Protein AF-0000000075743616 (afdb_homodimer)

Nearest PDB structures (foldseek):
  5o25-assembly1_B  TM=7.021E-01  e=1.905E-21  Thermotoga maritima
  5o4z-assembly1_A  TM=6.124E-01  e=4.415E-21  Thermotoga maritima
  8ioo-assembly1_A  TM=7.761E-01  e=4.490E-19  Deinococcus radiodurans
  4ls9-assembly1_B  TM=6.708E-01  e=6.194E-20  Mycolicibacterium smegmatis MC2 155
  5jju-assembly1_B  TM=5.979E-01  e=9.072E-21  Mycobacterium tuberculosis H37Ra

Foldseek 3Di:
DLVVVVVLLVPWQEEEEEEFQADELQQLLLRVQVCVVSVVVVHHYAYQHDNYDPLNVLLCVVLVHDNPHDPCRDQIQEYEYFAAQEPVRTPDDHDPNHFYEYQHQPPHHDDDGPHYQYHVLALGSLLSSLVSCVVVVDDDALSSLLSSLLSLCVSCVNVVSPDPSSVVSNVVSCPHPNHDPVVSVVSRDDDDDPVRVVQLVQQVVQWWWWDWPPAIEIEGEGADDQVVNQVVVVVVPHQKYWYWHDPPFKIKIKMFHDPFQVQVLQCVVCVVQVWDKGDGRGIIMIMHRGDDDPVVVVVSSQVSVCVVSVGHIGIDD/DLVVVVVLLVPWQEEEEEEFQADELQQLLLRVLVCVVSVVVVHHYAYQHDNYDPLNVLLCVVLVHDSPHDNCRDQIQEYEYFAAQAPVRTPDDHDPNHFYEYQHQPPHHDDDGPHYQYHVLALGSLLSSLVSCVVVVDDDALSSLLSSLLSLCVSCVNVVSPDPSSVVSNVVSCPHPNHDPVVSVVSRDDDDDPVRVVQLVQQVVQWWWWDFPPAIEIEGEGADDQVVNQVVVVVVPHQKYWYWHDPPQKIKIKMFHDPFQVQVLQCVLCVVQVWDKGDGRGIIMIMHRGDDDPVVVVVSSQVSVCVVSVGHIGIDD

Sequence (634 aa):
MLNELKRLIDTSQRVTLMTHRNPDLDSLASALLFRDYLNKLGKLSCLTSCNADKEAKQVLGKLGIELNCTQTCTCGELTILFDVANKAQLDTEICQDSKVVVFDHHKVRGIRGDLEFIDPESSSTIEVVVNVLRELGYIPSGLMATLTLAAILSETNRFSRATQGTFETVAWLLKFSGVNYRDTLALLVRELDESAKIALIKGSIRLIPYRAGSMIICVTNVNAYEGLIAGKLLDIGCDAAFVVSDHNDELRIVARSRTINVAELLSKIAGELNGEGGGHEGAGMLVTKVKQPYVKVLNLIISNLESMLGEKLREIKMLNELKRLIDTSQRVTLMTHRNPDLDSLASALLFRDYLNKLGKLSCLTSCNADKEAKQVLGKLGIELNCTQTCTCGELTILFDVANKAQLDTEICQDSKVVVFDHHKVRGIRGDLEFIDPESSSTIEVVVNVLRELGYIPSGLMATLTLAAILSETNRFSRATQGTFETVAWLLKFSGVNYRDTLALLVRELDESAKIALIKGSIRLIPYRAGSMIICVTNVNAYEGLIAGKLLDIGCDAAFVVSDHNDELRIVARSRTINVAELLSKIAGELNGEGGGHEGAGMLVTKVKQPYVKVLNLIISNLESMLGEKLREIK

Secondary structure (DSSP, 8-state):
-HHHHHHHHHT-SEEEEE--SS--HHHHHHHHHHHHHHHHTT-EEEE------HHHHHHHHHHT------TT----SEEEEES--SGGG-SSPPPTT-EEEEEE--SS-----SEEEE-TTSS-HHHHHHHHHHHTT----HHHHHHHHHHHHHHTTTTTT--HHHHHHHHHHTTSTT--HHHHHHHH--PPPHHHHHHHHHHHHT-EEEEETTEEEEEEE-SS-HHHHHHHHHHTT-SEEEEEEE-SS-EEEEEEESSS-HHHHHHHHHHHHTEEEEEETTEEEEEESS---HHHHHHHHHHHHHHHHTS--EE--/-HHHHHHHHHT-SEEEEEE-SS--HHHHHHHHHHHHHHHHTT-EEEE------HHHHHHHHHHT------S-----SEEEEES--SGGG-SSPPPTT-EEEEEE--SS-----SEEEE-TTSS-HHHHHHHHHHHTT----HHHHHHHHHHHHHHTTTTTT--HHHHHHHHHHTTSTT--HHHHHHHH--PPPHHHHHHHHHHHHT-EEEEETTEEEEEEE-SS-HHHHHHHHHHTT-SEEEEEEE-SS-EEEEEEESSS-HHHHHHHHHHHHTEEEEEETTEEEEEESS---HHHHHHHHHHHHHHHHTS--EE--

Organism: Caldivirga maquilingensis (strain ATCC 700844 / DSM 13496 / JCM 10307 / IC-167) (NCBI:txid397948)

InterPro domains:
  IPR001667 DDH domain [PF01368] (15-151)
  IPR003156 DHHA1 domain [PF02272] (230-290)
  IPR038763 DHH phosphoesterase superfamily [SSF64182] (14-292)
  IPR051319 Bifunctional oligoribonuclease/pAp-phosphatase and c-di-AMP PDE [PTHR47618] (2-310)

pLDDT: mean 92.75, std 6.14, range [57.12, 98.56]

Radius of gyration: 28.71 Å; Cα contacts (8 Å, |Δi|>4): 1292; chains: 2; bounding box: 78×72×61 Å

Structure (mmCIF, N/CA/C/O backbone):
data_AF-0000000075743616-model_v1
#
loop_
_entity.id
_entity.type
_entity.pdbx_description
1 polymer 'Phosphoesterase RecJ domain protein'
#
loop_
_atom_site.group_PDB
_atom_site.id
_atom_site.type_symbol
_atom_site.label_atom_id
_atom_site.label_alt_id
_atom_site.label_comp_id
_atom_site.label_asym_id
_atom_site.label_entity_id
_atom_site.label_seq_id
_atom_site.pdbx_PDB_ins_code
_atom_site.Cartn_x
_atom_site.Cartn_y
_atom_site.Cartn_z
_atom_site.occupancy
_atom_site.B_iso_or_equiv
_atom_site.auth_seq_id
_atom_site.auth_comp_id
_atom_site.auth_asym_id
_atom_site.auth_atom_id
_atom_site.pdbx_PDB_model_num
ATOM 1 N N . MET A 1 1 ? -30.438 -20.656 2.646 1 91.69 1 MET A N 1
ATOM 2 C CA . MET A 1 1 ? -30.297 -19.203 2.787 1 91.69 1 MET A CA 1
ATOM 3 C C . MET A 1 1 ? -30.562 -18.5 1.46 1 91.69 1 MET A C 1
ATOM 5 O O . MET A 1 1 ? -31.438 -17.641 1.371 1 91.69 1 MET A O 1
ATOM 9 N N . LEU A 1 2 ? -30.062 -19.062 0.406 1 95.25 2 LEU A N 1
ATOM 10 C CA . LEU A 1 2 ? -30.234 -18.406 -0.886 1 95.25 2 LEU A CA 1
ATOM 11 C C . LEU A 1 2 ? -31.672 -18.562 -1.387 1 95.25 2 LEU A C 1
ATOM 13 O O . LEU A 1 2 ? -32.25 -17.609 -1.936 1 95.25 2 LEU A O 1
ATOM 17 N N . ASN A 1 3 ? -32.219 -19.703 -1.167 1 95.88 3 ASN A N 1
ATOM 18 C CA . ASN A 1 3 ? -33.594 -19.969 -1.576 1 95.88 3 ASN A CA 1
ATOM 19 C C . ASN A 1 3 ? -34.562 -19.062 -0.825 1 95.88 3 ASN A C 1
ATOM 21 O O . ASN A 1 3 ? -35.562 -18.609 -1.397 1 95.88 3 ASN A O 1
ATOM 25 N N . GLU A 1 4 ? -34.281 -18.891 0.356 1 97.19 4 GLU A N 1
ATOM 26 C CA . GLU A 1 4 ? -35.125 -18.016 1.163 1 97.19 4 GLU A CA 1
ATOM 27 C C . GLU A 1 4 ? -35.062 -16.578 0.682 1 97.19 4 GLU A C 1
ATOM 29 O O . GLU A 1 4 ? -36.062 -15.867 0.652 1 97.19 4 GLU A O 1
ATOM 34 N N . LEU A 1 5 ? -33.875 -16.109 0.394 1 97.88 5 LEU A N 1
ATOM 35 C CA . LEU A 1 5 ? -33.719 -14.766 -0.154 1 97.88 5 LEU A CA 1
ATOM 36 C C . LEU A 1 5 ? -34.5 -14.602 -1.443 1 97.88 5 LEU A C 1
ATOM 38 O O . LEU A 1 5 ? -35.219 -13.609 -1.614 1 97.88 5 LEU A O 1
ATOM 42 N N . LYS A 1 6 ? -34.406 -15.578 -2.318 1 96.62 6 LYS A N 1
ATOM 43 C CA . LYS A 1 6 ? -35.156 -15.555 -3.582 1 96.62 6 LYS A CA 1
ATOM 44 C C . LYS A 1 6 ? -36.656 -15.477 -3.344 1 96.62 6 LYS A C 1
ATOM 46 O O . LYS A 1 6 ? -37.344 -14.734 -4.031 1 96.62 6 LYS A O 1
ATOM 51 N N . ARG A 1 7 ? -37.094 -16.25 -2.441 1 96.75 7 ARG A N 1
ATOM 52 C CA . ARG A 1 7 ? -38.531 -16.25 -2.107 1 96.75 7 ARG A CA 1
ATOM 53 C C . ARG A 1 7 ? -38.969 -14.891 -1.612 1 96.75 7 ARG A C 1
ATOM 55 O O . ARG A 1 7 ? -40.031 -14.383 -2.029 1 96.75 7 ARG A O 1
ATOM 62 N N . LEU A 1 8 ? -38.188 -14.336 -0.697 1 96.88 8 LEU A N 1
ATOM 63 C CA . LEU A 1 8 ? -38.5 -13.023 -0.151 1 96.88 8 LEU A CA 1
ATOM 64 C C . LEU A 1 8 ? -38.562 -11.977 -1.258 1 96.88 8 LEU A C 1
ATOM 66 O O . LEU A 1 8 ? -39.469 -11.141 -1.27 1 96.88 8 LEU A O 1
ATOM 70 N N . ILE A 1 9 ? -37.656 -12.023 -2.186 1 96.5 9 ILE A N 1
ATOM 71 C CA . ILE A 1 9 ? -37.625 -11.078 -3.293 1 96.5 9 ILE A CA 1
ATOM 72 C C . ILE A 1 9 ? -38.812 -11.297 -4.207 1 96.5 9 ILE A C 1
ATOM 74 O O . ILE A 1 9 ? -39.531 -10.352 -4.566 1 96.5 9 ILE A O 1
ATOM 78 N N . ASP A 1 10 ? -39.125 -12.555 -4.469 1 95.5 10 ASP A N 1
ATOM 79 C CA . ASP A 1 10 ? -40.188 -12.914 -5.395 1 95.5 10 ASP A CA 1
ATOM 80 C C . ASP A 1 10 ? -41.562 -12.492 -4.848 1 95.5 10 ASP A C 1
ATOM 82 O O . ASP A 1 10 ? -42.438 -12.102 -5.613 1 95.5 10 ASP A O 1
ATOM 86 N N . THR A 1 11 ? -41.719 -12.531 -3.617 1 94.69 11 THR A N 1
ATOM 87 C CA . THR A 1 11 ? -43.031 -12.289 -3.008 1 94.69 11 THR A CA 1
ATOM 88 C C . THR A 1 11 ? -43.188 -10.812 -2.654 1 94.69 11 THR A C 1
ATOM 90 O O . THR A 1 11 ? -44.25 -10.406 -2.152 1 94.69 11 THR A O 1
ATOM 93 N N . SER A 1 12 ? -42.156 -10.078 -2.879 1 93.19 12 SER A N 1
ATOM 94 C CA . SER A 1 12 ? -42.25 -8.656 -2.57 1 93.19 12 SER A CA 1
ATOM 95 C C . SER A 1 12 ? -42.438 -7.824 -3.834 1 93.19 12 SER A C 1
ATOM 97 O O . SER A 1 12 ? -41.844 -8.133 -4.883 1 93.19 12 SER A O 1
ATOM 99 N N . GLN A 1 13 ? -43.25 -6.805 -3.703 1 87.5 13 GLN A N 1
ATOM 100 C CA . GLN A 1 13 ? -43.469 -5.898 -4.824 1 87.5 13 GLN A CA 1
ATOM 101 C C . GLN A 1 13 ? -42.531 -4.699 -4.75 1 87.5 13 GLN A C 1
ATOM 103 O O . GLN A 1 13 ? -42.125 -4.152 -5.781 1 87.5 13 GLN A O 1
ATOM 108 N N . ARG A 1 14 ? -42.312 -4.277 -3.568 1 90 14 ARG A N 1
ATOM 109 C CA . ARG A 1 14 ? -41.406 -3.137 -3.332 1 90 14 ARG A CA 1
ATOM 110 C C . ARG A 1 14 ? -40.312 -3.494 -2.346 1 90 14 ARG A C 1
ATOM 112 O O . ARG A 1 14 ? -40.562 -4.09 -1.3 1 90 14 ARG A O 1
ATOM 119 N N . VAL A 1 15 ? -39.156 -3.154 -2.707 1 93.88 15 VAL A N 1
ATOM 120 C CA . VAL A 1 15 ? -37.969 -3.443 -1.873 1 93.88 15 VAL A CA 1
ATOM 121 C C . VAL A 1 15 ? -37.312 -2.139 -1.455 1 93.88 15 VAL A C 1
ATOM 123 O O . VAL A 1 15 ? -37.094 -1.249 -2.283 1 93.88 15 VAL A O 1
ATOM 126 N N . THR A 1 16 ? -37.094 -2.018 -0.182 1 93.56 16 THR A N 1
ATOM 127 C CA . THR A 1 16 ? -36.344 -0.87 0.336 1 93.56 16 THR A CA 1
ATOM 128 C C . THR A 1 16 ? -34.906 -1.239 0.599 1 93.56 16 THR A C 1
ATOM 130 O O . THR A 1 16 ? -34.625 -2.223 1.286 1 93.56 16 THR A O 1
ATOM 133 N N . LEU A 1 17 ? -34 -0.494 -0.017 1 95.25 17 LEU A N 1
ATOM 134 C CA . LEU A 1 17 ? -32.562 -0.665 0.194 1 95.25 17 LEU A CA 1
ATOM 135 C C . LEU A 1 17 ? -32.031 0.402 1.14 1 95.25 17 LEU A C 1
ATOM 137 O O . LEU A 1 17 ? -32.188 1.599 0.888 1 95.25 17 LEU A O 1
ATOM 141 N N . MET A 1 18 ? -31.391 -0.053 2.232 1 93.75 18 MET A N 1
ATOM 142 C CA . MET A 1 18 ? -30.953 0.896 3.252 1 93.75 18 MET A CA 1
ATOM 143 C C . MET A 1 18 ? -29.453 0.754 3.52 1 93.75 18 MET A C 1
ATOM 145 O O . MET A 1 18 ? -28.922 -0.358 3.541 1 93.75 18 MET A O 1
ATOM 149 N N . THR A 1 19 ? -28.812 1.861 3.689 1 94.94 19 THR A N 1
ATOM 150 C CA . THR A 1 19 ? -27.422 1.963 4.133 1 94.94 19 THR A CA 1
ATOM 151 C C . THR A 1 19 ? -27.328 2.773 5.422 1 94.94 19 THR A C 1
ATOM 153 O O . THR A 1 19 ? -28.328 3.277 5.922 1 94.94 19 THR A O 1
ATOM 156 N N . HIS A 1 20 ? -26.172 2.893 5.941 1 92.75 20 HIS A N 1
ATOM 157 C CA . HIS A 1 20 ? -25.984 3.807 7.062 1 92.75 20 HIS A CA 1
ATOM 158 C C . HIS A 1 20 ? -26.047 5.262 6.602 1 92.75 20 HIS A C 1
ATOM 160 O O . HIS A 1 20 ? -25.953 5.543 5.406 1 92.75 20 HIS A O 1
ATOM 166 N N . ARG A 1 21 ? -26.297 6.203 7.492 1 89.31 21 ARG A N 1
ATOM 167 C CA . ARG A 1 21 ? -26.625 7.598 7.227 1 89.31 21 ARG A CA 1
ATOM 168 C C . ARG A 1 21 ? -25.531 8.273 6.398 1 89.31 21 ARG A C 1
ATOM 170 O O . ARG A 1 21 ? -25.812 9.133 5.566 1 89.31 21 ARG A O 1
ATOM 177 N N . ASN A 1 22 ? -24.25 8.055 6.504 1 89.38 22 ASN A N 1
ATOM 178 C CA . ASN A 1 22 ? -23.125 8.555 5.703 1 89.38 22 ASN A CA 1
ATOM 179 C C . ASN A 1 22 ? -22.391 7.418 5 1 89.38 22 ASN A C 1
ATOM 181 O O . ASN A 1 22 ? -21.234 7.129 5.32 1 89.38 22 ASN A O 1
ATOM 185 N N . PRO A 1 23 ? -23.266 7.027 3.936 1 94.5 23 PRO A N 1
ATOM 186 C CA . PRO A 1 23 ? -22.734 5.797 3.346 1 94.5 23 PRO A CA 1
ATOM 187 C C . PRO A 1 23 ? -21.422 6.016 2.611 1 94.5 23 PRO A C 1
ATOM 189 O O . PRO A 1 23 ? -21.234 7.039 1.946 1 94.5 23 PRO A O 1
ATOM 192 N N . ASP A 1 24 ? -20.547 5.086 2.836 1 95 24 ASP A N 1
ATOM 193 C CA . ASP A 1 24 ? -19.297 5.066 2.084 1 95 24 ASP A CA 1
ATOM 194 C C . ASP A 1 24 ? -19.422 4.234 0.81 1 95 24 ASP A C 1
ATOM 196 O O . ASP A 1 24 ? -20.531 3.824 0.449 1 95 24 ASP A O 1
ATOM 200 N N . LEU A 1 25 ? -18.391 4.094 0.079 1 96.44 25 LEU A N 1
ATOM 201 C CA . LEU A 1 25 ? -18.406 3.426 -1.218 1 96.44 25 LEU A CA 1
ATOM 202 C C . LEU A 1 25 ? -18.812 1.963 -1.068 1 96.44 25 LEU A C 1
ATOM 204 O O . LEU A 1 25 ? -19.516 1.419 -1.922 1 96.44 25 LEU A O 1
ATOM 208 N N . ASP A 1 26 ? -18.406 1.293 0.002 1 97.44 26 ASP A N 1
ATOM 209 C CA . ASP A 1 26 ? -18.734 -0.106 0.254 1 97.44 26 ASP A CA 1
ATOM 210 C C . ASP A 1 26 ? -20.25 -0.294 0.396 1 97.44 26 ASP A C 1
ATOM 212 O O . ASP A 1 26 ? -20.828 -1.146 -0.273 1 97.44 26 ASP A O 1
ATOM 216 N N . SER A 1 27 ? -20.781 0.462 1.241 1 96.75 27 SER A N 1
ATOM 217 C CA . SER A 1 27 ? -22.219 0.351 1.514 1 96.75 27 SER A CA 1
ATOM 218 C C . SER A 1 27 ? -23.047 0.746 0.295 1 96.75 27 SER A C 1
ATOM 220 O O . SER A 1 27 ? -24 0.053 -0.065 1 96.75 27 SER A O 1
ATOM 222 N N . LEU A 1 28 ? -22.719 1.793 -0.35 1 96.5 28 LEU A N 1
ATOM 223 C CA . LEU A 1 28 ? -23.484 2.293 -1.487 1 96.5 28 LEU A CA 1
ATOM 224 C C . LEU A 1 28 ? -23.359 1.359 -2.686 1 96.5 28 LEU A C 1
ATOM 226 O O . LEU A 1 28 ? -24.328 1.09 -3.381 1 96.5 28 LEU A O 1
ATOM 230 N N . ALA A 1 29 ? -22.125 0.934 -2.941 1 97.75 29 ALA A N 1
ATOM 231 C CA . ALA A 1 29 ? -21.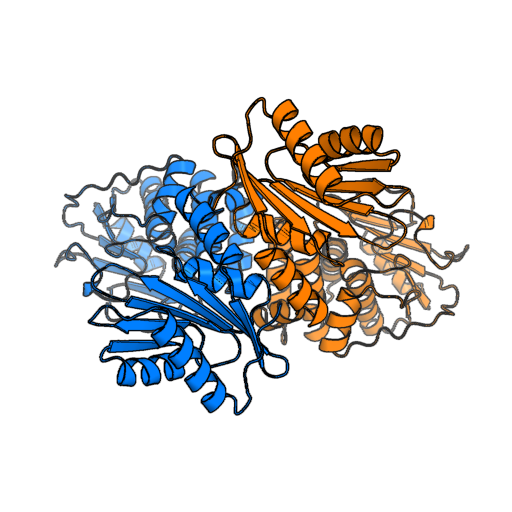922 -0.005 -4.043 1 97.75 29 ALA A CA 1
ATOM 232 C C . ALA A 1 29 ? -22.719 -1.291 -3.814 1 97.75 29 ALA A C 1
ATOM 234 O O . ALA A 1 29 ? -23.25 -1.877 -4.762 1 97.75 29 ALA A O 1
ATOM 235 N N . SER A 1 30 ? -22.75 -1.721 -2.59 1 98.12 30 SER A N 1
ATOM 236 C CA . SER A 1 30 ? -23.531 -2.898 -2.238 1 98.12 30 SER A CA 1
ATOM 237 C C . SER A 1 30 ? -25 -2.707 -2.582 1 98.12 30 SER A C 1
ATOM 239 O O . SER A 1 30 ? -25.609 -3.559 -3.232 1 98.12 30 SER A O 1
ATOM 241 N N . ALA A 1 31 ? -25.547 -1.613 -2.168 1 96.69 31 ALA A N 1
ATOM 242 C CA . ALA A 1 31 ? -26.953 -1.309 -2.416 1 96.69 31 ALA A CA 1
ATOM 243 C C . ALA A 1 31 ? -27.234 -1.164 -3.91 1 96.69 31 ALA A C 1
ATOM 245 O O . ALA A 1 31 ? -28.234 -1.684 -4.418 1 96.69 31 ALA A O 1
ATOM 246 N N . LEU A 1 32 ? -26.375 -0.482 -4.617 1 96.88 32 LEU A N 1
ATOM 247 C CA . LEU A 1 32 ? -26.578 -0.204 -6.035 1 96.88 32 LEU A CA 1
ATOM 248 C C . LEU A 1 32 ? -26.422 -1.475 -6.867 1 96.88 32 LEU A C 1
ATOM 250 O O . LEU A 1 32 ? -27.125 -1.656 -7.863 1 96.88 32 LEU A O 1
ATOM 254 N N . LEU A 1 33 ? -25.484 -2.322 -6.461 1 97.75 33 LEU A N 1
ATOM 255 C CA . LEU A 1 33 ? -25.344 -3.609 -7.137 1 97.75 33 LEU A CA 1
ATOM 256 C C . LEU A 1 33 ? -26.609 -4.445 -6.965 1 97.75 33 LEU A C 1
ATOM 258 O O . LEU A 1 33 ? -27.094 -5.059 -7.922 1 97.75 33 LEU A O 1
ATOM 262 N N . PHE A 1 34 ? -27.062 -4.461 -5.77 1 97.88 34 PHE A N 1
ATOM 263 C CA . PHE A 1 34 ? -28.281 -5.215 -5.5 1 97.88 34 PHE A CA 1
ATOM 264 C C . PHE A 1 34 ? -29.469 -4.629 -6.262 1 97.88 34 PHE A C 1
ATOM 266 O O . PHE A 1 34 ? -30.312 -5.367 -6.773 1 97.88 34 PHE A O 1
ATOM 273 N N . ARG A 1 35 ? -29.562 -3.322 -6.277 1 95.75 35 ARG A N 1
ATOM 274 C CA . ARG A 1 35 ? -30.609 -2.652 -7.051 1 95.75 35 ARG A CA 1
ATOM 275 C C . ARG A 1 35 ? -30.562 -3.072 -8.516 1 95.75 35 ARG A C 1
ATOM 277 O O . ARG A 1 35 ? -31.594 -3.291 -9.141 1 95.75 35 ARG A O 1
ATOM 284 N N . ASP A 1 36 ? -29.391 -3.117 -9.023 1 96.12 36 ASP A N 1
ATOM 285 C CA . ASP A 1 36 ? -29.219 -3.539 -10.414 1 96.12 36 ASP A CA 1
ATOM 286 C C . ASP A 1 36 ? -29.766 -4.953 -10.625 1 96.12 36 ASP A C 1
ATOM 288 O O . ASP A 1 36 ? -30.406 -5.234 -11.641 1 96.12 36 ASP A O 1
ATOM 292 N N . TYR A 1 37 ? -29.469 -5.812 -9.703 1 97.12 37 TYR A N 1
ATOM 293 C CA . TYR A 1 37 ? -30.016 -7.168 -9.734 1 97.12 37 TYR A CA 1
ATOM 294 C C . TYR A 1 37 ? -31.531 -7.152 -9.711 1 97.12 37 TYR A C 1
ATOM 296 O O . TYR A 1 37 ? -32.188 -7.824 -10.516 1 97.12 37 TYR A O 1
ATOM 304 N N . LEU A 1 38 ? -32.125 -6.355 -8.812 1 96.25 38 LEU A N 1
ATOM 305 C CA . LEU A 1 38 ? -33.594 -6.242 -8.695 1 96.25 38 LEU A CA 1
ATOM 306 C C . LEU A 1 38 ? -34.188 -5.703 -9.992 1 96.25 38 LEU A C 1
ATOM 308 O O . LEU A 1 38 ? -35.25 -6.168 -10.422 1 96.25 38 LEU A O 1
ATOM 312 N N . ASN A 1 39 ? -33.531 -4.715 -10.539 1 94.62 39 ASN A N 1
ATOM 313 C CA . ASN A 1 39 ? -33.969 -4.148 -11.805 1 94.62 39 ASN A CA 1
ATOM 314 C C . ASN A 1 39 ? -34.062 -5.211 -12.891 1 94.62 39 ASN A C 1
ATOM 316 O O . ASN A 1 39 ? -35 -5.211 -13.695 1 94.62 39 ASN A O 1
ATOM 320 N N . LYS A 1 40 ? -33.125 -6.059 -12.945 1 95 40 LYS A N 1
ATOM 321 C CA . LYS A 1 40 ? -33.094 -7.125 -13.938 1 95 40 LYS A CA 1
ATOM 322 C C . LYS A 1 40 ? -34.25 -8.094 -13.727 1 95 40 LYS A C 1
ATOM 324 O O . LYS A 1 40 ? -34.719 -8.742 -14.68 1 95 40 LYS A O 1
ATOM 329 N N . LEU A 1 41 ? -34.688 -8.188 -12.508 1 95 41 LEU A N 1
ATOM 330 C CA . LEU A 1 41 ? -35.844 -9.039 -12.188 1 95 41 LEU A CA 1
ATOM 331 C C . LEU A 1 41 ? -37.156 -8.281 -12.375 1 95 41 LEU A C 1
ATOM 333 O O . LEU A 1 41 ? -38.219 -8.844 -12.164 1 95 41 LEU A O 1
ATOM 337 N N . GLY A 1 42 ? -37.031 -7.039 -12.68 1 93.69 42 GLY A N 1
ATOM 338 C CA . GLY A 1 42 ? -38.219 -6.219 -12.836 1 93.69 42 GLY A CA 1
ATOM 339 C C . GLY A 1 42 ? -38.812 -5.773 -11.516 1 93.69 42 GLY A C 1
ATOM 340 O O . GLY A 1 42 ? -40 -5.473 -11.438 1 93.69 42 GLY A O 1
ATOM 341 N N . LYS A 1 43 ? -38.031 -5.781 -10.477 1 93.12 43 LYS A N 1
ATOM 342 C CA . LYS A 1 43 ? -38.531 -5.383 -9.148 1 93.12 43 LYS A CA 1
ATOM 343 C C . LYS A 1 43 ? -38.188 -3.916 -8.875 1 93.12 43 LYS A C 1
ATOM 345 O O . LYS A 1 43 ? -37.094 -3.439 -9.195 1 93.12 43 LYS A O 1
ATOM 350 N N . LEU A 1 44 ? -39.156 -3.279 -8.281 1 89 44 LEU A N 1
ATOM 351 C CA . LEU A 1 44 ? -38.938 -1.888 -7.895 1 89 44 LEU A CA 1
ATOM 352 C C . LEU A 1 44 ? -38.219 -1.801 -6.555 1 89 44 LEU A C 1
ATOM 354 O O . LEU A 1 44 ? -38.469 -2.604 -5.652 1 89 44 LEU A O 1
ATOM 358 N N . SER A 1 45 ? -37.281 -0.857 -6.539 1 91.56 45 SER A N 1
ATOM 359 C CA . SER A 1 45 ? -36.594 -0.641 -5.277 1 91.56 45 SER A CA 1
ATOM 360 C C . SER A 1 45 ? -36.344 0.844 -5.027 1 91.56 45 SER A C 1
ATOM 362 O O . SER A 1 45 ? -36.375 1.649 -5.961 1 91.56 45 SER A O 1
ATOM 364 N N . CYS A 1 46 ? -36.281 1.132 -3.758 1 90.75 46 CYS A N 1
ATOM 365 C CA . CYS A 1 46 ? -35.969 2.494 -3.348 1 90.75 46 CYS A CA 1
ATOM 366 C C . CYS A 1 46 ? -34.75 2.516 -2.416 1 90.75 46 CYS A C 1
ATOM 368 O O . CYS A 1 46 ? -34.656 1.679 -1.519 1 90.75 46 CYS A O 1
ATOM 370 N N . LEU A 1 47 ? -33.812 3.424 -2.674 1 91.5 47 LEU A N 1
ATOM 371 C CA . LEU A 1 47 ? -32.656 3.652 -1.829 1 91.5 47 LEU A CA 1
ATOM 372 C C . LEU A 1 47 ? -32.906 4.812 -0.867 1 91.5 47 LEU A C 1
ATOM 374 O O . LEU A 1 47 ? -33.25 5.91 -1.292 1 91.5 47 LEU A O 1
ATOM 378 N N . THR A 1 48 ? -32.625 4.637 0.431 1 83.88 48 THR A N 1
ATOM 379 C CA . THR A 1 48 ? -33.062 5.617 1.414 1 83.88 48 THR A CA 1
ATOM 380 C C . THR A 1 48 ? -32.031 6.715 1.59 1 83.88 48 THR A C 1
ATOM 382 O O . THR A 1 48 ? -32.375 7.852 1.929 1 83.88 48 THR A O 1
ATOM 385 N N . SER A 1 49 ? -30.719 6.41 1.601 1 80.38 49 SER A N 1
ATOM 386 C CA . SER A 1 49 ? -29.719 7.414 1.9 1 80.38 49 SER A CA 1
ATOM 387 C C . SER A 1 49 ? -28.969 7.84 0.64 1 80.38 49 SER A C 1
ATOM 389 O O . SER A 1 49 ? -28.547 6.992 -0.156 1 80.38 49 SER A O 1
ATOM 391 N N . CYS A 1 50 ? -28.938 9.258 0.5 1 78.62 50 CYS A N 1
ATOM 392 C CA . CYS A 1 50 ? -28.203 9.812 -0.634 1 78.62 50 CYS A CA 1
ATOM 393 C C . CYS A 1 50 ? -27.047 10.672 -0.164 1 78.62 50 CYS A C 1
ATOM 395 O O . CYS A 1 50 ? -26.438 11.398 -0.959 1 78.62 50 CYS A O 1
ATOM 397 N N . ASN A 1 51 ? -26.844 10.609 1.106 1 88.31 51 ASN A N 1
ATOM 398 C CA . ASN A 1 51 ? -25.766 11.438 1.643 1 88.31 51 ASN A CA 1
ATOM 399 C C . ASN A 1 51 ? -24.422 10.703 1.626 1 88.31 51 ASN A C 1
ATOM 401 O O . ASN A 1 51 ? -23.797 10.523 2.67 1 88.31 51 ASN A O 1
ATOM 405 N N . ALA A 1 52 ? -24.047 10.484 0.439 1 92.69 52 ALA A N 1
ATOM 406 C CA . ALA A 1 52 ? -22.797 9.742 0.258 1 92.69 52 ALA A CA 1
ATOM 407 C C . ALA A 1 52 ? -21.609 10.523 0.799 1 92.69 52 ALA A C 1
ATOM 409 O O . ALA A 1 52 ? -21.609 11.758 0.777 1 92.69 52 ALA A O 1
ATOM 410 N N . ASP A 1 53 ? -20.656 9.82 1.291 1 91.44 53 ASP A N 1
ATOM 411 C CA . ASP A 1 53 ? -19.438 10.492 1.711 1 91.44 53 ASP A CA 1
ATOM 412 C C . ASP A 1 53 ? -18.656 11.016 0.506 1 91.44 53 ASP A C 1
ATOM 414 O O . ASP A 1 53 ? -19.031 10.773 -0.64 1 91.44 53 ASP A O 1
ATOM 418 N N . LYS A 1 54 ? -17.594 11.734 0.704 1 88.06 54 LYS A N 1
ATOM 419 C CA . LYS A 1 54 ? -16.859 12.453 -0.33 1 88.06 54 LYS A CA 1
ATOM 420 C C . LYS A 1 54 ? -16.312 11.5 -1.385 1 88.06 54 LYS A C 1
ATOM 422 O O . LYS A 1 54 ? -16.438 11.742 -2.586 1 88.06 54 LYS A O 1
ATOM 427 N N . GLU A 1 55 ? -15.719 10.445 -0.955 1 91.62 55 GLU A N 1
ATOM 428 C CA . GLU A 1 55 ? -15.133 9.492 -1.89 1 91.62 55 GLU A CA 1
ATOM 429 C C . GLU A 1 55 ? -16.203 8.836 -2.754 1 91.62 55 GLU A C 1
ATOM 431 O O . GLU A 1 55 ? -16.047 8.711 -3.971 1 91.62 55 GLU A O 1
ATOM 436 N N . ALA A 1 56 ? -17.25 8.398 -2.117 1 95.31 56 ALA A N 1
ATOM 437 C CA . ALA A 1 56 ? -18.359 7.781 -2.85 1 95.31 56 ALA A CA 1
ATOM 438 C C . ALA A 1 56 ? -18.938 8.742 -3.879 1 95.31 56 ALA A C 1
ATOM 440 O O . ALA A 1 56 ? -19.203 8.352 -5.02 1 95.31 56 ALA A O 1
ATOM 441 N N . LYS A 1 57 ? -19.109 9.961 -3.498 1 93.31 57 LYS A N 1
ATOM 442 C CA . LYS A 1 57 ? -19.609 10.977 -4.414 1 93.31 57 LYS A CA 1
ATOM 443 C C . LYS A 1 57 ? -18.688 11.148 -5.617 1 93.31 57 LYS A C 1
ATOM 445 O O . LYS A 1 57 ? -19.156 11.242 -6.758 1 93.31 57 LYS A O 1
ATOM 450 N N . GLN A 1 58 ? -17.469 11.195 -5.367 1 92.19 58 GLN A N 1
ATOM 451 C CA . GLN A 1 58 ? -16.484 11.383 -6.426 1 92.19 58 GLN A CA 1
ATOM 452 C C . GLN A 1 58 ? -16.5 10.219 -7.406 1 92.19 58 GLN A C 1
ATOM 454 O O . GLN A 1 58 ? -16.531 10.422 -8.625 1 92.19 58 GLN A O 1
ATOM 459 N N . VAL A 1 59 ? -16.484 9.047 -6.91 1 96.31 59 VAL A N 1
ATOM 460 C CA . VAL A 1 59 ? -16.438 7.855 -7.75 1 96.31 59 VAL A CA 1
ATOM 461 C C . VAL A 1 59 ? -17.734 7.758 -8.562 1 96.31 59 VAL A C 1
ATOM 463 O O . VAL A 1 59 ? -17.703 7.516 -9.773 1 96.31 59 VAL A O 1
ATOM 466 N N . LEU A 1 60 ? -18.891 7.953 -7.902 1 96.5 60 LEU A N 1
ATOM 467 C CA . LEU A 1 60 ? -20.172 7.898 -8.594 1 96.5 60 LEU A CA 1
ATOM 468 C C . LEU A 1 60 ? -20.25 8.969 -9.672 1 96.5 60 LEU A C 1
ATOM 470 O O . LEU A 1 60 ? -20.75 8.711 -10.773 1 96.5 60 LEU A O 1
ATOM 474 N N . GLY A 1 61 ? -19.781 10.102 -9.359 1 95.62 61 GLY A N 1
ATOM 475 C CA . GLY A 1 61 ? -19.75 11.188 -10.328 1 95.62 61 GLY A CA 1
ATOM 476 C C . GLY A 1 61 ? -18.906 10.867 -11.547 1 95.62 61 GLY A C 1
ATOM 477 O O . GLY A 1 61 ? -19.328 11.094 -12.68 1 95.62 61 GLY A O 1
ATOM 478 N N . LYS A 1 62 ? -17.75 10.352 -11.305 1 94.94 62 LYS A N 1
ATOM 479 C CA . LYS A 1 62 ? -16.844 9.992 -12.398 1 94.94 62 LYS A CA 1
ATOM 480 C C . LYS A 1 62 ? -17.453 8.906 -13.273 1 94.94 62 LYS A C 1
ATOM 482 O O . LYS A 1 62 ? -17.203 8.859 -14.484 1 94.94 62 LYS A O 1
ATOM 487 N N . LEU A 1 63 ? -18.25 8.078 -12.703 1 96.75 63 LEU A N 1
ATOM 488 C CA . LEU A 1 63 ? -18.859 6.969 -13.43 1 96.75 63 LEU A CA 1
ATOM 489 C C . LEU A 1 63 ? -20.203 7.391 -14.039 1 96.75 63 LEU A C 1
ATOM 491 O O . LEU A 1 63 ? -20.828 6.621 -14.766 1 96.75 63 LEU A O 1
ATOM 495 N N . GLY A 1 64 ? -20.672 8.555 -13.641 1 96.25 64 GLY A N 1
ATOM 496 C CA . GLY A 1 64 ? -21.953 9.039 -14.133 1 96.25 64 GLY A CA 1
ATOM 497 C C . GLY A 1 64 ? -23.141 8.32 -13.516 1 96.25 64 GLY A C 1
ATOM 498 O O . GLY A 1 64 ? -24.172 8.148 -14.156 1 96.25 64 GLY A O 1
ATOM 499 N N . ILE A 1 65 ? -22.938 7.832 -12.32 1 94.94 65 ILE A N 1
ATOM 500 C CA . ILE A 1 65 ? -24 7.117 -11.633 1 94.94 65 ILE A CA 1
ATOM 501 C C . ILE A 1 65 ? -24.781 8.078 -10.75 1 94.94 65 ILE A C 1
ATOM 503 O O . ILE A 1 65 ? -24.203 8.742 -9.883 1 94.94 65 ILE A O 1
ATOM 507 N N . GLU A 1 66 ? -26.031 8.109 -10.906 1 90.25 66 GLU A N 1
ATOM 508 C CA . GLU A 1 66 ? -26.906 8.922 -10.07 1 90.25 66 GLU A CA 1
ATOM 509 C C . GLU A 1 66 ? -27.578 8.07 -9 1 90.25 66 GLU A C 1
ATOM 511 O O . GLU A 1 66 ? -28.016 6.945 -9.266 1 90.25 66 GLU A O 1
ATOM 516 N N . LEU A 1 67 ? -27.531 8.43 -7.715 1 87.38 67 LEU A N 1
ATOM 517 C CA . LEU A 1 67 ? -28.078 7.676 -6.602 1 87.38 67 LEU A CA 1
ATOM 518 C C . LEU A 1 67 ? -29.609 7.711 -6.633 1 87.38 67 LEU A C 1
ATOM 520 O O . LEU A 1 67 ? -30.266 6.762 -6.195 1 87.38 67 LEU A O 1
ATOM 524 N N . ASN A 1 68 ? -30.234 8.531 -7.355 1 79.62 68 ASN A N 1
ATOM 525 C CA . ASN A 1 68 ? -31.688 8.672 -7.387 1 79.62 68 ASN A CA 1
ATOM 526 C C . ASN A 1 68 ? -32.312 8.273 -6.059 1 79.62 68 ASN A C 1
ATOM 528 O O . ASN A 1 68 ? -33.094 7.309 -6 1 79.62 68 ASN A O 1
ATOM 532 N N . CYS A 1 69 ? -31.922 8.984 -5.047 1 71.69 69 CYS A N 1
ATOM 533 C CA . CYS A 1 69 ? -32.469 8.711 -3.723 1 71.69 69 CYS A CA 1
ATOM 534 C C . CYS A 1 69 ? -33.844 9.352 -3.555 1 71.69 69 CYS A C 1
ATOM 536 O O . CYS A 1 69 ? -34.094 10.422 -4.113 1 71.69 69 CYS A O 1
ATOM 538 N N . THR A 1 70 ? -34.875 8.523 -3.311 1 64.5 70 THR A N 1
ATOM 539 C CA . THR A 1 70 ? -36.156 9.117 -3.012 1 64.5 70 THR A CA 1
ATOM 540 C C . THR A 1 70 ? -36.406 9.195 -1.504 1 64.5 70 THR A C 1
ATOM 542 O O . THR A 1 70 ? -36.188 8.211 -0.791 1 64.5 70 THR A O 1
ATOM 545 N N . GLN A 1 71 ? -36.344 10.383 -0.9 1 57.22 71 GLN A N 1
ATOM 546 C CA . GLN A 1 71 ? -36.656 10.57 0.511 1 57.22 71 GLN A CA 1
ATOM 547 C C . GLN A 1 71 ? -37.969 9.883 0.878 1 57.22 71 GLN A C 1
ATOM 549 O O . GLN A 1 71 ? -38.219 9.57 2.047 1 57.22 71 GLN A O 1
ATOM 554 N N . THR A 1 72 ? -38.781 9.57 -0.094 1 61.88 72 THR A N 1
ATOM 555 C CA . THR A 1 72 ? -40.094 9.062 0.255 1 61.88 72 THR A CA 1
ATOM 556 C C . THR A 1 72 ? -40.188 7.562 -0.018 1 61.88 72 THR A C 1
ATOM 558 O O . THR A 1 72 ? -41.188 7.09 -0.592 1 61.88 72 THR A O 1
ATOM 561 N N . CYS A 1 73 ? -39.094 6.809 0.32 1 69.88 73 CYS A N 1
ATOM 562 C CA . CYS A 1 73 ? -39.281 5.367 0.175 1 69.88 73 CYS A CA 1
ATOM 563 C C . CYS A 1 73 ? -40.5 4.879 0.95 1 69.88 73 CYS A C 1
ATOM 565 O O . CYS A 1 73 ? -40.656 5.184 2.135 1 69.88 73 CYS A O 1
ATOM 567 N N . THR A 1 74 ? -41.594 4.555 0.321 1 65 74 THR A N 1
ATOM 568 C CA . THR A 1 74 ? -42.719 3.941 1.014 1 65 74 THR A CA 1
ATOM 569 C C . THR A 1 74 ? -42.312 2.604 1.626 1 65 74 THR A C 1
ATOM 571 O O . THR A 1 74 ? -41.375 1.953 1.147 1 65 74 THR A O 1
ATOM 574 N N . CYS A 1 75 ? -42.844 2.295 2.768 1 69.88 75 CYS A N 1
ATOM 575 C CA . CYS A 1 75 ? -42.594 1.033 3.463 1 69.88 75 CYS A CA 1
ATOM 576 C C . CYS A 1 75 ? -42.875 -0.153 2.541 1 69.88 75 CYS A C 1
ATOM 578 O O . CYS A 1 75 ? -44 -0.342 2.064 1 69.88 75 CYS A O 1
ATOM 580 N N . GLY A 1 76 ? -41.75 -0.812 2.109 1 77.06 76 GLY A N 1
ATOM 581 C CA . GLY A 1 76 ? -41.875 -2.016 1.306 1 77.06 76 GLY A CA 1
ATOM 582 C C . GLY A 1 76 ? -42.031 -3.275 2.139 1 77.06 76 GLY A C 1
ATOM 583 O O . GLY A 1 76 ? -41.938 -3.229 3.367 1 77.06 76 GLY A O 1
ATOM 584 N N . GLU A 1 77 ? -42.438 -4.355 1.453 1 90.25 77 GLU A N 1
ATOM 585 C CA . GLU A 1 77 ? -42.594 -5.664 2.086 1 90.25 77 GLU A CA 1
ATOM 586 C C . GLU A 1 77 ? -41.25 -6.254 2.471 1 90.25 77 GLU A C 1
ATOM 588 O O . GLU A 1 77 ? -41.156 -7.145 3.32 1 90.25 77 GLU A O 1
ATOM 593 N N . LEU A 1 78 ? -40.219 -5.715 1.818 1 95.62 78 LEU A N 1
ATOM 594 C CA . LEU A 1 78 ? -38.875 -6.219 2.043 1 95.62 78 LEU A CA 1
ATOM 595 C C . LEU A 1 78 ? -37.875 -5.074 2.211 1 95.62 78 LEU A C 1
ATOM 597 O O . LEU A 1 78 ? -37.875 -4.129 1.418 1 95.62 78 LEU A O 1
ATOM 601 N N . THR A 1 79 ? -37.156 -5.137 3.334 1 95.31 79 THR A N 1
ATOM 602 C CA . THR A 1 79 ? -36.062 -4.191 3.582 1 95.31 79 THR A CA 1
ATOM 603 C C . THR A 1 79 ? -34.719 -4.906 3.609 1 95.31 79 THR A C 1
ATOM 605 O O . THR A 1 79 ? -34.562 -5.906 4.309 1 95.31 79 THR A O 1
ATOM 608 N N . ILE A 1 80 ? -33.812 -4.422 2.805 1 96.62 80 ILE A N 1
ATOM 609 C CA . ILE A 1 80 ? -32.469 -4.992 2.781 1 96.62 80 ILE A CA 1
ATOM 610 C C . ILE A 1 80 ? -31.469 -3.961 3.289 1 96.62 80 ILE A C 1
ATOM 612 O O . ILE A 1 80 ? -31.406 -2.842 2.775 1 96.62 80 ILE A O 1
ATOM 616 N N . LEU A 1 81 ? -30.719 -4.344 4.293 1 96.31 81 LEU A N 1
ATOM 617 C CA . LEU A 1 81 ? -29.703 -3.486 4.918 1 96.31 81 LEU A CA 1
ATOM 618 C C . LEU A 1 81 ? -28.312 -3.842 4.43 1 96.31 81 LEU A C 1
ATOM 620 O O . LEU A 1 81 ? -27.953 -5.02 4.336 1 96.31 81 LEU A O 1
ATOM 624 N N . PHE A 1 82 ? -27.562 -2.816 4.117 1 97.5 82 PHE A N 1
ATOM 625 C CA . PHE A 1 82 ? -26.188 -3 3.664 1 97.5 82 PHE A CA 1
ATOM 626 C C . PHE A 1 82 ? -25.219 -2.268 4.578 1 97.5 82 PHE A C 1
ATOM 628 O O . PHE A 1 82 ? -25.234 -1.036 4.645 1 97.5 82 PHE A O 1
ATOM 635 N N . ASP A 1 83 ? -24.297 -3.031 5.238 1 96.44 83 ASP A N 1
ATOM 636 C CA . ASP A 1 83 ? -23.203 -2.477 6.023 1 96.44 83 ASP A CA 1
ATOM 637 C C . ASP A 1 83 ? -23.734 -1.602 7.16 1 96.44 83 ASP A C 1
ATOM 639 O O . ASP A 1 83 ? -23.297 -0.454 7.312 1 96.44 83 ASP A O 1
ATOM 643 N N . VAL A 1 84 ? -24.688 -2.125 7.836 1 94.25 84 VAL A N 1
ATOM 644 C CA . VAL A 1 84 ? -25.281 -1.47 9 1 94.25 84 VAL A CA 1
ATOM 645 C C . VAL A 1 84 ? -25.094 -2.342 10.234 1 94.25 84 VAL A C 1
ATOM 647 O O . VAL A 1 84 ? -25.688 -3.414 10.352 1 94.25 84 VAL A O 1
ATOM 650 N N . ALA A 1 85 ? -24.312 -1.888 11.172 1 88.88 85 ALA A N 1
ATOM 651 C CA . ALA A 1 85 ? -23.984 -2.689 12.344 1 88.88 85 ALA A CA 1
ATOM 652 C C . ALA A 1 85 ? -25.016 -2.473 13.461 1 88.88 85 ALA A C 1
ATOM 654 O O . ALA A 1 85 ? -25.234 -3.361 14.281 1 88.88 85 ALA A O 1
ATOM 655 N N . ASN A 1 86 ? -25.594 -1.248 13.461 1 90.5 86 ASN A N 1
ATOM 656 C CA . ASN A 1 86 ? -26.562 -0.892 14.492 1 90.5 86 ASN A CA 1
ATOM 657 C C . ASN A 1 86 ? -27.672 0.006 13.938 1 90.5 86 ASN A C 1
ATOM 659 O O . ASN A 1 86 ? -27.438 0.788 13.016 1 90.5 86 ASN A O 1
ATOM 663 N N . LYS A 1 87 ? -28.797 -0.041 14.648 1 89.5 87 LYS A N 1
ATOM 664 C CA . LYS A 1 87 ? -29.953 0.716 14.203 1 89.5 87 LYS A CA 1
ATOM 665 C C . LYS A 1 87 ? -29.703 2.219 14.289 1 89.5 87 LYS A C 1
ATOM 667 O O . LYS A 1 87 ? -30.266 2.994 13.508 1 89.5 87 LYS A O 1
ATOM 672 N N . ALA A 1 88 ? -28.875 2.572 15.148 1 90.19 88 ALA A N 1
ATOM 673 C CA . ALA A 1 88 ? -28.562 3.984 15.367 1 90.19 88 ALA A CA 1
ATOM 674 C C . ALA A 1 88 ? -27.891 4.586 14.133 1 90.19 88 ALA A C 1
ATOM 676 O O . ALA A 1 88 ? -27.844 5.809 13.984 1 90.19 88 ALA A O 1
ATOM 677 N N . GLN A 1 89 ? -27.406 3.822 13.266 1 91 89 GLN A N 1
ATOM 678 C CA . GLN A 1 89 ? -26.703 4.281 12.078 1 91 89 GLN A CA 1
ATOM 679 C C . GLN A 1 89 ? -27.672 4.602 10.953 1 91 89 GLN A C 1
ATOM 681 O O . GLN A 1 89 ? -27.281 5.145 9.914 1 91 89 GLN A O 1
ATOM 686 N N . LEU A 1 90 ? -28.922 4.297 11.156 1 89.44 90 LEU A N 1
ATOM 687 C CA . LEU A 1 90 ? -29.922 4.504 10.117 1 89.44 90 LEU A CA 1
ATOM 688 C C . LEU A 1 90 ? -30.531 5.898 10.219 1 89.44 90 LEU A C 1
ATOM 690 O O . LEU A 1 90 ? -30.719 6.422 11.32 1 89.44 90 LEU A O 1
ATOM 694 N N . ASP A 1 91 ? -30.734 6.477 9.094 1 84.88 91 ASP A N 1
ATOM 695 C CA . ASP A 1 91 ? -31.406 7.77 9.078 1 84.88 91 ASP A CA 1
ATOM 696 C C . ASP A 1 91 ? -32.906 7.602 9.016 1 84.88 91 ASP A C 1
ATOM 698 O O . ASP A 1 91 ? -33.656 8.531 9.32 1 84.88 91 ASP A O 1
ATOM 702 N N . THR A 1 92 ? -33.438 6.477 8.555 1 83.94 92 THR A N 1
ATOM 703 C CA . THR A 1 92 ? -34.844 6.16 8.43 1 83.94 92 THR A CA 1
ATOM 704 C C . THR A 1 92 ? -35.188 4.871 9.18 1 83.94 92 THR A C 1
ATOM 706 O O . THR A 1 92 ? -34.375 3.943 9.211 1 83.94 92 THR A O 1
ATOM 709 N N . GLU A 1 93 ? -36.312 4.832 9.711 1 85.44 93 GLU A N 1
ATOM 710 C CA . GLU A 1 93 ? -36.75 3.648 10.445 1 85.44 93 GLU A CA 1
ATOM 711 C C . GLU A 1 93 ? -37.125 2.52 9.492 1 85.44 93 GLU A C 1
ATOM 713 O O . GLU A 1 93 ? -37.625 2.77 8.391 1 85.44 93 GLU A O 1
ATOM 718 N N . ILE A 1 94 ? -36.812 1.353 10.008 1 88.31 94 ILE A N 1
ATOM 719 C CA . ILE A 1 94 ? -37.281 0.174 9.281 1 88.31 94 ILE A CA 1
ATOM 720 C C . ILE A 1 94 ? -38.781 0.028 9.43 1 88.31 94 ILE A C 1
ATOM 722 O O . ILE A 1 94 ? -39.312 0.143 10.539 1 88.31 94 ILE A O 1
ATOM 726 N N . CYS A 1 95 ? -39.375 -0.258 8.344 1 84.81 95 CYS A N 1
ATOM 727 C CA . CYS A 1 95 ? -40.844 -0.419 8.391 1 84.81 95 CYS A CA 1
ATOM 728 C C . CYS A 1 95 ? -41.219 -1.616 9.258 1 84.81 95 CYS A C 1
ATOM 730 O O . CYS A 1 95 ? -40.594 -2.68 9.156 1 84.81 95 CYS A O 1
ATOM 732 N N . GLN A 1 96 ? -42.188 -1.474 10.156 1 82.5 96 GLN A N 1
ATOM 733 C CA . GLN A 1 96 ? -42.594 -2.467 11.141 1 82.5 96 GLN A CA 1
ATOM 734 C C . GLN A 1 96 ? -42.969 -3.783 10.477 1 82.5 96 GLN A C 1
ATOM 736 O O . GLN A 1 96 ? -42.625 -4.859 10.977 1 82.5 96 GLN A O 1
ATOM 741 N N . ASP A 1 97 ? -43.719 -3.865 9.383 1 85.38 97 ASP A N 1
ATOM 742 C CA . ASP A 1 97 ? -44.219 -5.105 8.797 1 85.38 97 ASP A CA 1
ATOM 743 C C . ASP A 1 97 ? -43.312 -5.555 7.637 1 85.38 97 ASP A C 1
ATOM 745 O O . ASP A 1 97 ? -43.656 -6.488 6.91 1 85.38 97 ASP A O 1
ATOM 749 N N . SER A 1 98 ? -42.156 -5.02 7.625 1 92.31 98 SER A N 1
ATOM 750 C CA . SER A 1 98 ? -41.25 -5.391 6.555 1 92.31 98 SER A CA 1
ATOM 751 C C . SER A 1 98 ? -40.344 -6.551 6.973 1 92.31 98 SER A C 1
ATOM 753 O O . SER A 1 98 ? -39.875 -6.609 8.117 1 92.31 98 SER A O 1
ATOM 755 N N . LYS A 1 99 ? -40.156 -7.555 6.051 1 95.69 99 LYS A N 1
ATOM 756 C CA . LYS A 1 99 ? -39.094 -8.516 6.254 1 95.69 99 LYS A CA 1
ATOM 757 C C . LYS A 1 99 ? -37.719 -7.863 6.066 1 95.69 99 LYS A C 1
ATOM 759 O O . LYS A 1 99 ? -37.531 -7.027 5.18 1 95.69 99 LYS A O 1
ATOM 764 N N . VAL A 1 100 ? -36.781 -8.289 6.961 1 95.94 100 VAL A N 1
ATOM 765 C CA . VAL A 1 100 ? -35.5 -7.602 6.961 1 95.94 100 VAL A CA 1
ATOM 766 C C . VAL A 1 100 ? -34.406 -8.586 6.59 1 95.94 100 VAL A C 1
ATOM 768 O O . VAL A 1 100 ? -34.281 -9.664 7.18 1 95.94 100 VAL A O 1
ATOM 771 N N . VAL A 1 101 ? -33.656 -8.273 5.527 1 97.56 101 VAL A N 1
ATOM 772 C CA . VAL A 1 101 ? -32.438 -8.992 5.148 1 97.56 101 VAL A CA 1
ATOM 773 C C . VAL A 1 101 ? -31.203 -8.125 5.43 1 97.56 101 VAL A C 1
ATOM 775 O O . VAL A 1 101 ? -31.203 -6.93 5.129 1 97.56 101 VAL A O 1
ATOM 778 N N . VAL A 1 102 ? -30.156 -8.695 6.039 1 97.31 102 VAL A N 1
ATOM 779 C CA . VAL A 1 102 ? -28.984 -7.918 6.398 1 97.31 102 VAL A CA 1
ATOM 780 C C . VAL A 1 102 ? -27.75 -8.477 5.684 1 97.31 102 VAL A C 1
ATOM 782 O O . VAL A 1 102 ? -27.5 -9.688 5.719 1 97.31 102 VAL A O 1
ATOM 785 N N . PHE A 1 103 ? -27.031 -7.656 4.961 1 98.19 103 PHE A N 1
ATOM 786 C CA . PHE A 1 103 ? -25.703 -7.934 4.453 1 98.19 103 PHE A CA 1
ATOM 787 C C . PHE A 1 103 ? -24.656 -7.145 5.23 1 98.19 103 PHE A C 1
ATOM 789 O O . PHE A 1 103 ? -24.688 -5.914 5.27 1 98.19 103 PHE A O 1
ATOM 796 N N . ASP A 1 104 ? -23.75 -7.812 5.832 1 96 104 ASP A N 1
ATOM 797 C CA . ASP A 1 104 ? -22.75 -7.113 6.629 1 96 104 ASP A CA 1
ATOM 798 C C . ASP A 1 104 ? -21.484 -7.957 6.785 1 96 104 ASP A C 1
ATOM 800 O O . ASP A 1 104 ? -21.5 -9.156 6.512 1 96 104 ASP A O 1
ATOM 804 N N . HIS A 1 105 ? -20.406 -7.328 7.117 1 93.81 105 HIS A N 1
ATOM 805 C CA . HIS A 1 105 ? -19.156 -8.039 7.363 1 93.81 105 HIS A CA 1
ATOM 806 C C . HIS A 1 105 ? -18.609 -7.719 8.75 1 93.81 105 HIS A C 1
ATOM 808 O O . HIS A 1 105 ? -17.578 -8.258 9.148 1 93.81 105 HIS A O 1
ATOM 814 N N . HIS A 1 106 ? -19.312 -6.965 9.539 1 88.44 106 HIS A N 1
ATOM 815 C CA . HIS A 1 106 ? -18.844 -6.602 10.875 1 88.44 106 HIS A CA 1
ATOM 816 C C . HIS A 1 106 ? -19.031 -7.754 11.852 1 88.44 106 HIS A C 1
ATOM 818 O O . HIS A 1 106 ? -20.031 -8.461 11.805 1 88.44 106 HIS A O 1
ATOM 824 N N . LYS A 1 107 ? -18.109 -7.934 12.758 1 85.38 107 LYS A N 1
ATOM 825 C CA . LYS A 1 107 ? -18.172 -8.984 13.773 1 85.38 107 LYS A CA 1
ATOM 826 C C . LYS A 1 107 ? -19.188 -8.648 14.859 1 85.38 107 LYS A C 1
ATOM 828 O O . LYS A 1 107 ? -19.969 -9.508 15.273 1 85.38 107 LYS A O 1
ATOM 833 N N . VAL A 1 108 ? -19.109 -7.449 15.328 1 81.88 108 VAL A N 1
ATOM 834 C CA . VAL A 1 108 ? -20.016 -6.988 16.375 1 81.88 108 VAL A CA 1
ATOM 835 C C . VAL A 1 108 ? -21.203 -6.281 15.734 1 81.88 108 VAL A C 1
ATOM 837 O O . VAL A 1 108 ? -21.047 -5.328 14.969 1 81.88 108 VAL A O 1
ATOM 840 N N . ARG A 1 109 ? -22.422 -6.832 16.062 1 87.31 109 ARG A N 1
ATOM 841 C CA . ARG A 1 109 ? -23.625 -6.301 15.445 1 87.31 109 ARG A CA 1
ATOM 842 C C . ARG A 1 109 ? -24.75 -6.133 16.469 1 87.31 109 ARG A C 1
ATOM 844 O O . ARG A 1 109 ? -24.875 -6.93 17.391 1 87.31 109 ARG A O 1
ATOM 851 N N . GLY A 1 110 ? -25.5 -5.027 16.266 1 89.5 110 GLY A N 1
ATOM 852 C CA . GLY A 1 110 ? -26.656 -4.746 17.109 1 89.5 110 GLY A CA 1
ATOM 853 C C . GLY A 1 110 ? -27.969 -4.832 16.359 1 89.5 110 GLY A C 1
ATOM 854 O O . GLY A 1 110 ? -29.016 -4.418 16.875 1 89.5 110 GLY A O 1
ATOM 855 N N . ILE A 1 111 ? -27.938 -5.191 15.195 1 89.88 111 ILE A N 1
ATOM 856 C CA . ILE A 1 111 ? -29.141 -5.324 14.391 1 89.88 111 ILE A CA 1
ATOM 857 C C . ILE A 1 111 ? -29.297 -6.77 13.922 1 89.88 111 ILE A C 1
ATOM 859 O O . ILE A 1 111 ? -28.312 -7.414 13.547 1 89.88 111 ILE A O 1
ATOM 863 N N . ARG A 1 112 ? -30.562 -7.254 13.977 1 90.81 112 ARG A N 1
ATOM 864 C CA . ARG A 1 112 ? -30.891 -8.602 13.523 1 90.81 112 ARG A CA 1
ATOM 865 C C . ARG A 1 112 ? -31.969 -8.562 12.438 1 90.81 112 ARG A C 1
ATOM 867 O O . ARG A 1 112 ? -32.906 -7.766 12.508 1 90.81 112 ARG A O 1
ATOM 874 N N . GLY A 1 113 ? -31.719 -9.336 11.438 1 93.94 113 GLY A N 1
ATOM 875 C CA . GLY A 1 113 ? -32.688 -9.461 10.367 1 93.94 113 GLY A CA 1
ATOM 876 C C . GLY A 1 113 ? -33.406 -10.797 10.375 1 93.94 113 GLY A C 1
ATOM 877 O O . GLY A 1 113 ? -33.125 -11.672 11.195 1 93.94 113 GLY A O 1
ATOM 878 N N . ASP A 1 114 ? -34.469 -10.891 9.547 1 96 114 ASP A N 1
ATOM 879 C CA . ASP A 1 114 ? -35.156 -12.164 9.312 1 96 114 ASP A CA 1
ATOM 880 C C . ASP A 1 114 ? -34.219 -13.141 8.57 1 96 114 ASP A C 1
ATOM 882 O O . ASP A 1 114 ? -34.312 -14.352 8.758 1 96 114 ASP A O 1
ATOM 886 N N . LEU A 1 115 ? -33.438 -12.656 7.723 1 97.38 115 LEU A N 1
ATOM 887 C CA . LEU A 1 115 ? -32.406 -13.359 6.988 1 97.38 115 LEU A CA 1
ATOM 888 C C . LEU A 1 115 ? -31.094 -12.562 7 1 97.38 115 LEU A C 1
ATOM 890 O O . LEU A 1 115 ? -31.109 -11.344 6.789 1 97.38 115 LEU A O 1
ATOM 894 N N . GLU A 1 116 ? -29.969 -13.258 7.305 1 97.12 116 GLU A N 1
ATOM 895 C CA . GLU A 1 116 ? -28.734 -12.516 7.477 1 97.12 116 GLU A CA 1
ATOM 896 C C . GLU A 1 116 ? -27.594 -13.164 6.691 1 97.12 116 GLU A C 1
ATOM 898 O O . GLU A 1 116 ? -27.328 -14.359 6.832 1 97.12 116 GLU A O 1
ATOM 903 N N . PHE A 1 117 ? -26.984 -12.438 5.855 1 97.75 117 PHE A N 1
ATOM 904 C CA . PHE A 1 117 ? -25.734 -12.805 5.188 1 97.75 117 PHE A CA 1
ATOM 905 C C . PHE A 1 117 ? -24.547 -12.055 5.797 1 97.75 117 PHE A C 1
ATOM 907 O O . PHE A 1 117 ? -24.203 -10.969 5.332 1 97.75 117 PHE A O 1
ATOM 914 N N . ILE A 1 118 ? -24 -12.641 6.859 1 96.25 118 ILE A N 1
ATOM 915 C CA . ILE A 1 118 ? -22.922 -12.023 7.617 1 96.25 118 ILE A CA 1
ATOM 916 C C . ILE A 1 118 ? -21.641 -12.82 7.426 1 96.25 118 ILE A C 1
ATOM 918 O O . ILE A 1 118 ? -21.625 -14.039 7.605 1 96.25 118 ILE A O 1
ATOM 922 N N . ASP A 1 119 ? -20.578 -12.195 7 1 96 119 ASP A N 1
ATOM 923 C CA . ASP A 1 119 ? -19.266 -12.82 6.867 1 96 119 ASP A CA 1
ATOM 924 C C . ASP A 1 119 ? -18.172 -11.922 7.438 1 96 119 ASP A C 1
ATOM 926 O O . ASP A 1 119 ? -17.547 -11.141 6.711 1 96 119 ASP A O 1
ATOM 930 N N . PRO A 1 120 ? -17.859 -12.133 8.688 1 93.31 120 PRO A N 1
ATOM 931 C CA . PRO A 1 120 ? -16.844 -11.281 9.328 1 93.31 120 PRO A CA 1
ATOM 932 C C . PRO A 1 120 ? -15.453 -11.484 8.734 1 93.31 120 PRO A C 1
ATOM 934 O O . PRO A 1 120 ? -14.562 -10.664 8.961 1 93.31 120 PRO A O 1
ATOM 937 N N . GLU A 1 121 ? -15.242 -12.508 7.992 1 92.75 121 GLU A N 1
ATOM 938 C CA . GLU A 1 121 ? -13.945 -12.773 7.387 1 92.75 121 GLU A CA 1
ATOM 939 C C . GLU A 1 121 ? -13.797 -12.047 6.051 1 92.75 121 GLU A C 1
ATOM 941 O O . GLU A 1 121 ? -12.695 -11.938 5.516 1 92.75 121 GLU A O 1
ATOM 946 N N . SER A 1 122 ? -14.945 -11.602 5.559 1 95.19 122 SER A N 1
ATOM 947 C CA . SER A 1 122 ? -14.891 -10.82 4.324 1 95.19 122 SER A CA 1
ATOM 948 C C . SER A 1 122 ? -14.312 -9.438 4.566 1 95.19 122 SER A C 1
ATOM 950 O O . SER A 1 122 ? -14.57 -8.82 5.605 1 95.19 122 SER A O 1
ATOM 952 N N . SER A 1 123 ? -13.578 -8.953 3.578 1 94.38 123 SER A N 1
ATOM 953 C CA . SER A 1 123 ? -12.922 -7.656 3.732 1 94.38 123 SER A CA 1
ATOM 954 C C . SER A 1 123 ? -13.922 -6.516 3.562 1 94.38 123 SER A C 1
ATOM 956 O O . SER A 1 123 ? -13.641 -5.375 3.936 1 94.38 123 SER A O 1
ATOM 958 N N . SER A 1 124 ? -15.086 -6.809 3.027 1 96.38 124 SER A N 1
ATOM 959 C CA . SER A 1 124 ? -16.062 -5.762 2.746 1 96.38 124 SER A CA 1
ATOM 960 C C . SER A 1 124 ? -17.469 -6.34 2.602 1 96.38 124 SER A C 1
ATOM 962 O O . SER A 1 124 ? -17.625 -7.539 2.354 1 96.38 124 SER A O 1
ATOM 964 N N . THR A 1 125 ? -18.453 -5.551 2.76 1 97.88 125 THR A N 1
ATOM 965 C CA . THR A 1 125 ? -19.844 -5.949 2.553 1 97.88 125 THR A CA 1
ATOM 966 C C . THR A 1 125 ? -20.109 -6.219 1.074 1 97.88 125 THR A C 1
ATOM 968 O O . THR A 1 125 ? -20.859 -7.141 0.732 1 97.88 125 THR A O 1
ATOM 971 N N . ILE A 1 126 ? -19.547 -5.43 0.243 1 98.5 126 ILE A N 1
ATOM 972 C CA . ILE A 1 126 ? -19.75 -5.559 -1.195 1 98.5 126 ILE A CA 1
ATOM 973 C C . ILE A 1 126 ? -19.328 -6.957 -1.651 1 98.5 126 ILE A C 1
ATOM 975 O O . ILE A 1 126 ? -19.969 -7.539 -2.539 1 98.5 126 ILE A O 1
ATOM 979 N N . GLU A 1 127 ? -18.297 -7.5 -1.092 1 98.12 127 GLU A N 1
ATOM 980 C CA . GLU A 1 127 ? -17.891 -8.852 -1.453 1 98.12 127 GLU A CA 1
ATOM 981 C C . GLU A 1 127 ? -18.938 -9.883 -1.041 1 98.12 127 GLU A C 1
ATOM 983 O O . GLU A 1 127 ? -19.156 -10.867 -1.75 1 98.12 127 GLU A O 1
ATOM 988 N N . VAL A 1 128 ? -19.531 -9.695 0.114 1 98.12 128 VAL A N 1
ATOM 989 C CA . VAL A 1 128 ? -20.609 -10.57 0.567 1 98.12 128 VAL A CA 1
ATOM 990 C C . VAL A 1 128 ? -21.766 -10.523 -0.424 1 98.12 128 VAL A C 1
ATOM 992 O O . VAL A 1 128 ? -22.297 -11.562 -0.818 1 98.12 128 VAL A O 1
ATOM 995 N N . VAL A 1 129 ? -22.125 -9.328 -0.83 1 98.56 129 VAL A N 1
ATOM 996 C CA . VAL A 1 129 ? -23.234 -9.117 -1.765 1 98.56 129 VAL A CA 1
ATOM 997 C C . VAL A 1 129 ? -22.906 -9.781 -3.102 1 98.56 129 VAL A C 1
ATOM 999 O O . VAL A 1 129 ? -23.734 -10.492 -3.672 1 98.56 129 VAL A O 1
ATOM 1002 N N . VAL A 1 130 ? -21.688 -9.586 -3.604 1 98.12 130 VAL A N 1
ATOM 1003 C CA . VAL A 1 130 ? -21.266 -10.141 -4.883 1 98.12 130 VAL A CA 1
ATOM 1004 C C . VAL A 1 130 ? -21.344 -11.664 -4.84 1 98.12 130 VAL A C 1
ATOM 1006 O O . VAL A 1 130 ? -21.844 -12.289 -5.785 1 98.12 130 VAL A O 1
ATOM 1009 N N . ASN A 1 131 ? -20.891 -12.234 -3.791 1 96.94 131 ASN A N 1
ATOM 1010 C CA . ASN A 1 131 ? -20.906 -13.688 -3.664 1 96.94 131 ASN A CA 1
ATOM 1011 C C . ASN A 1 131 ? -22.312 -14.242 -3.707 1 96.94 131 ASN A C 1
ATOM 1013 O O . ASN A 1 131 ? -22.578 -15.25 -4.375 1 96.94 131 ASN A O 1
ATOM 1017 N N . VAL A 1 132 ? -23.203 -13.633 -2.992 1 98.06 132 VAL A N 1
ATOM 1018 C CA . VAL A 1 132 ? -24.594 -14.07 -2.955 1 98.06 132 VAL A CA 1
ATOM 1019 C C . VAL A 1 132 ? -25.219 -13.906 -4.336 1 98.06 132 VAL A C 1
ATOM 1021 O O . VAL A 1 132 ? -25.859 -14.828 -4.848 1 98.06 132 VAL A O 1
ATOM 1024 N N . LEU A 1 133 ? -25.047 -12.766 -4.969 1 97.81 133 LEU A N 1
ATOM 1025 C CA . LEU A 1 133 ? -25.641 -12.484 -6.266 1 97.81 133 LEU A CA 1
ATOM 1026 C C . LEU A 1 133 ? -25.062 -13.398 -7.344 1 97.81 133 LEU A C 1
ATOM 1028 O O . LEU A 1 133 ? -25.781 -13.82 -8.258 1 97.81 133 LEU A O 1
ATOM 1032 N N . ARG A 1 134 ? -23.781 -13.648 -7.191 1 96.44 134 ARG A N 1
ATOM 1033 C CA . ARG A 1 134 ? -23.141 -14.578 -8.117 1 96.44 134 ARG A CA 1
ATOM 1034 C C . ARG A 1 134 ? -23.781 -15.961 -8.031 1 96.44 134 ARG A C 1
ATOM 1036 O O . ARG A 1 134 ? -24.016 -16.609 -9.055 1 96.44 134 ARG A O 1
ATOM 1043 N N . GLU A 1 135 ? -24.047 -16.406 -6.906 1 96.38 135 GLU A N 1
ATOM 1044 C CA . GLU A 1 135 ? -24.688 -17.703 -6.695 1 96.38 135 GLU A CA 1
ATOM 1045 C C . GLU A 1 135 ? -26.109 -17.719 -7.23 1 96.38 135 GLU A C 1
ATOM 1047 O O . GLU A 1 135 ? -26.625 -18.781 -7.605 1 96.38 135 GLU A O 1
ATOM 1052 N N . LEU A 1 136 ? -26.688 -16.609 -7.285 1 96.62 136 LEU A N 1
ATOM 1053 C CA . LEU A 1 136 ? -28.047 -16.484 -7.809 1 96.62 136 LEU A CA 1
ATOM 1054 C C . LEU A 1 136 ? -28.031 -16.359 -9.328 1 96.62 136 LEU A C 1
ATOM 1056 O O . LEU A 1 136 ? -29.094 -16.188 -9.953 1 96.62 136 LEU A O 1
ATOM 1060 N N . GLY A 1 137 ? -26.781 -16.297 -9.914 1 95.44 137 GLY A N 1
ATOM 1061 C CA . GLY A 1 137 ? -26.656 -16.266 -11.359 1 95.44 137 GLY A CA 1
ATOM 1062 C C . GLY A 1 137 ? -26.625 -14.867 -11.93 1 95.44 137 GLY A C 1
ATOM 1063 O O . GLY A 1 137 ? -26.734 -14.68 -13.141 1 95.44 137 GLY A O 1
ATOM 1064 N N . TYR A 1 138 ? -26.453 -13.898 -11.086 1 96.06 138 TYR A N 1
ATOM 1065 C CA . TYR A 1 138 ? -26.406 -12.5 -11.5 1 96.06 138 TYR A CA 1
ATOM 1066 C C . TYR A 1 138 ? -25.078 -12.18 -12.18 1 96.06 138 TYR A C 1
ATOM 1068 O O . TYR A 1 138 ? -24.016 -12.633 -11.742 1 96.06 138 TYR A O 1
ATOM 1076 N N . ILE A 1 139 ? -25.156 -11.445 -13.312 1 95.62 139 ILE A N 1
ATOM 1077 C CA . ILE A 1 139 ? -24 -10.922 -14.031 1 95.62 139 ILE A CA 1
ATOM 1078 C C . ILE A 1 139 ? -24.078 -9.398 -14.094 1 95.62 139 ILE A C 1
ATOM 1080 O O . ILE A 1 139 ? -24.984 -8.844 -14.727 1 95.62 139 ILE A O 1
ATOM 1084 N N . PRO A 1 140 ? -23.172 -8.781 -13.508 1 96.69 140 PRO A N 1
ATOM 1085 C CA . PRO A 1 140 ? -23.219 -7.312 -13.531 1 96.69 140 PRO A CA 1
ATOM 1086 C C . PRO A 1 140 ? -22.859 -6.738 -14.898 1 96.69 140 PRO A C 1
ATOM 1088 O O . PRO A 1 140 ? -22.141 -7.375 -15.672 1 96.69 140 PRO A O 1
ATOM 1091 N N . SER A 1 141 ? -23.422 -5.574 -15.203 1 95 141 SER A N 1
ATOM 1092 C CA . SER A 1 141 ? -22.922 -4.805 -16.344 1 95 141 SER A CA 1
ATOM 1093 C C . SER A 1 141 ? -21.484 -4.34 -16.109 1 95 141 SER A C 1
ATOM 1095 O O . SER A 1 141 ? -20.984 -4.414 -15 1 95 141 SER A O 1
ATOM 1097 N N . GLY A 1 142 ? -20.875 -3.855 -17.203 1 95.81 142 GLY A N 1
ATOM 1098 C CA . GLY A 1 142 ? -19.531 -3.303 -17.062 1 95.81 142 GLY A CA 1
ATOM 1099 C C . GLY A 1 142 ? -19.453 -2.172 -16.062 1 95.81 142 GLY A C 1
ATOM 1100 O O . GLY A 1 142 ? -18.5 -2.092 -15.281 1 95.81 142 GLY A O 1
ATOM 1101 N N . LEU A 1 143 ? -20.469 -1.352 -16.094 1 96.94 143 LEU A N 1
ATOM 1102 C CA . LEU A 1 143 ? -20.516 -0.2 -15.195 1 96.94 143 LEU A CA 1
ATOM 1103 C C . LEU A 1 143 ? -20.609 -0.646 -13.734 1 96.94 143 LEU A C 1
ATOM 1105 O O . LEU A 1 143 ? -19.875 -0.152 -12.883 1 96.94 143 LEU A O 1
ATOM 1109 N N . MET A 1 144 ? -21.484 -1.599 -13.453 1 97.56 144 MET A N 1
ATOM 1110 C CA . MET A 1 144 ? -21.672 -2.076 -12.086 1 97.56 144 MET A CA 1
ATOM 1111 C C . MET A 1 144 ? -20.453 -2.869 -11.609 1 97.56 144 MET A C 1
ATOM 1113 O O . MET A 1 144 ? -20.094 -2.811 -10.43 1 97.56 144 MET A O 1
ATOM 1117 N N . ALA A 1 145 ? -19.906 -3.58 -12.539 1 98.12 145 ALA A N 1
ATOM 1118 C CA . ALA A 1 145 ? -18.688 -4.305 -12.211 1 98.12 145 ALA A CA 1
ATOM 1119 C C . ALA A 1 145 ? -17.562 -3.338 -11.844 1 98.12 145 ALA A C 1
ATOM 1121 O O . ALA A 1 145 ? -16.797 -3.584 -10.906 1 98.12 145 ALA A O 1
ATOM 1122 N N . THR A 1 146 ? -17.438 -2.252 -12.57 1 98.38 146 THR A N 1
ATOM 1123 C CA . THR A 1 146 ? -16.438 -1.231 -12.305 1 98.38 146 THR A CA 1
ATOM 1124 C C . THR A 1 146 ? -16.672 -0.595 -10.93 1 98.38 146 THR A C 1
ATOM 1126 O O . THR A 1 146 ? -15.727 -0.433 -10.148 1 98.38 146 THR A O 1
ATOM 1129 N N . LEU A 1 147 ? -17.906 -0.274 -10.664 1 98.31 147 LEU A N 1
ATOM 1130 C CA . LEU A 1 147 ? -18.25 0.295 -9.359 1 98.31 147 LEU A CA 1
ATOM 1131 C C . LEU A 1 147 ? -17.891 -0.671 -8.234 1 98.31 147 LEU A C 1
ATOM 1133 O O . LEU A 1 147 ? -17.344 -0.263 -7.215 1 98.31 147 LEU A O 1
ATOM 1137 N N . THR A 1 148 ? -18.25 -1.896 -8.438 1 98.44 148 THR A N 1
ATOM 1138 C CA . THR A 1 148 ? -17.984 -2.938 -7.449 1 98.44 148 THR A CA 1
ATOM 1139 C C . THR A 1 148 ? -16.484 -3.072 -7.199 1 98.44 148 THR A C 1
ATOM 1141 O O . THR A 1 148 ? -16.047 -3.117 -6.047 1 98.44 148 THR A O 1
ATOM 1144 N N . LEU A 1 149 ? -15.773 -3.145 -8.258 1 98.56 149 LEU A N 1
ATOM 1145 C CA . LEU A 1 149 ? -14.32 -3.24 -8.148 1 98.56 149 LEU A CA 1
ATOM 1146 C C . LEU A 1 149 ? -13.75 -2.037 -7.406 1 98.56 149 LEU A C 1
ATOM 1148 O O . LEU A 1 149 ? -12.875 -2.188 -6.555 1 98.56 149 LEU A O 1
ATOM 1152 N N . ALA A 1 150 ? -14.203 -0.845 -7.734 1 98.38 150 ALA A N 1
ATOM 1153 C CA . ALA A 1 150 ? -13.75 0.367 -7.059 1 98.38 150 ALA A CA 1
ATOM 1154 C C . ALA A 1 150 ? -14 0.283 -5.555 1 98.38 150 ALA A C 1
ATOM 1156 O O . ALA A 1 150 ? -13.156 0.687 -4.754 1 98.38 150 ALA A O 1
ATOM 1157 N N . ALA A 1 151 ? -15.148 -0.244 -5.18 1 98.56 151 ALA A N 1
ATOM 1158 C CA . ALA A 1 151 ? -15.5 -0.365 -3.77 1 98.56 151 ALA A CA 1
ATOM 1159 C C . ALA A 1 151 ? -14.57 -1.343 -3.053 1 98.56 151 ALA A C 1
ATOM 1161 O O . ALA A 1 151 ? -14.133 -1.082 -1.932 1 98.56 151 ALA A O 1
ATOM 1162 N N . ILE A 1 152 ? -14.297 -2.443 -3.691 1 98.31 152 ILE A N 1
ATOM 1163 C CA . ILE A 1 152 ? -13.391 -3.43 -3.119 1 98.31 152 ILE A CA 1
ATOM 1164 C C . ILE A 1 152 ? -12.008 -2.807 -2.926 1 98.31 152 ILE A C 1
ATOM 1166 O O . ILE A 1 152 ? -11.406 -2.938 -1.856 1 98.31 152 ILE A O 1
ATOM 1170 N N . LEU A 1 153 ? -11.539 -2.18 -3.967 1 97.94 153 LEU A N 1
ATOM 1171 C CA . LEU A 1 153 ? -10.227 -1.543 -3.914 1 97.94 153 LEU A CA 1
ATOM 1172 C C . LEU A 1 153 ? -10.156 -0.529 -2.777 1 97.94 153 LEU A C 1
ATOM 1174 O O . LEU A 1 153 ? -9.188 -0.496 -2.023 1 97.94 153 LEU A O 1
ATOM 1178 N N . SER A 1 154 ? -11.18 0.283 -2.664 1 96.31 154 SER A N 1
ATOM 1179 C CA . SER A 1 154 ? -11.227 1.303 -1.621 1 96.31 154 SER A CA 1
ATOM 1180 C C . SER A 1 154 ? -11.266 0.672 -0.234 1 96.31 154 SER A C 1
ATOM 1182 O O . SER A 1 154 ? -10.453 1.013 0.63 1 96.31 154 SER A O 1
ATOM 1184 N N . GLU A 1 155 ? -12.148 -0.28 -0.019 1 95.12 155 GLU A N 1
ATOM 1185 C CA . GLU A 1 155 ? -12.359 -0.875 1.296 1 95.12 155 GLU A CA 1
ATOM 1186 C C . GLU A 1 155 ? -11.141 -1.662 1.755 1 95.12 155 GLU A C 1
ATOM 1188 O O . GLU A 1 155 ? -10.859 -1.742 2.953 1 95.12 155 GLU A O 1
ATOM 1193 N N . THR A 1 156 ? -10.469 -2.262 0.835 1 95.62 156 THR A N 1
ATOM 1194 C CA . THR A 1 156 ? -9.305 -3.072 1.174 1 95.62 156 THR A CA 1
ATOM 1195 C C . THR A 1 156 ? -8.031 -2.227 1.172 1 95.62 156 THR A C 1
ATOM 1197 O O . THR A 1 156 ? -6.934 -2.744 1.379 1 95.62 156 THR A O 1
ATOM 1200 N N . ASN A 1 157 ? -8.117 -0.943 0.947 1 92.19 157 ASN A N 1
ATOM 1201 C CA . ASN A 1 157 ? -6.945 -0.087 0.793 1 92.19 157 ASN A CA 1
ATOM 1202 C C . ASN A 1 157 ? -5.969 -0.651 -0.236 1 92.19 157 ASN A C 1
ATOM 1204 O O . ASN A 1 157 ? -4.801 -0.885 0.074 1 92.19 157 ASN A O 1
ATOM 1208 N N . ARG A 1 158 ? -6.543 -0.834 -1.463 1 93.88 158 ARG A N 1
ATOM 1209 C CA . ARG A 1 158 ? -5.781 -1.398 -2.574 1 93.88 158 ARG A CA 1
ATOM 1210 C C . ARG A 1 158 ? -5.176 -2.744 -2.195 1 93.88 158 ARG A C 1
ATOM 1212 O O . ARG A 1 158 ? -3.961 -2.934 -2.299 1 93.88 158 ARG A O 1
ATOM 1219 N N . PHE A 1 159 ? -5.879 -3.631 -1.605 1 97.31 159 PHE A N 1
ATOM 1220 C CA . PHE A 1 159 ? -5.645 -5.043 -1.323 1 97.31 159 PHE A CA 1
ATOM 1221 C C . PHE A 1 159 ? -4.75 -5.207 -0.099 1 97.31 159 PHE A C 1
ATOM 1223 O O . PHE A 1 159 ? -4.309 -6.316 0.207 1 97.31 159 PHE A O 1
ATOM 1230 N N . SER A 1 160 ? -4.52 -4.215 0.74 1 92.81 160 SER A N 1
ATOM 1231 C CA . SER A 1 160 ? -3.758 -4.375 1.975 1 92.81 160 SER A CA 1
ATOM 1232 C C . SER A 1 160 ? -4.461 -5.316 2.943 1 92.81 160 SER A C 1
ATOM 1234 O O . SER A 1 160 ? -3.811 -6.02 3.721 1 92.81 160 SER A O 1
ATOM 1236 N N . ARG A 1 161 ? -5.793 -5.355 2.844 1 92.81 161 ARG A N 1
ATOM 1237 C CA . ARG A 1 161 ? -6.586 -6.195 3.736 1 92.81 161 ARG A CA 1
ATOM 1238 C C . ARG A 1 161 ? -7.359 -7.25 2.955 1 92.81 161 ARG A C 1
ATOM 1240 O O . ARG A 1 161 ? -8.422 -7.695 3.389 1 92.81 161 ARG A O 1
ATOM 1247 N N . ALA A 1 162 ? -6.875 -7.566 1.852 1 96.25 162 ALA A N 1
ATOM 1248 C CA . ALA A 1 162 ? -7.551 -8.523 0.978 1 96.25 162 ALA A CA 1
ATOM 1249 C C . ALA A 1 162 ? -7.434 -9.945 1.523 1 96.25 162 ALA A C 1
ATOM 1251 O O . ALA A 1 162 ? -6.508 -10.25 2.277 1 96.25 162 ALA A O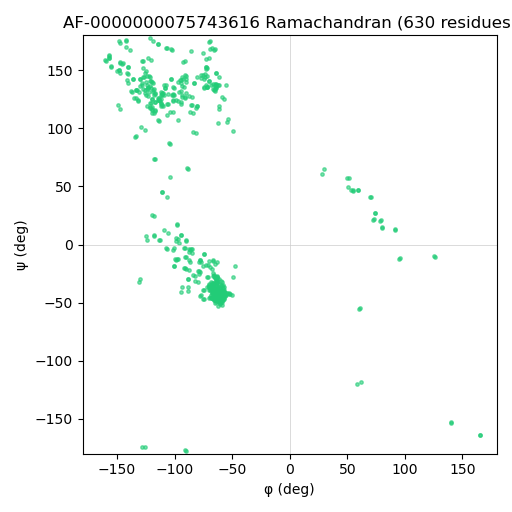 1
ATOM 1252 N N . THR A 1 163 ? -8.367 -10.734 1.202 1 95.44 163 THR A N 1
ATOM 1253 C CA . THR A 1 163 ? -8.375 -12.172 1.452 1 95.44 163 THR A CA 1
ATOM 1254 C C . THR A 1 163 ? -8.352 -12.945 0.14 1 95.44 163 THR A C 1
ATOM 1256 O O . THR A 1 163 ? -8.398 -12.352 -0.94 1 95.44 163 THR A O 1
ATOM 1259 N N . GLN A 1 164 ? -8.188 -14.32 0.328 1 96.44 164 GLN A N 1
ATOM 1260 C CA . GLN A 1 164 ? -8.258 -15.164 -0.855 1 96.44 164 GLN A CA 1
ATOM 1261 C C . GLN A 1 164 ? -9.539 -14.914 -1.644 1 96.44 164 GLN A C 1
ATOM 1263 O O . GLN A 1 164 ? -9.508 -14.812 -2.871 1 96.44 164 GLN A O 1
ATOM 1268 N N . GLY A 1 165 ? -10.594 -14.766 -0.958 1 96.19 165 GLY A N 1
ATOM 1269 C CA . GLY A 1 165 ? -11.883 -14.516 -1.586 1 96.19 165 GLY A CA 1
ATOM 1270 C C . GLY A 1 165 ? -11.938 -13.188 -2.322 1 96.19 165 GLY A C 1
ATOM 1271 O O . GLY A 1 165 ? -12.594 -13.07 -3.357 1 96.19 165 GLY A O 1
ATOM 1272 N N . THR A 1 166 ? -11.219 -12.18 -1.829 1 98.06 166 THR A N 1
ATOM 1273 C CA . THR A 1 166 ? -11.141 -10.875 -2.486 1 98.06 166 THR A CA 1
ATOM 1274 C C . THR A 1 166 ? -10.578 -11.023 -3.9 1 98.06 166 THR A C 1
ATOM 1276 O O . THR A 1 166 ? -11.156 -10.5 -4.855 1 98.06 166 THR A O 1
ATOM 1279 N N . PHE A 1 167 ? -9.508 -11.773 -3.994 1 98.19 167 PHE A N 1
ATOM 1280 C CA . PHE A 1 167 ? -8.828 -11.914 -5.277 1 98.19 167 PHE A CA 1
ATOM 1281 C C . PHE A 1 167 ? -9.672 -12.734 -6.246 1 98.19 167 PHE A C 1
ATOM 1283 O O . PHE A 1 167 ? -9.672 -12.469 -7.449 1 98.19 167 PHE A O 1
ATOM 1290 N N . GLU A 1 168 ? -10.375 -13.711 -5.773 1 97.12 168 GLU A N 1
ATOM 1291 C CA . GLU A 1 168 ? -11.312 -14.461 -6.605 1 97.12 168 GLU A CA 1
ATOM 1292 C C . GLU A 1 168 ? -12.406 -13.555 -7.16 1 97.12 168 GLU A C 1
ATOM 1294 O O . GLU A 1 168 ? -12.75 -13.641 -8.344 1 97.12 168 GLU A O 1
ATOM 1299 N N . THR A 1 169 ? -12.898 -12.742 -6.285 1 97.62 169 THR A N 1
ATOM 1300 C CA . THR A 1 169 ? -13.961 -11.82 -6.676 1 97.62 169 THR A CA 1
ATOM 1301 C C . THR A 1 169 ? -13.469 -10.836 -7.723 1 97.62 169 THR A C 1
ATOM 1303 O O . THR A 1 169 ? -14.148 -10.586 -8.719 1 97.62 169 THR A O 1
ATOM 1306 N N . VAL A 1 170 ? -12.289 -10.305 -7.508 1 98.25 170 VAL A N 1
ATOM 1307 C CA . VAL A 1 170 ? -11.719 -9.328 -8.43 1 98.25 170 VAL A CA 1
ATOM 1308 C C . VAL A 1 170 ? -11.453 -9.984 -9.781 1 98.25 170 VAL A C 1
ATOM 1310 O O . VAL A 1 170 ? -11.758 -9.414 -10.828 1 98.25 170 VAL A O 1
ATOM 1313 N N . ALA A 1 171 ? -10.914 -11.211 -9.773 1 97.44 171 ALA A N 1
ATOM 1314 C CA . ALA A 1 171 ? -10.695 -11.945 -11.016 1 97.44 171 ALA A CA 1
ATOM 1315 C C . ALA A 1 171 ? -12.008 -12.141 -11.773 1 97.44 171 ALA A C 1
ATOM 1317 O O . ALA A 1 171 ? -12.055 -11.984 -12.992 1 97.44 171 ALA A O 1
ATOM 1318 N N . TRP A 1 172 ? -13.008 -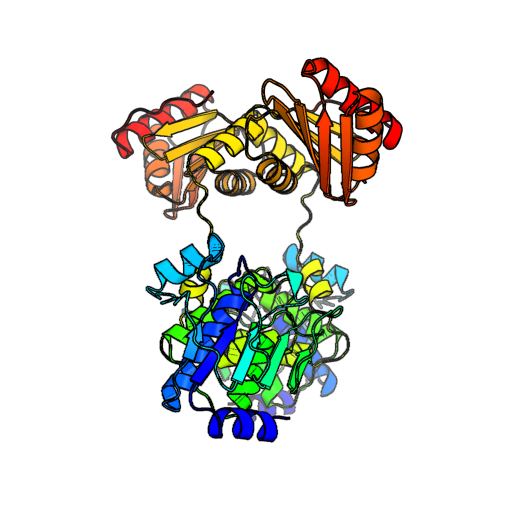12.469 -11.062 1 97.25 172 TRP A N 1
ATOM 1319 C CA . TRP A 1 172 ? -14.32 -12.688 -11.656 1 97.25 172 TRP A CA 1
ATOM 1320 C C . TRP A 1 172 ? -14.867 -11.406 -12.266 1 97.25 172 TRP A C 1
ATOM 1322 O O . TRP A 1 172 ? -15.391 -11.414 -13.383 1 97.25 172 TRP A O 1
ATOM 1332 N N . LEU A 1 173 ? -14.719 -10.297 -11.602 1 97.75 173 LEU A N 1
ATOM 1333 C CA . LEU A 1 173 ? -15.227 -9.008 -12.062 1 97.75 173 LEU A CA 1
ATOM 1334 C C . LEU A 1 173 ? -14.531 -8.586 -13.352 1 97.75 173 LEU A C 1
ATOM 1336 O O . LEU A 1 173 ? -15.156 -7.984 -14.234 1 97.75 173 LEU A O 1
ATOM 1340 N N . LEU A 1 174 ? -13.312 -8.891 -13.453 1 96.94 174 LEU A N 1
ATOM 1341 C CA . LEU A 1 174 ? -12.508 -8.422 -14.57 1 96.94 174 LEU A CA 1
ATOM 1342 C C . LEU A 1 174 ? -12.852 -9.18 -15.844 1 96.94 174 LEU A C 1
ATOM 1344 O O . LEU A 1 174 ? -12.438 -8.789 -16.938 1 96.94 174 LEU A O 1
ATOM 1348 N N . LYS A 1 175 ? -13.648 -10.211 -15.734 1 93.69 175 LYS A N 1
ATOM 1349 C CA . LYS A 1 175 ? -14.07 -10.977 -16.906 1 93.69 175 LYS A CA 1
ATOM 1350 C C . LYS A 1 175 ? -15.172 -10.258 -17.672 1 93.69 175 LYS A C 1
ATOM 1352 O O . LYS A 1 175 ? -15.484 -10.617 -18.797 1 93.69 175 LYS A O 1
ATOM 1357 N N . PHE A 1 176 ? -15.719 -9.266 -17 1 92.25 176 PHE A N 1
ATOM 1358 C CA . PHE A 1 176 ? -16.891 -8.633 -17.609 1 92.25 176 PHE A CA 1
ATOM 1359 C C . PHE A 1 176 ? -16.469 -7.469 -18.5 1 92.25 176 PHE A C 1
ATOM 1361 O O . PHE A 1 176 ? -15.547 -6.723 -18.156 1 92.25 176 PHE A O 1
ATOM 1368 N N . SER A 1 177 ? -17.188 -7.309 -19.531 1 84.69 177 SER A N 1
ATOM 1369 C CA . SER A 1 177 ? -16.891 -6.27 -20.516 1 84.69 177 SER A CA 1
ATOM 1370 C C . SER A 1 177 ? -17.031 -4.879 -19.906 1 84.69 177 SER A C 1
ATOM 1372 O O . SER A 1 177 ? -17.953 -4.625 -19.125 1 84.69 177 SER A O 1
ATOM 1374 N N . GLY A 1 178 ? -16.078 -4.066 -20.25 1 87.81 178 GLY A N 1
ATOM 1375 C CA . GLY A 1 178 ? -16.141 -2.678 -19.812 1 87.81 178 GLY A CA 1
ATOM 1376 C C . GLY A 1 178 ? -15.344 -2.412 -18.547 1 87.81 178 GLY A C 1
ATOM 1377 O O . GLY A 1 178 ? -15.109 -1.256 -18.188 1 87.81 178 GLY A O 1
ATOM 1378 N N . VAL A 1 179 ? -14.953 -3.525 -17.969 1 93.56 179 VAL A N 1
ATOM 1379 C CA . VAL A 1 179 ? -14.125 -3.303 -16.781 1 93.56 179 VAL A CA 1
ATOM 1380 C C . VAL A 1 179 ? -12.664 -3.143 -17.203 1 93.56 179 VAL A C 1
ATOM 1382 O O . VAL A 1 179 ? -12.086 -4.039 -17.812 1 93.56 179 VAL A O 1
ATOM 1385 N N . ASN A 1 180 ? -12.125 -2.045 -16.891 1 94.81 180 ASN A N 1
ATOM 1386 C CA . ASN A 1 180 ? -10.703 -1.774 -17.062 1 94.81 180 ASN A CA 1
ATOM 1387 C C . ASN A 1 180 ? -10.016 -1.513 -15.727 1 94.81 180 ASN A C 1
ATOM 1389 O O . ASN A 1 180 ? -10.305 -0.512 -15.062 1 94.81 180 ASN A O 1
ATOM 1393 N N . TYR A 1 181 ? -9.148 -2.328 -15.383 1 96.62 181 TYR A N 1
ATOM 1394 C CA . TYR A 1 181 ? -8.539 -2.312 -14.062 1 96.62 181 TYR A CA 1
ATOM 1395 C C . TYR A 1 181 ? -7.82 -0.992 -13.812 1 96.62 181 TYR A C 1
ATOM 1397 O O . TYR A 1 181 ? -8.008 -0.366 -12.766 1 96.62 181 TYR A O 1
ATOM 1405 N N . ARG A 1 182 ? -6.977 -0.56 -14.703 1 92.38 182 ARG A N 1
ATOM 1406 C CA . ARG A 1 182 ? -6.199 0.666 -14.547 1 92.38 182 ARG A CA 1
ATOM 1407 C C . ARG A 1 182 ? -7.113 1.881 -14.422 1 92.38 182 ARG A C 1
ATOM 1409 O O . ARG A 1 182 ? -6.844 2.787 -13.633 1 92.38 182 ARG A O 1
ATOM 1416 N N . ASP A 1 183 ? -8.117 1.903 -15.227 1 94.56 183 ASP A N 1
ATOM 1417 C CA . ASP A 1 183 ? -9.086 2.99 -15.156 1 94.56 183 ASP A CA 1
ATOM 1418 C C . ASP A 1 183 ? -9.789 3.01 -13.797 1 94.56 183 ASP A C 1
ATOM 1420 O O . ASP A 1 183 ? -10.102 4.078 -13.266 1 94.56 183 ASP A O 1
ATOM 1424 N N . THR A 1 184 ? -10.078 1.822 -13.289 1 97.31 184 THR A N 1
ATOM 1425 C CA . THR A 1 184 ? -10.75 1.747 -12 1 97.31 184 THR A CA 1
ATOM 1426 C C . THR A 1 184 ? -9.844 2.27 -10.883 1 97.31 184 THR A C 1
ATOM 1428 O O . THR A 1 184 ? -10.305 2.961 -9.977 1 97.31 184 THR A O 1
ATOM 1431 N N . LEU A 1 185 ? -8.602 1.904 -10.969 1 94.88 185 LEU A N 1
ATOM 1432 C CA . LEU A 1 185 ? -7.641 2.451 -10.023 1 94.88 185 LEU A CA 1
ATOM 1433 C C . LEU A 1 185 ? -7.648 3.975 -10.055 1 94.88 185 LEU A C 1
ATOM 1435 O O . LEU A 1 185 ? -7.594 4.625 -9.008 1 94.88 185 LEU A O 1
ATOM 1439 N N . ALA A 1 186 ? -7.691 4.531 -11.25 1 90.56 186 ALA A N 1
ATOM 1440 C CA . ALA A 1 186 ? -7.637 5.977 -11.453 1 90.56 186 ALA A CA 1
ATOM 1441 C C . ALA A 1 186 ? -8.844 6.664 -10.812 1 90.56 186 ALA A C 1
ATOM 1443 O O . ALA A 1 186 ? -8.75 7.82 -10.391 1 90.56 186 ALA A O 1
ATOM 1444 N N . LEU A 1 187 ? -9.953 5.961 -10.68 1 94 187 LEU A N 1
ATOM 1445 C CA . LEU A 1 187 ? -11.156 6.504 -10.062 1 94 187 LEU A CA 1
ATOM 1446 C C . LEU A 1 187 ? -10.906 6.852 -8.594 1 94 187 LEU A C 1
ATOM 1448 O O . LEU A 1 187 ? -11.562 7.742 -8.039 1 94 187 LEU A O 1
ATOM 1452 N N . LEU A 1 188 ? -9.984 6.152 -8.008 1 93.38 188 LEU A N 1
ATOM 1453 C CA . LEU A 1 188 ? -9.789 6.262 -6.57 1 93.38 188 LEU A CA 1
ATOM 1454 C C . LEU A 1 188 ? -8.641 7.211 -6.242 1 93.38 188 LEU A C 1
ATOM 1456 O O . LEU A 1 188 ? -8.391 7.508 -5.074 1 93.38 188 LEU A O 1
ATOM 1460 N N . VAL A 1 189 ? -7.906 7.547 -7.195 1 82.06 189 VAL A N 1
ATOM 1461 C CA . VAL A 1 189 ? -6.809 8.477 -6.953 1 82.06 189 VAL A CA 1
ATOM 1462 C C . VAL A 1 189 ? -7.363 9.812 -6.461 1 82.06 189 VAL A C 1
ATOM 1464 O O . VAL A 1 189 ? -8.25 10.391 -7.09 1 82.06 189 VAL A O 1
ATOM 1467 N N . ARG A 1 190 ? -6.895 10.086 -5.254 1 72.06 190 ARG A N 1
ATOM 1468 C CA . ARG A 1 190 ? -7.309 11.352 -4.664 1 72.06 190 ARG A CA 1
ATOM 1469 C C . ARG A 1 190 ? -6.379 12.484 -5.094 1 72.06 190 ARG A C 1
ATOM 1471 O O . ARG A 1 190 ? -5.16 12.367 -4.977 1 72.06 190 ARG A O 1
ATOM 1478 N N . GLU A 1 191 ? -7.023 13.32 -5.824 1 73.88 191 GLU A N 1
ATOM 1479 C CA . GLU A 1 191 ? -6.25 14.516 -6.148 1 73.88 191 GLU A CA 1
ATOM 1480 C C . GLU A 1 191 ? -6.277 15.523 -5.004 1 73.88 191 GLU A C 1
ATOM 1482 O O . GLU A 1 191 ? -7.336 15.781 -4.426 1 73.88 191 GLU A O 1
ATOM 1487 N N . LEU A 1 192 ? -5.074 15.797 -4.434 1 82.25 192 LEU A N 1
ATOM 1488 C CA . LEU A 1 192 ? -4.996 16.844 -3.418 1 82.25 192 LEU A CA 1
ATOM 1489 C C . LEU A 1 192 ? -5.508 18.172 -3.963 1 82.25 192 LEU A C 1
ATOM 1491 O O . LEU A 1 192 ? -5.184 18.547 -5.09 1 82.25 192 LEU A O 1
ATOM 1495 N N . ASP A 1 193 ? -6.469 18.734 -3.262 1 83.81 193 ASP A N 1
ATOM 1496 C CA . ASP A 1 193 ? -6.844 20.078 -3.672 1 83.81 193 ASP A CA 1
ATOM 1497 C C . ASP A 1 193 ? -5.719 21.078 -3.389 1 83.81 193 ASP A C 1
ATOM 1499 O O . ASP A 1 193 ? -4.727 20.734 -2.742 1 83.81 193 ASP A O 1
ATOM 1503 N N . GLU A 1 194 ? -5.871 22.281 -3.92 1 88.44 194 GLU A N 1
ATOM 1504 C CA . GLU A 1 194 ? -4.82 23.281 -3.838 1 88.44 194 GLU A CA 1
ATOM 1505 C C . GLU A 1 194 ? -4.492 23.625 -2.385 1 88.44 194 GLU A C 1
ATOM 1507 O O . GLU A 1 194 ? -3.326 23.812 -2.031 1 88.44 194 GLU A O 1
ATOM 1512 N N . SER A 1 195 ? -5.5 23.688 -1.523 1 91.56 195 SER A N 1
ATOM 1513 C CA . SER A 1 195 ? -5.293 24.047 -0.122 1 91.56 195 SER A CA 1
ATOM 1514 C C . SER A 1 195 ? -4.496 22.969 0.604 1 91.56 195 SER A C 1
ATOM 1516 O O . SER A 1 195 ? -3.619 23.266 1.416 1 91.56 195 SER A O 1
ATOM 1518 N N . ALA A 1 196 ? -4.812 21.781 0.297 1 92.75 196 ALA A N 1
ATOM 1519 C CA . ALA A 1 196 ? -4.086 20.672 0.896 1 92.75 196 ALA A CA 1
ATOM 1520 C C . ALA A 1 196 ? -2.631 20.656 0.435 1 92.75 196 ALA A C 1
ATOM 1522 O O . ALA A 1 196 ? -1.723 20.406 1.234 1 92.75 196 ALA A O 1
ATOM 1523 N N . LYS A 1 197 ? -2.463 20.875 -0.85 1 92.75 197 LYS A N 1
ATOM 1524 C CA . LYS A 1 197 ? -1.104 20.938 -1.381 1 92.75 197 LYS A CA 1
ATOM 1525 C C . LYS A 1 197 ? -0.278 22 -0.669 1 92.75 197 LYS A C 1
ATOM 1527 O O . LYS A 1 197 ? 0.852 21.734 -0.25 1 92.75 197 LYS A O 1
ATOM 1532 N N . ILE A 1 198 ? 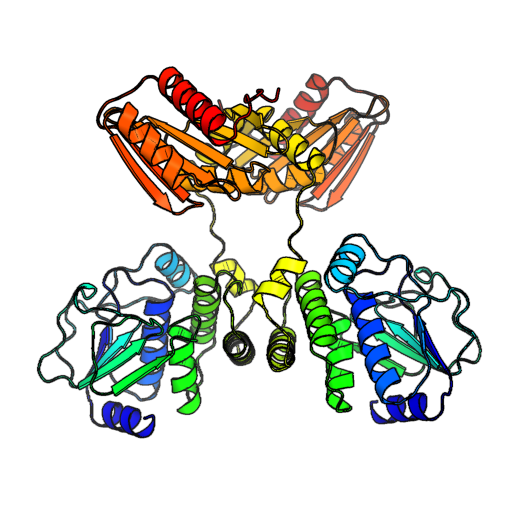-0.874 23.141 -0.529 1 93.62 198 ILE A N 1
ATOM 1533 C CA . ILE A 1 198 ? -0.183 24.266 0.09 1 93.62 198 ILE A CA 1
ATOM 1534 C C . ILE A 1 198 ? 0.12 23.938 1.552 1 93.62 198 ILE A C 1
ATOM 1536 O O . ILE A 1 198 ? 1.212 24.234 2.045 1 93.62 198 ILE A O 1
ATOM 1540 N N . ALA A 1 199 ? -0.815 23.344 2.178 1 94.56 199 ALA A N 1
ATOM 1541 C CA . ALA A 1 199 ? -0.61 22.984 3.576 1 94.56 199 ALA A CA 1
ATOM 1542 C C . ALA A 1 199 ? 0.545 21.984 3.719 1 94.56 199 ALA A C 1
ATOM 1544 O O . ALA A 1 199 ? 1.358 22.109 4.641 1 94.56 199 ALA A O 1
ATOM 1545 N N . LEU A 1 200 ? 0.559 21.031 2.887 1 95.31 200 LEU A N 1
ATOM 1546 C CA . LEU A 1 200 ? 1.617 20.031 2.912 1 95.31 200 LEU A CA 1
ATOM 1547 C C . LEU A 1 200 ? 2.98 20.672 2.678 1 95.31 200 LEU A C 1
ATOM 1549 O O . LEU A 1 200 ? 3.947 20.359 3.377 1 95.31 200 LEU A O 1
ATOM 1553 N N . ILE A 1 201 ? 3.008 21.531 1.691 1 94.44 201 ILE A N 1
ATOM 1554 C CA . ILE A 1 201 ? 4.246 22.234 1.355 1 94.44 201 ILE A CA 1
ATOM 1555 C C . ILE A 1 201 ? 4.695 23.094 2.537 1 94.44 201 ILE A C 1
ATOM 1557 O O . ILE A 1 201 ? 5.855 23.031 2.949 1 94.44 201 ILE A O 1
ATOM 1561 N N . LYS A 1 202 ? 3.83 23.797 3.119 1 94.69 202 LYS A N 1
ATOM 1562 C CA . LYS A 1 202 ? 4.156 24.656 4.262 1 94.69 202 LYS A CA 1
ATOM 1563 C C . LYS A 1 202 ? 4.59 23.812 5.465 1 94.69 202 LYS A C 1
ATOM 1565 O O . LYS A 1 202 ? 5.523 24.188 6.18 1 94.69 202 LYS A O 1
ATOM 1570 N N . GLY A 1 203 ? 3.91 22.766 5.641 1 95.38 203 GLY A N 1
ATOM 1571 C CA . GLY A 1 203 ? 4.301 21.859 6.703 1 95.38 203 GLY A CA 1
ATOM 1572 C C . GLY A 1 203 ? 5.707 21.312 6.539 1 95.38 203 GLY A C 1
ATOM 1573 O O . GLY A 1 203 ? 6.398 21.062 7.527 1 95.38 203 GLY A O 1
ATOM 1574 N N . SER A 1 204 ? 6.102 21.172 5.383 1 94.12 204 SER A N 1
ATOM 1575 C CA . SER A 1 204 ? 7.434 20.641 5.094 1 94.12 204 SER A CA 1
ATOM 1576 C C . SER A 1 204 ? 8.5 21.719 5.312 1 94.12 204 SER A C 1
ATOM 1578 O O . SER A 1 204 ? 9.539 21.438 5.922 1 94.12 204 SER A O 1
ATOM 1580 N N . ILE A 1 205 ? 8.219 22.906 4.82 1 93.06 205 ILE A N 1
ATOM 1581 C CA . ILE A 1 205 ? 9.266 23.938 4.898 1 93.06 205 ILE A CA 1
ATOM 1582 C C . ILE A 1 205 ? 9.406 24.422 6.336 1 93.06 205 ILE A C 1
ATOM 1584 O O . ILE A 1 205 ? 10.445 24.953 6.719 1 93.06 205 ILE A O 1
ATOM 1588 N N . ARG A 1 206 ? 8.422 24.172 7.18 1 94.38 206 ARG A N 1
ATOM 1589 C CA . ARG A 1 206 ? 8.438 24.625 8.562 1 94.38 206 ARG A CA 1
ATOM 1590 C C . ARG A 1 206 ? 8.891 23.516 9.5 1 94.38 206 ARG A C 1
ATOM 1592 O O . ARG A 1 206 ? 8.922 23.703 10.719 1 94.38 206 ARG A O 1
ATOM 1599 N N . LEU A 1 207 ? 9.258 22.484 8.961 1 95.81 207 LEU A N 1
ATOM 1600 C CA . LEU A 1 207 ? 9.602 21.281 9.719 1 95.81 207 LEU A CA 1
ATOM 1601 C C . LEU A 1 207 ? 10.836 21.516 10.578 1 95.81 207 LEU A C 1
ATOM 1603 O O . LEU A 1 207 ? 11.828 22.078 10.109 1 95.81 207 LEU A O 1
ATOM 1607 N N . ILE A 1 208 ? 10.758 21.109 11.828 1 96.88 208 ILE A N 1
ATOM 1608 C CA . ILE A 1 208 ? 11.906 21.031 12.719 1 96.88 208 ILE A CA 1
ATOM 1609 C C . ILE A 1 208 ? 12.164 19.562 13.086 1 96.88 208 ILE A C 1
ATOM 1611 O O . ILE A 1 208 ? 11.461 19 13.922 1 96.88 208 ILE A O 1
ATOM 1615 N N . PRO A 1 209 ? 13.172 18.984 12.578 1 96.94 209 PRO A N 1
ATOM 1616 C CA . PRO A 1 209 ? 13.477 17.578 12.852 1 96.94 209 PRO A CA 1
ATOM 1617 C C . PRO A 1 209 ? 14.453 17.406 14.023 1 96.94 209 PRO A C 1
ATOM 1619 O O . PRO A 1 209 ? 15.375 18.203 14.188 1 96.94 209 PRO A O 1
ATOM 1622 N N . TYR A 1 210 ? 14.219 16.359 14.758 1 96.62 210 TYR A N 1
ATOM 1623 C CA . TYR A 1 210 ? 15.086 16 15.875 1 96.62 210 TYR A CA 1
ATOM 1624 C C . TYR A 1 210 ? 15.547 14.547 15.758 1 96.62 210 TYR A C 1
ATOM 1626 O O . TYR A 1 210 ? 14.812 13.703 15.234 1 96.62 210 TYR A O 1
ATOM 1634 N N . ARG A 1 211 ? 16.672 14.32 16.297 1 94.94 211 ARG A N 1
ATOM 1635 C CA . ARG A 1 211 ? 17.219 12.961 16.375 1 94.94 211 ARG A CA 1
ATOM 1636 C C . ARG A 1 211 ? 17.25 12.484 17.828 1 94.94 211 ARG A C 1
ATOM 1638 O O . ARG A 1 211 ? 17.672 13.219 18.719 1 94.94 211 ARG A O 1
ATOM 1645 N N . ALA A 1 212 ? 16.766 11.328 18.047 1 93 212 ALA A N 1
ATOM 1646 C CA . ALA A 1 212 ? 16.906 10.578 19.297 1 93 212 ALA A CA 1
ATOM 1647 C C . ALA A 1 212 ? 17.406 9.156 19.031 1 93 212 ALA A C 1
ATOM 1649 O O . ALA A 1 212 ? 16.594 8.258 18.781 1 93 212 ALA A O 1
ATOM 1650 N N . GLY A 1 213 ? 18.672 8.945 19.25 1 88.5 213 GLY A N 1
ATOM 1651 C CA . GLY A 1 213 ? 19.203 7.672 18.781 1 88.5 213 GLY A CA 1
ATOM 1652 C C . GLY A 1 213 ? 19.031 7.453 17.297 1 88.5 213 GLY A C 1
ATOM 1653 O O . GLY A 1 213 ? 19.469 8.281 16.484 1 88.5 213 GLY A O 1
ATOM 1654 N N . SER A 1 214 ? 18.375 6.484 16.969 1 87.81 214 SER A N 1
ATOM 1655 C CA . SER A 1 214 ? 18.141 6.18 15.555 1 87.81 214 SER A CA 1
ATOM 1656 C C . SER A 1 214 ? 16.797 6.723 15.086 1 87.81 214 SER A C 1
ATOM 1658 O O . SER A 1 214 ? 16.469 6.617 13.906 1 87.81 214 SER A O 1
ATOM 1660 N N . MET A 1 215 ? 16.109 7.363 15.977 1 92.56 215 MET A N 1
ATOM 1661 C CA . MET A 1 215 ? 14.773 7.844 15.648 1 92.56 215 MET A CA 1
ATOM 1662 C C . MET A 1 215 ? 14.82 9.297 15.18 1 92.56 215 MET A C 1
ATOM 1664 O O . MET A 1 215 ? 15.555 10.109 15.742 1 92.56 215 MET A O 1
ATOM 1668 N N . ILE A 1 216 ? 14.023 9.555 14.227 1 95.44 216 ILE A N 1
ATOM 1669 C CA . ILE A 1 216 ? 13.836 10.914 13.758 1 95.44 216 ILE A CA 1
ATOM 1670 C C . ILE A 1 216 ? 12.438 11.406 14.125 1 95.44 216 ILE A C 1
ATOM 1672 O O . ILE A 1 216 ? 11.438 10.82 13.711 1 95.44 216 ILE A O 1
ATOM 1676 N N . ILE A 1 217 ? 12.391 12.43 14.867 1 96.88 217 ILE A N 1
ATOM 1677 C CA . ILE A 1 217 ? 11.141 13.031 15.312 1 96.88 217 ILE A CA 1
ATOM 1678 C C . ILE A 1 217 ? 10.945 14.383 14.633 1 96.88 217 ILE A C 1
ATOM 1680 O O . ILE A 1 217 ? 11.836 15.234 14.672 1 96.88 217 ILE A O 1
ATOM 1684 N N . CYS A 1 218 ? 9.789 14.602 14.07 1 97.62 218 CYS A N 1
ATOM 1685 C CA . CYS A 1 218 ? 9.516 15.82 13.312 1 97.62 218 CYS A CA 1
ATOM 1686 C C . CYS A 1 218 ? 8.383 16.609 13.945 1 97.62 218 CYS A C 1
ATOM 1688 O O . CYS A 1 218 ? 7.328 16.047 14.273 1 97.62 218 CYS A O 1
ATOM 1690 N N . VAL A 1 219 ? 8.633 17.875 14.109 1 97.56 219 VAL A N 1
ATOM 1691 C CA . VAL A 1 219 ? 7.602 18.797 14.594 1 97.56 219 VAL A CA 1
ATOM 1692 C C . VAL A 1 219 ? 7.379 19.906 13.57 1 97.56 219 VAL A C 1
ATOM 1694 O O . VAL A 1 219 ? 8.336 20.422 12.984 1 97.56 219 VAL A O 1
ATOM 1697 N N . THR A 1 220 ? 6.152 20.203 13.336 1 97.06 220 THR A N 1
ATOM 1698 C CA . THR A 1 220 ? 5.844 21.297 12.414 1 97.06 220 THR A CA 1
ATOM 1699 C C . THR A 1 220 ? 4.547 22 12.82 1 97.06 220 THR A C 1
ATOM 1701 O O . THR A 1 220 ? 3.939 21.656 13.836 1 97.06 220 THR A O 1
ATOM 1704 N N . ASN A 1 221 ? 4.211 23.109 12.102 1 96.25 221 ASN A N 1
ATOM 1705 C CA . ASN A 1 221 ? 2.992 23.859 12.383 1 96.25 221 ASN A CA 1
ATOM 1706 C C . ASN A 1 221 ? 2.287 24.281 11.102 1 96.25 221 ASN A C 1
ATOM 1708 O O . ASN A 1 221 ? 2.939 24.672 10.125 1 96.25 221 ASN A O 1
ATOM 1712 N N . VAL A 1 222 ? 1.034 24.047 11.047 1 95.25 222 VAL A N 1
ATOM 1713 C CA . VAL A 1 222 ? 0.185 24.438 9.93 1 95.25 222 VAL A CA 1
ATOM 1714 C C . VAL A 1 222 ? -1.18 24.891 10.453 1 95.25 222 VAL A C 1
ATOM 1716 O O . VAL A 1 222 ? -1.47 24.766 11.641 1 95.25 222 VAL A O 1
ATOM 1719 N N . ASN A 1 223 ? -2.041 25.359 9.523 1 93.06 223 ASN A N 1
ATOM 1720 C CA . ASN A 1 223 ? -3.35 25.859 9.938 1 93.06 223 ASN A CA 1
ATOM 1721 C C . ASN A 1 223 ? -4.441 24.812 9.688 1 93.06 223 ASN A C 1
ATOM 1723 O O . ASN A 1 223 ? -5.539 24.922 10.242 1 93.06 223 ASN A O 1
ATOM 1727 N N . ALA A 1 224 ? -4.109 23.938 8.883 1 93.06 224 ALA A N 1
ATOM 1728 C CA . ALA A 1 224 ? -5.113 22.953 8.516 1 93.06 224 ALA A CA 1
ATOM 1729 C C . ALA A 1 224 ? -4.453 21.672 8 1 93.06 224 ALA A C 1
ATOM 1731 O O . ALA A 1 224 ? -3.236 21.625 7.805 1 93.06 224 ALA A O 1
ATOM 1732 N N . TYR A 1 225 ? -5.227 20.562 7.977 1 94.94 225 TYR A N 1
ATOM 1733 C CA . TYR A 1 225 ? -4.828 19.297 7.391 1 94.94 225 TYR A CA 1
ATOM 1734 C C . TYR A 1 225 ? -3.754 18.625 8.234 1 94.94 225 TYR A C 1
ATOM 1736 O O . TYR A 1 225 ? -2.795 18.062 7.695 1 94.94 225 TYR A O 1
ATOM 1744 N N . GLU A 1 226 ? -3.938 18.703 9.492 1 96.38 226 GLU A N 1
ATOM 1745 C CA . GLU A 1 226 ? -2.914 18.219 10.414 1 96.38 226 GLU A CA 1
ATOM 1746 C C . GLU A 1 226 ? -2.674 16.719 10.242 1 96.38 226 GLU A C 1
ATOM 1748 O O . GLU A 1 226 ? -1.526 16.281 10.203 1 96.38 226 GLU A O 1
ATOM 1753 N N . GLY A 1 227 ? -3.721 16.016 10.156 1 94.88 227 GLY A N 1
ATOM 1754 C CA . GLY A 1 227 ? -3.6 14.57 10.008 1 94.88 227 GLY A CA 1
ATOM 1755 C C . GLY A 1 227 ? -2.885 14.164 8.727 1 94.88 227 GLY A C 1
ATOM 1756 O O . GLY A 1 227 ? -2.053 13.258 8.742 1 94.88 227 GLY A O 1
ATOM 1757 N N . LEU A 1 228 ? -3.254 14.781 7.652 1 93.25 228 LEU A N 1
ATOM 1758 C CA . LEU A 1 228 ? -2.629 14.523 6.359 1 93.25 228 LEU A CA 1
ATOM 1759 C C . LEU A 1 228 ? -1.129 14.797 6.418 1 93.25 228 LEU A C 1
ATOM 1761 O O . LEU A 1 228 ? -0.33 13.984 5.945 1 93.25 228 LEU A O 1
ATOM 1765 N N . ILE A 1 229 ? -0.799 15.859 7.035 1 96.25 229 ILE A N 1
ATOM 1766 C CA . ILE A 1 229 ? 0.595 16.281 7.113 1 96.25 229 ILE A CA 1
ATOM 1767 C C . ILE A 1 229 ? 1.381 15.305 7.988 1 96.25 229 ILE A C 1
ATOM 1769 O O . ILE A 1 229 ? 2.479 14.883 7.625 1 96.25 229 ILE A O 1
ATOM 1773 N N . ALA A 1 230 ? 0.806 14.977 9.117 1 96.88 230 ALA A N 1
ATOM 1774 C CA . ALA A 1 230 ? 1.471 14.039 10.016 1 96.88 230 ALA A CA 1
ATOM 1775 C C . ALA A 1 230 ? 1.758 12.719 9.312 1 96.88 230 ALA A C 1
ATOM 1777 O O . ALA A 1 230 ? 2.848 12.156 9.445 1 96.88 230 ALA A O 1
ATOM 1778 N N . GLY A 1 231 ? 0.841 12.297 8.578 1 94.5 231 GLY A N 1
ATOM 1779 C CA . GLY A 1 231 ? 1.011 11.062 7.824 1 94.5 231 GLY A CA 1
ATOM 1780 C C . GLY A 1 231 ? 2.086 11.156 6.762 1 94.5 231 GLY A C 1
ATOM 1781 O O . GLY A 1 231 ? 2.902 10.242 6.609 1 94.5 231 GLY A O 1
ATOM 1782 N N . LYS A 1 232 ? 2.07 12.188 5.988 1 93.5 232 LYS A N 1
ATOM 1783 C CA . LYS A 1 232 ? 3.035 12.367 4.906 1 93.5 232 LYS A CA 1
ATOM 1784 C C . LYS A 1 232 ? 4.453 12.508 5.453 1 93.5 232 LYS A C 1
ATOM 1786 O O . LYS A 1 232 ? 5.414 12.078 4.812 1 93.5 232 LYS A O 1
ATOM 1791 N N . LEU A 1 233 ? 4.539 13.055 6.645 1 94.88 233 LEU A N 1
ATOM 1792 C CA . LEU A 1 233 ? 5.859 13.203 7.246 1 94.88 233 LEU A CA 1
ATOM 1793 C C . LEU A 1 233 ? 6.449 11.844 7.609 1 94.88 233 LEU A C 1
ATOM 1795 O O . LEU A 1 233 ? 7.664 11.648 7.531 1 94.88 233 LEU A O 1
ATOM 1799 N N . LEU A 1 234 ? 5.613 10.961 8.016 1 92.5 234 LEU A N 1
ATOM 1800 C CA . LEU A 1 234 ? 6.09 9.602 8.234 1 92.5 234 LEU A CA 1
ATOM 1801 C C . LEU A 1 234 ? 6.609 8.992 6.938 1 92.5 234 LEU A C 1
ATOM 1803 O O . LEU A 1 234 ? 7.594 8.25 6.941 1 92.5 234 LEU A O 1
ATOM 1807 N N . ASP A 1 235 ? 5.973 9.375 5.91 1 89.25 235 ASP A N 1
ATOM 1808 C CA . ASP A 1 235 ? 6.348 8.836 4.605 1 89.25 235 ASP A CA 1
ATOM 1809 C C . ASP A 1 235 ? 7.699 9.383 4.152 1 89.25 235 ASP A C 1
ATOM 1811 O O . ASP A 1 235 ? 8.398 8.742 3.365 1 89.25 235 ASP A O 1
ATOM 1815 N N . ILE A 1 236 ? 8.047 10.578 4.605 1 89.62 236 ILE A N 1
ATOM 1816 C CA . ILE A 1 236 ? 9.297 11.172 4.133 1 89.62 236 ILE A CA 1
ATOM 1817 C C . ILE A 1 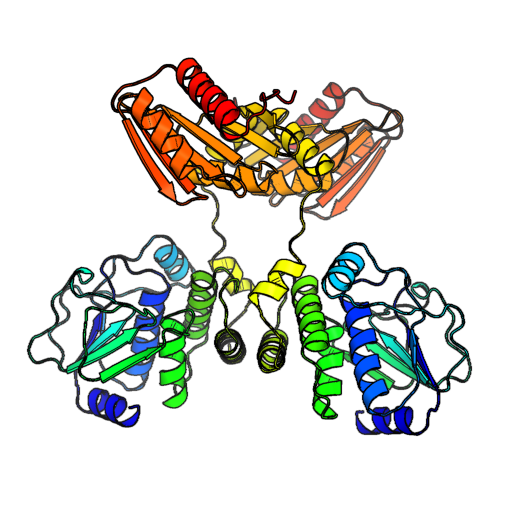236 ? 10.414 10.852 5.117 1 89.62 236 ILE A C 1
ATOM 1819 O O . ILE A 1 236 ? 11.523 11.383 5 1 89.62 236 ILE A O 1
ATOM 1823 N N . GLY A 1 237 ? 10.172 9.977 6.125 1 89.06 237 GLY A N 1
ATOM 1824 C CA . GLY A 1 237 ? 11.328 9.484 6.863 1 89.06 237 GLY A CA 1
ATOM 1825 C C . GLY A 1 237 ? 11.219 9.711 8.359 1 89.06 237 GLY A C 1
ATOM 1826 O O . GLY A 1 237 ? 12.039 9.219 9.133 1 89.06 237 GLY A O 1
ATOM 1827 N N . CYS A 1 238 ? 10.242 10.477 8.805 1 95.06 238 CYS A N 1
ATOM 1828 C CA . CYS A 1 238 ? 10.062 10.68 10.234 1 95.06 238 CYS A CA 1
ATOM 1829 C C . CYS A 1 238 ? 9.508 9.43 10.898 1 95.06 238 CYS A C 1
ATOM 1831 O O . CYS A 1 238 ? 8.641 8.758 10.344 1 95.06 238 CYS A O 1
ATOM 1833 N N . ASP A 1 239 ? 10.078 9.141 12.047 1 94.88 239 ASP A N 1
ATOM 1834 C CA . ASP A 1 239 ? 9.57 8.008 12.812 1 94.88 239 ASP A CA 1
ATOM 1835 C C . ASP A 1 239 ? 8.336 8.406 13.625 1 94.88 239 ASP A C 1
ATOM 1837 O O . ASP A 1 239 ? 7.473 7.57 13.898 1 94.88 239 ASP A O 1
ATOM 1841 N N . ALA A 1 240 ? 8.336 9.625 14.016 1 97.12 240 ALA A N 1
ATOM 1842 C CA . ALA A 1 240 ? 7.191 10.258 14.672 1 97.12 240 ALA A CA 1
ATOM 1843 C C . ALA A 1 240 ? 7.027 11.703 14.203 1 97.12 240 ALA A C 1
ATOM 1845 O O . ALA A 1 240 ? 8.016 12.406 13.984 1 97.12 240 ALA A O 1
ATOM 1846 N N . ALA A 1 241 ? 5.781 12.07 14.055 1 98.19 241 ALA A N 1
ATOM 1847 C CA . ALA A 1 241 ? 5.477 13.422 13.586 1 98.19 241 ALA A CA 1
ATOM 1848 C C . ALA A 1 241 ? 4.441 14.094 14.484 1 98.19 241 ALA A C 1
ATOM 1850 O O . ALA A 1 241 ? 3.475 13.453 14.906 1 98.19 241 ALA A O 1
ATOM 1851 N N . PHE A 1 242 ? 4.699 15.336 14.797 1 98.12 242 PHE A N 1
ATOM 1852 C CA . PHE A 1 242 ? 3.805 16.172 15.586 1 98.12 242 PHE A CA 1
ATOM 1853 C C . PHE A 1 242 ? 3.447 17.438 14.836 1 98.12 242 PHE A C 1
ATOM 1855 O O . PHE A 1 242 ? 4.324 18.25 14.516 1 98.12 242 PHE A O 1
ATOM 1862 N N . VAL A 1 243 ? 2.188 17.609 14.578 1 98.25 243 VAL A N 1
ATOM 1863 C CA . VAL A 1 243 ? 1.713 18.781 13.852 1 98.25 243 VAL A CA 1
ATOM 1864 C C . VAL A 1 243 ? 0.89 19.672 14.781 1 98.25 243 VAL A C 1
ATOM 1866 O O . VAL A 1 243 ? -0.143 19.25 15.305 1 98.25 243 VAL A O 1
ATOM 1869 N N . VAL A 1 244 ? 1.381 20.922 14.945 1 96.5 244 VAL A N 1
ATOM 1870 C CA . VAL A 1 244 ? 0.724 21.891 15.82 1 96.5 244 VAL A CA 1
ATOM 1871 C C . VAL A 1 244 ? -0.083 22.891 14.977 1 96.5 244 VAL A C 1
ATOM 1873 O O . VAL A 1 244 ? 0.397 23.375 13.953 1 96.5 244 VAL A O 1
ATOM 1876 N N . SER A 1 245 ? -1.288 23.062 15.32 1 94.94 245 SER A N 1
ATOM 1877 C CA . SER A 1 245 ? -2.129 24.047 14.641 1 94.94 245 SER A CA 1
ATOM 1878 C C . SER A 1 245 ? -2.801 24.984 15.641 1 94.94 245 SER A C 1
ATOM 1880 O O . SER A 1 245 ? -3.205 24.562 16.734 1 94.94 245 SER A O 1
ATOM 1882 N N . ASP A 1 246 ? -2.803 26.266 15.195 1 89.06 246 ASP A N 1
ATOM 1883 C CA . ASP A 1 246 ? -3.432 27.312 15.984 1 89.06 246 ASP A CA 1
ATOM 1884 C C . ASP A 1 246 ? -4.781 27.719 15.391 1 89.06 246 ASP A C 1
ATOM 1886 O O . ASP A 1 246 ? -4.852 28.188 14.258 1 89.06 246 ASP A O 1
ATOM 1890 N N . HIS A 1 247 ? -5.926 27.453 16.141 1 87.25 247 HIS A N 1
ATOM 1891 C CA . HIS A 1 247 ? -7.273 27.781 15.703 1 87.25 247 HIS A CA 1
ATOM 1892 C C . HIS A 1 247 ? -7.867 28.906 16.547 1 87.25 247 HIS A C 1
ATOM 1894 O O . HIS A 1 247 ? -9.023 28.828 16.969 1 87.25 247 HIS A O 1
ATOM 1900 N N . ASN A 1 248 ? -7.109 29.953 16.812 1 80.88 248 ASN A N 1
ATOM 1901 C CA . ASN A 1 248 ? -7.43 31.172 17.531 1 80.88 248 ASN A CA 1
ATOM 1902 C C . ASN A 1 248 ? -7.84 30.875 18.969 1 80.88 248 ASN A C 1
ATOM 1904 O O . ASN A 1 248 ? -7.227 31.391 19.922 1 80.88 248 ASN A O 1
ATOM 1908 N N . ASP A 1 249 ? -8.852 30 19.25 1 83.62 249 ASP A N 1
ATOM 1909 C CA . ASP A 1 249 ? -9.352 29.734 20.594 1 83.62 249 ASP A CA 1
ATOM 1910 C C . ASP A 1 249 ? -8.75 28.453 21.156 1 83.62 249 ASP A C 1
ATOM 1912 O O . ASP A 1 249 ? -8.844 28.203 22.359 1 83.62 249 ASP A O 1
ATOM 1916 N N . GLU A 1 250 ? -8.172 27.75 20.312 1 87.56 250 GLU A N 1
ATOM 1917 C CA . GLU A 1 250 ? -7.625 26.469 20.75 1 87.56 250 GLU A CA 1
ATOM 1918 C C . GLU A 1 250 ? -6.375 26.094 19.953 1 87.56 250 GLU A C 1
ATOM 1920 O O . GLU A 1 250 ? -6.148 26.625 18.859 1 87.56 250 GLU A O 1
ATOM 1925 N N . LEU A 1 251 ? -5.574 25.375 20.672 1 91.19 251 LEU A N 1
ATOM 1926 C CA . LEU A 1 251 ? -4.418 24.781 20.016 1 91.19 251 LEU A CA 1
ATOM 1927 C C . LEU A 1 251 ? -4.594 23.266 19.859 1 91.19 251 LEU A C 1
ATOM 1929 O O . LEU A 1 251 ? -5.098 22.609 20.781 1 91.19 251 LEU A O 1
ATOM 1933 N N . ARG A 1 252 ? -4.246 22.797 18.766 1 94.69 252 ARG A N 1
ATOM 1934 C CA . ARG A 1 252 ? -4.352 21.359 18.5 1 94.69 252 ARG A CA 1
ATOM 1935 C C . ARG A 1 252 ? -2.988 20.781 18.156 1 94.69 252 ARG A C 1
ATOM 1937 O O . ARG A 1 252 ? -2.174 21.422 17.484 1 94.69 252 ARG A O 1
ATOM 1944 N N . ILE A 1 253 ? -2.742 19.609 18.656 1 96.62 253 ILE A N 1
ATOM 1945 C CA . ILE A 1 253 ? -1.592 18.797 18.25 1 96.62 253 ILE A CA 1
ATOM 1946 C C . ILE A 1 253 ? -2.066 17.469 17.688 1 96.62 253 ILE A C 1
ATOM 1948 O O . ILE A 1 253 ? -2.799 16.734 18.344 1 96.62 253 ILE A O 1
ATOM 1952 N N . VAL A 1 254 ? -1.724 17.156 16.484 1 97.69 254 VAL A N 1
ATOM 1953 C CA . VAL A 1 254 ? -1.981 15.852 15.867 1 97.69 254 VAL A CA 1
ATOM 1954 C C . VAL A 1 254 ? -0.665 15.102 15.664 1 97.69 254 VAL A C 1
ATOM 1956 O O . VAL A 1 254 ? 0.298 15.664 15.133 1 97.69 254 VAL A O 1
ATOM 1959 N N . ALA A 1 255 ? -0.637 13.875 16.141 1 98 255 ALA A N 1
ATOM 1960 C CA . ALA A 1 255 ? 0.617 13.125 16.078 1 98 255 ALA A CA 1
ATOM 1961 C C . ALA A 1 255 ? 0.418 11.773 15.406 1 98 255 ALA A C 1
ATOM 1963 O O . ALA A 1 255 ? -0.658 11.172 15.5 1 98 255 ALA A O 1
ATOM 1964 N N . ARG A 1 256 ? 1.384 11.328 14.656 1 97.25 256 ARG A N 1
ATOM 1965 C CA . ARG A 1 256 ? 1.486 9.992 14.07 1 97.25 256 ARG A CA 1
ATOM 1966 C C . ARG A 1 256 ? 2.85 9.375 14.352 1 97.25 256 ARG A C 1
ATOM 1968 O O . ARG A 1 256 ? 3.865 10.07 14.359 1 97.25 256 ARG A O 1
ATOM 1975 N N . SER A 1 257 ? 2.865 8.07 14.594 1 96.12 257 SER A N 1
ATOM 1976 C CA . SER A 1 257 ? 4.141 7.402 14.844 1 96.12 257 SER A CA 1
ATOM 1977 C C . SER A 1 257 ? 4.059 5.918 14.5 1 96.12 257 SER A C 1
ATOM 1979 O O . SER A 1 257 ? 2.99 5.312 14.594 1 96.12 257 SER A O 1
ATOM 1981 N N . ARG A 1 258 ? 5.195 5.379 14.164 1 85.69 258 ARG A N 1
ATOM 1982 C CA . ARG A 1 258 ? 5.328 3.939 13.953 1 85.69 258 ARG A CA 1
ATOM 1983 C C . ARG A 1 258 ? 6.105 3.291 15.094 1 85.69 258 ARG A C 1
ATOM 1985 O O . ARG A 1 258 ? 6.176 2.062 15.188 1 85.69 258 ARG A O 1
ATOM 1992 N N . THR A 1 259 ? 6.582 4.055 16.031 1 89.12 259 THR A N 1
ATOM 1993 C CA . THR A 1 259 ? 7.582 3.525 16.953 1 89.12 259 THR A CA 1
ATOM 1994 C C . THR A 1 259 ? 7.203 3.838 18.391 1 89.12 259 THR A C 1
ATOM 1996 O O . THR A 1 259 ? 7.605 3.123 19.312 1 89.12 259 THR A O 1
ATOM 1999 N N . ILE A 1 260 ? 6.566 4.938 18.578 1 92.69 260 ILE A N 1
ATOM 2000 C CA . ILE A 1 260 ? 6.273 5.309 19.953 1 92.69 260 ILE A CA 1
ATOM 2001 C C . ILE A 1 260 ? 4.766 5.445 20.141 1 92.69 260 ILE A C 1
ATOM 2003 O O . ILE A 1 260 ? 4.027 5.648 19.172 1 92.69 260 ILE A O 1
ATOM 2007 N N . ASN A 1 261 ? 4.324 5.344 21.344 1 94.75 261 ASN A N 1
ATOM 2008 C CA . ASN A 1 261 ? 2.92 5.531 21.688 1 94.75 261 ASN A CA 1
ATOM 2009 C C . ASN A 1 261 ? 2.568 7.012 21.828 1 94.75 261 ASN A C 1
ATOM 2011 O O . ASN A 1 261 ? 2.641 7.578 22.922 1 94.75 261 ASN A O 1
ATOM 2015 N N . VAL A 1 262 ? 2.066 7.582 20.812 1 96.31 262 VAL A N 1
ATOM 2016 C CA . VAL A 1 262 ? 1.824 9.023 20.797 1 96.31 262 VAL A CA 1
ATOM 2017 C C . VAL A 1 262 ? 0.565 9.344 21.594 1 96.31 262 VAL A C 1
ATOM 2019 O O . VAL A 1 262 ? 0.407 10.461 22.094 1 96.31 262 VAL A O 1
ATOM 2022 N N . ALA A 1 263 ? -0.344 8.32 21.719 1 94.19 263 ALA A N 1
ATOM 2023 C CA . ALA A 1 263 ? -1.548 8.547 22.516 1 94.19 263 ALA A CA 1
ATOM 2024 C C . ALA A 1 263 ? -1.2 8.789 23.984 1 94.19 263 ALA A C 1
ATOM 2026 O O . ALA A 1 263 ? -1.736 9.703 24.609 1 94.19 263 ALA A O 1
ATOM 2027 N N . GLU A 1 264 ? -0.332 8.016 24.422 1 95.06 264 GLU A N 1
ATOM 2028 C CA . GLU A 1 264 ? 0.125 8.164 25.812 1 95.06 264 GLU A CA 1
ATOM 2029 C C . GLU A 1 264 ? 0.849 9.492 26.016 1 95.06 264 GLU A C 1
ATOM 2031 O O . GLU A 1 264 ? 0.622 10.188 27 1 95.06 264 GLU A O 1
ATOM 2036 N N . LEU A 1 265 ? 1.69 9.82 25.172 1 96.19 265 LEU A N 1
ATOM 2037 C CA . LEU A 1 265 ? 2.463 11.055 25.25 1 96.19 265 LEU A CA 1
ATOM 2038 C C . LEU A 1 265 ? 1.543 12.273 25.25 1 96.19 265 LEU A C 1
ATOM 2040 O O . LEU A 1 265 ? 1.696 13.164 26.078 1 96.19 265 LEU A O 1
ATOM 2044 N N . LEU A 1 266 ? 0.597 12.336 24.312 1 96.38 266 LEU A N 1
ATOM 2045 C CA . LEU A 1 266 ? -0.286 13.484 24.172 1 96.38 266 LEU A CA 1
ATOM 2046 C C . LEU A 1 266 ? -1.234 13.594 25.375 1 96.38 266 LEU A C 1
ATOM 2048 O O . LEU A 1 266 ? -1.603 14.695 25.781 1 96.38 266 LEU A O 1
ATOM 2052 N N . SER A 1 267 ? -1.604 12.422 25.906 1 95.19 267 SER A N 1
ATOM 2053 C CA . SER A 1 267 ? -2.414 12.438 27.125 1 95.19 267 SER A CA 1
ATOM 2054 C C . SER A 1 267 ? -1.67 13.102 28.266 1 95.19 267 SER A C 1
ATOM 2056 O O . SER A 1 267 ? -2.254 13.875 29.031 1 95.19 267 SER A O 1
ATOM 2058 N N . LYS A 1 268 ? -0.478 12.781 28.422 1 94.94 268 LYS A N 1
ATOM 2059 C CA . LYS A 1 268 ? 0.35 13.391 29.453 1 94.94 268 LYS A CA 1
ATOM 2060 C C . LYS A 1 268 ? 0.475 14.898 29.25 1 94.94 268 LYS A C 1
ATOM 2062 O O . LYS A 1 268 ? 0.325 15.672 30.188 1 94.94 268 LYS A O 1
ATOM 2067 N N . ILE A 1 269 ? 0.693 15.289 28.047 1 94.81 269 ILE A N 1
ATOM 2068 C CA . ILE A 1 269 ? 0.855 16.703 27.719 1 94.81 269 ILE A CA 1
ATOM 2069 C C . ILE A 1 269 ? -0.464 17.438 27.953 1 94.81 269 ILE A C 1
ATOM 2071 O O . ILE A 1 269 ? -0.471 18.594 28.391 1 94.81 269 ILE A O 1
ATOM 2075 N N . ALA A 1 270 ? -1.527 16.781 27.594 1 93.75 270 ALA A N 1
ATOM 2076 C CA . ALA A 1 270 ? -2.848 17.375 27.797 1 93.75 270 ALA A CA 1
ATOM 2077 C C . ALA A 1 270 ? -3.068 17.719 29.266 1 93.75 270 ALA A C 1
ATOM 2079 O O . ALA A 1 270 ? -3.672 18.75 29.578 1 93.75 270 ALA A O 1
ATOM 2080 N N . GLY A 1 271 ? -2.639 16.859 30.109 1 90.75 271 GLY A N 1
ATOM 2081 C CA . GLY A 1 271 ? -2.725 17.141 31.531 1 90.75 271 GLY A CA 1
ATOM 2082 C C . GLY A 1 271 ? -1.964 18.375 31.938 1 90.75 271 GLY A C 1
ATOM 2083 O O . GLY A 1 271 ? -2.404 19.125 32.844 1 90.75 271 GLY A O 1
ATOM 2084 N N . GLU A 1 272 ? -0.926 18.578 31.312 1 91.12 272 GLU A N 1
ATOM 2085 C CA . GLU A 1 272 ? -0.083 19.734 31.641 1 91.12 272 GLU A CA 1
ATOM 2086 C C . GLU A 1 272 ? -0.652 21.016 31.031 1 91.12 272 GLU A C 1
ATOM 2088 O O . GLU A 1 272 ? -0.388 22.109 31.531 1 91.12 272 GLU A O 1
ATOM 2093 N N . LEU A 1 273 ? -1.44 20.969 29.938 1 89 273 LEU A N 1
ATOM 2094 C CA . LEU A 1 273 ? -1.939 22.141 29.219 1 89 273 LEU A CA 1
ATOM 2095 C C . LEU A 1 273 ? -3.422 22.359 29.5 1 89 273 LEU A C 1
ATOM 2097 O O . LEU A 1 273 ? -4.039 23.25 28.922 1 89 273 LEU A O 1
ATOM 2101 N N . ASN A 1 274 ? -4.027 21.719 30.391 1 85.38 274 ASN A N 1
ATOM 2102 C CA . ASN A 1 274 ? -5.461 21.781 30.641 1 85.38 274 ASN A CA 1
ATOM 2103 C C . ASN A 1 274 ? -6.277 21.5 29.391 1 85.38 274 ASN A C 1
ATOM 2105 O O . ASN A 1 274 ? -7.129 22.297 29 1 85.38 274 ASN A O 1
ATOM 2109 N N . GLY A 1 275 ? -5.867 20.469 28.75 1 91.19 275 GLY A N 1
ATOM 2110 C CA . GLY A 1 275 ? -6.531 20.062 27.516 1 91.19 275 GLY A CA 1
ATOM 2111 C C . GLY A 1 275 ? -6.992 18.625 27.547 1 91.19 275 GLY A C 1
ATOM 2112 O O . GLY A 1 275 ? -7.102 18.016 28.609 1 91.19 275 GLY A O 1
ATOM 2113 N N . GLU A 1 276 ? -7.473 18.188 26.469 1 93.19 276 GLU A N 1
ATOM 2114 C CA . GLU A 1 276 ? -7.863 16.797 26.266 1 93.19 276 GLU A CA 1
ATOM 2115 C C . GLU A 1 276 ? -7.039 16.156 25.156 1 93.19 276 GLU A C 1
ATOM 2117 O O . GLU A 1 276 ? -6.75 16.797 24.141 1 93.19 276 GLU A O 1
ATOM 2122 N N . GLY A 1 277 ? -6.594 14.977 25.516 1 90.56 277 GLY A N 1
ATOM 2123 C CA . GLY A 1 277 ? -5.766 14.289 24.547 1 90.56 277 GLY A CA 1
ATOM 2124 C C . GLY A 1 277 ? -5.906 12.781 24.594 1 90.56 277 GLY A C 1
ATOM 2125 O O . GLY A 1 277 ? -6.305 12.227 25.625 1 90.56 277 GLY A O 1
ATOM 2126 N N . GLY A 1 278 ? -5.605 12.086 23.516 1 89.81 278 GLY A N 1
ATOM 2127 C CA . GLY A 1 278 ? -5.68 10.641 23.422 1 89.81 278 GLY A CA 1
ATOM 2128 C C . GLY A 1 278 ? -5.621 10.141 21.984 1 89.81 278 GLY A C 1
ATOM 2129 O O . GLY A 1 278 ? -5.004 10.773 21.125 1 89.81 278 GLY A O 1
ATOM 2130 N N . GLY A 1 279 ? -6.008 8.875 21.797 1 90.75 279 GLY A N 1
ATOM 2131 C CA . GLY A 1 279 ? -5.977 8.234 20.5 1 90.75 279 GLY A CA 1
ATOM 2132 C C . GLY A 1 279 ? -5.52 6.785 20.547 1 90.75 279 GLY A C 1
ATOM 2133 O O . GLY A 1 279 ? -5.797 6.078 21.516 1 90.75 279 GLY A O 1
ATOM 2134 N N . HIS A 1 280 ? -4.977 6.336 19.469 1 89.81 280 HIS A N 1
ATOM 2135 C CA . HIS A 1 280 ? -4.359 5.02 19.375 1 89.81 280 HIS A CA 1
ATOM 2136 C C . HIS A 1 280 ? -2.838 5.117 19.438 1 89.81 280 HIS A C 1
ATOM 2138 O O . HIS A 1 280 ? -2.281 6.215 19.375 1 89.81 280 HIS A O 1
ATOM 2144 N N . GLU A 1 281 ? -2.229 3.994 19.609 1 89.44 281 GLU A N 1
ATOM 2145 C CA . GLU A 1 281 ? -0.78 3.963 19.781 1 89.44 281 GLU A CA 1
ATOM 2146 C C . GLU A 1 281 ? -0.076 4.754 18.688 1 89.44 281 GLU A C 1
ATOM 2148 O O . GLU A 1 281 ? 0.795 5.578 18.969 1 89.44 281 GLU A O 1
ATOM 2153 N N . GLY A 1 282 ? -0.458 4.66 17.406 1 93.19 282 GLY A N 1
ATOM 2154 C CA . GLY A 1 282 ? 0.253 5.258 16.281 1 93.19 282 GLY A CA 1
ATOM 2155 C C . GLY A 1 282 ? -0.374 6.551 15.805 1 93.19 282 GLY A C 1
ATOM 2156 O O . GLY A 1 282 ? 0.127 7.18 14.875 1 93.19 282 GLY A O 1
ATOM 2157 N N . ALA A 1 283 ? -1.473 6.914 16.422 1 95 283 ALA A N 1
ATOM 2158 C CA . ALA A 1 283 ? -2.211 8.102 16 1 95 283 ALA A CA 1
ATOM 2159 C C . ALA A 1 283 ? -2.924 8.75 17.188 1 95 283 ALA A C 1
ATOM 2161 O O . ALA A 1 283 ? -3.768 8.117 17.828 1 95 283 ALA A O 1
ATOM 2162 N N . GLY A 1 284 ? -2.574 10.016 17.469 1 95.44 284 GLY A N 1
ATOM 2163 C CA . GLY A 1 284 ? -3.172 10.711 18.594 1 95.44 284 GLY A CA 1
ATOM 2164 C C . GLY A 1 284 ? -3.445 12.172 18.312 1 95.44 284 GLY A C 1
ATOM 2165 O O . GLY A 1 284 ? -3.031 12.703 17.281 1 95.44 284 GLY A O 1
ATOM 2166 N N . MET A 1 285 ? -4.188 12.758 19.25 1 95.94 285 MET A N 1
ATOM 2167 C CA . MET A 1 285 ? -4.516 14.172 19.156 1 95.94 285 MET A CA 1
ATOM 2168 C C . MET A 1 285 ? -4.68 14.781 20.547 1 95.94 285 MET A C 1
ATOM 2170 O O . MET A 1 285 ? -5.012 14.078 21.5 1 95.94 285 MET A O 1
ATOM 2174 N N . LEU A 1 286 ? -4.336 16.062 20.594 1 95.75 286 LEU A N 1
ATOM 2175 C CA . LEU A 1 286 ? -4.504 16.891 21.781 1 95.75 286 LEU A CA 1
ATOM 2176 C C . LEU A 1 286 ? -5.141 18.234 21.422 1 95.75 286 LEU A C 1
ATOM 2178 O O . LEU A 1 286 ? -4.777 18.844 20.422 1 95.75 286 LEU A O 1
ATOM 2182 N N . VAL A 1 287 ? -6.129 18.609 22.172 1 94 287 VAL A N 1
ATOM 2183 C CA . VAL A 1 287 ? -6.754 19.922 22.016 1 94 287 VAL A CA 1
ATOM 2184 C C . VAL A 1 287 ? -6.727 20.656 23.359 1 94 287 VAL A C 1
ATOM 2186 O O . VAL A 1 287 ? -7.074 20.094 24.391 1 94 287 VAL A O 1
ATOM 2189 N N . THR A 1 288 ? -6.219 21.859 23.203 1 90.94 288 THR A N 1
ATOM 2190 C CA . THR A 1 288 ? -6.219 22.688 24.406 1 90.94 288 THR A CA 1
ATOM 2191 C C . THR A 1 288 ? -7.48 23.547 24.484 1 90.94 288 THR A C 1
ATOM 2193 O O . THR A 1 288 ? -8.141 23.766 23.469 1 90.94 288 THR A O 1
ATOM 2196 N N . LYS A 1 289 ? -7.809 23.938 25.641 1 82.62 289 LYS A N 1
ATOM 2197 C CA . LYS A 1 289 ? -8.984 24.797 25.844 1 82.62 289 LYS A CA 1
ATOM 2198 C C . LYS A 1 289 ? -8.656 26.25 25.578 1 82.62 289 LYS A C 1
ATOM 2200 O O . LYS A 1 289 ? -9.547 27.062 25.312 1 82.62 289 LYS A O 1
ATOM 2205 N N . VAL A 1 290 ? -7.352 26.594 25.781 1 82.38 290 VAL A N 1
ATOM 2206 C CA . VAL A 1 290 ? -6.926 27.969 25.562 1 82.38 290 VAL A CA 1
ATOM 2207 C C . VAL A 1 290 ? -5.719 28.016 24.641 1 82.38 290 VAL A C 1
ATOM 2209 O O . VAL A 1 290 ? -4.977 27.031 24.531 1 82.38 290 VAL A O 1
ATOM 2212 N N . LYS A 1 291 ? -5.598 29.172 24.078 1 84.31 291 LYS A N 1
ATOM 2213 C CA . LYS A 1 291 ? -4.441 29.391 23.203 1 84.31 291 LYS A CA 1
ATOM 2214 C C . LYS A 1 291 ? -3.141 29.312 24 1 84.31 291 LYS A C 1
ATOM 2216 O O . LYS A 1 291 ? -3.064 29.797 25.125 1 84.31 291 LYS A O 1
ATOM 2221 N N . GLN A 1 292 ? -2.197 28.625 23.469 1 84.19 292 GLN A N 1
ATOM 2222 C CA . GLN A 1 292 ? -0.858 28.5 24.031 1 84.19 292 GLN A CA 1
ATOM 2223 C C . GLN A 1 292 ? 0.203 28.969 23.047 1 84.19 292 GLN A C 1
ATOM 2225 O O . GLN A 1 292 ? 0.045 28.828 21.844 1 84.19 292 GLN A O 1
ATOM 2230 N N . PRO A 1 293 ? 1.24 29.562 23.641 1 87 293 PRO A N 1
ATOM 2231 C CA . PRO A 1 293 ? 2.348 29.906 22.734 1 87 293 PRO A CA 1
ATOM 2232 C C . PRO A 1 293 ? 2.99 28.656 22.109 1 87 293 PRO A C 1
ATOM 2234 O O . PRO A 1 293 ? 3.189 27.656 22.797 1 87 293 PRO A O 1
ATOM 2237 N N . TYR A 1 294 ? 3.27 28.797 20.812 1 88.19 294 TYR A N 1
ATOM 2238 C CA . TYR A 1 294 ? 3.854 27.688 20.078 1 88.19 294 TYR A CA 1
ATOM 2239 C C . TYR A 1 294 ? 5.129 27.188 20.75 1 88.19 294 TYR A C 1
ATOM 2241 O O . TYR A 1 294 ? 5.363 25.984 20.844 1 88.19 294 TYR A O 1
ATOM 2249 N N . VAL A 1 295 ? 5.926 28.047 21.203 1 90.81 295 VAL A N 1
ATOM 2250 C CA . VAL A 1 295 ? 7.215 27.719 21.812 1 90.81 295 VAL A CA 1
ATOM 2251 C C . VAL A 1 295 ? 7.004 26.875 23.062 1 90.81 295 VAL A C 1
ATOM 2253 O O . VAL A 1 295 ? 7.766 25.938 23.312 1 90.81 295 VAL A O 1
ATOM 2256 N N . LYS A 1 296 ? 6.027 27.266 23.781 1 91.5 296 LYS A N 1
ATOM 2257 C CA . LYS A 1 296 ? 5.703 26.5 24.969 1 91.5 296 LYS A CA 1
ATOM 2258 C C . LYS A 1 296 ? 5.305 25.078 24.625 1 91.5 296 LYS A C 1
ATOM 2260 O O . LYS A 1 296 ? 5.754 24.125 25.266 1 91.5 296 LYS A O 1
ATOM 2265 N N . VAL A 1 297 ? 4.527 24.953 23.641 1 91.44 297 VAL A N 1
ATOM 2266 C CA . VAL A 1 297 ? 4.035 23.656 23.203 1 91.44 297 VAL A CA 1
ATOM 2267 C C . VAL A 1 297 ? 5.195 22.812 22.672 1 91.44 297 VAL A C 1
ATOM 2269 O O . VAL A 1 297 ? 5.309 21.625 23 1 91.44 297 VAL A O 1
ATOM 2272 N N . LEU A 1 298 ? 6.008 23.438 21.922 1 93.19 298 LEU A N 1
ATOM 2273 C CA . LEU A 1 298 ? 7.184 22.766 21.375 1 93.19 298 LEU A CA 1
ATOM 2274 C C . LEU A 1 298 ? 8.062 22.219 22.5 1 93.19 298 LEU A C 1
ATOM 2276 O O . LEU A 1 298 ? 8.5 21.078 22.453 1 93.19 298 LEU A O 1
ATOM 2280 N N . ASN A 1 299 ? 8.211 23.016 23.469 1 94.94 299 ASN A N 1
ATOM 2281 C CA . ASN A 1 299 ? 9.047 22.625 24.609 1 94.94 299 ASN A CA 1
ATOM 2282 C C . ASN A 1 299 ? 8.438 21.453 25.375 1 94.94 299 ASN A C 1
ATOM 2284 O O . ASN A 1 299 ? 9.156 20.562 25.828 1 94.94 299 ASN A O 1
ATOM 2288 N N . LEU A 1 300 ? 7.219 21.562 25.5 1 95 300 LEU A N 1
ATOM 2289 C CA . LEU A 1 300 ? 6.531 20.484 26.203 1 95 300 LEU A CA 1
ATOM 2290 C C . LEU A 1 300 ? 6.641 19.172 25.422 1 95 300 LEU A C 1
ATOM 2292 O O . LEU A 1 300 ? 6.84 18.109 26.016 1 95 300 LEU A O 1
ATOM 2296 N N . ILE A 1 301 ? 6.496 19.219 24.094 1 95.44 301 ILE A N 1
ATOM 2297 C CA . ILE A 1 301 ? 6.629 18.047 23.25 1 95.44 301 ILE A CA 1
ATOM 2298 C C . ILE A 1 301 ? 8.023 17.453 23.406 1 95.44 301 ILE A C 1
ATOM 2300 O O . ILE A 1 301 ? 8.172 16.25 23.656 1 95.44 301 ILE A O 1
ATOM 2304 N N . ILE A 1 302 ? 9 18.281 23.375 1 96.12 302 ILE A N 1
ATOM 2305 C CA . ILE A 1 302 ? 10.391 17.844 23.406 1 96.12 302 ILE A CA 1
ATOM 2306 C C . ILE A 1 302 ? 10.711 17.234 24.766 1 96.12 302 ILE A C 1
ATOM 2308 O O . ILE A 1 302 ? 11.281 16.141 24.859 1 96.12 302 ILE A O 1
ATOM 2312 N N . SER A 1 303 ? 10.266 17.953 25.797 1 96.56 303 SER A N 1
ATOM 2313 C CA . SER A 1 303 ? 10.594 17.5 27.141 1 96.56 303 SER A CA 1
ATOM 2314 C C . SER A 1 303 ? 9.93 16.156 27.453 1 96.56 303 SER A C 1
ATOM 2316 O O . SER A 1 303 ? 10.555 15.273 28.047 1 96.56 303 SER A O 1
ATOM 2318 N N . ASN A 1 304 ? 8.75 16.031 27.078 1 96.25 304 ASN A N 1
ATOM 2319 C CA . ASN A 1 304 ? 8.031 14.781 27.344 1 96.25 304 ASN A CA 1
ATOM 2320 C C . ASN A 1 304 ? 8.578 13.633 26.5 1 96.25 304 ASN A C 1
ATOM 2322 O O . ASN A 1 304 ? 8.602 12.484 26.938 1 96.25 304 ASN A O 1
ATOM 2326 N N . LEU A 1 305 ? 9.016 13.922 25.281 1 96.12 305 LEU A N 1
ATOM 2327 C CA . LEU A 1 305 ? 9.641 12.914 24.422 1 96.12 305 LEU A CA 1
ATOM 2328 C C . LEU A 1 305 ? 10.969 12.453 25.016 1 96.12 305 LEU A C 1
ATOM 2330 O O . LEU A 1 305 ? 11.266 11.25 25.031 1 96.12 305 LEU A O 1
ATOM 2334 N N . GLU A 1 306 ? 11.727 13.43 25.5 1 96.44 306 GLU A N 1
ATOM 2335 C CA . GLU A 1 306 ? 13.008 13.102 26.109 1 96.44 306 GLU A CA 1
ATOM 2336 C C . GLU A 1 306 ? 12.812 12.203 27.328 1 96.44 306 GLU A C 1
ATOM 2338 O O . GLU A 1 306 ? 13.57 11.25 27.531 1 96.44 306 GLU A O 1
ATOM 2343 N N . SER A 1 307 ? 11.812 12.531 28.062 1 95.06 307 SER A N 1
ATOM 2344 C CA . SER A 1 307 ? 11.484 11.719 29.234 1 95.06 307 SER A CA 1
ATOM 2345 C C . SER A 1 307 ? 11.062 10.312 28.828 1 95.06 307 SER A C 1
ATOM 2347 O O . SER A 1 307 ? 11.492 9.336 29.438 1 95.06 307 SER A O 1
ATOM 2349 N N . MET A 1 308 ? 10.273 10.211 27.875 1 93.94 308 MET A N 1
ATOM 2350 C CA . MET A 1 308 ? 9.742 8.93 27.406 1 93.94 308 MET A CA 1
ATOM 2351 C C . MET A 1 308 ? 10.844 8.062 26.812 1 93.94 308 MET A C 1
ATOM 2353 O O . MET A 1 308 ? 10.875 6.852 27.047 1 93.94 308 MET A O 1
ATOM 2357 N N . LEU A 1 309 ? 11.75 8.664 26.078 1 93.81 309 LEU A N 1
ATOM 2358 C CA . LEU A 1 309 ? 12.766 7.93 25.344 1 93.81 309 LEU A CA 1
ATOM 2359 C C . LEU A 1 309 ? 14.023 7.75 26.188 1 93.81 309 LEU A C 1
ATOM 2361 O O . LEU A 1 309 ? 14.867 6.906 25.875 1 93.81 309 LEU A O 1
ATOM 2365 N N . GLY A 1 310 ? 14.125 8.562 27.141 1 93.19 310 GLY A N 1
ATOM 2366 C CA . GLY A 1 310 ? 15.312 8.508 27.984 1 93.19 310 GLY A CA 1
ATOM 2367 C C . GLY A 1 310 ? 16.547 9.039 27.281 1 93.19 310 GLY A C 1
ATOM 2368 O O . GLY A 1 310 ? 17.656 8.555 27.516 1 93.19 310 GLY A O 1
ATOM 2369 N N . GLU A 1 311 ? 16.328 9.836 26.266 1 93.06 311 GLU A N 1
ATOM 2370 C CA . GLU A 1 311 ? 17.406 10.414 25.469 1 93.06 311 GLU A CA 1
ATOM 2371 C C . GLU A 1 311 ? 17.094 11.859 25.094 1 93.06 311 GLU A C 1
ATOM 2373 O O . GLU A 1 311 ? 15.93 12.219 24.906 1 93.06 311 GLU A O 1
ATOM 2378 N N . LYS A 1 312 ? 18.141 12.695 25 1 94.19 312 LYS A N 1
ATOM 2379 C CA . LYS A 1 312 ? 17.969 14.078 24.562 1 94.19 312 LYS A CA 1
ATOM 2380 C C . LYS A 1 312 ? 17.719 14.156 23.062 1 94.19 312 LYS A C 1
ATOM 2382 O O . LYS A 1 312 ? 18.312 13.398 22.281 1 94.19 312 LYS A O 1
ATOM 2387 N N . LEU A 1 313 ? 16.875 15.047 22.703 1 95.81 313 LEU A N 1
ATOM 2388 C CA . LEU A 1 313 ? 16.578 15.289 21.297 1 95.81 313 LEU A CA 1
ATOM 2389 C C . LEU A 1 313 ? 17.562 16.312 20.703 1 95.81 313 LEU A C 1
ATOM 2391 O O . LEU A 1 313 ? 17.797 17.359 21.312 1 95.81 313 LEU A O 1
ATOM 2395 N N . ARG A 1 314 ? 18.234 16.016 19.562 1 95.38 314 ARG A N 1
ATOM 2396 C CA . ARG A 1 314 ? 19.125 16.922 18.859 1 95.38 314 ARG A CA 1
ATOM 2397 C C . ARG A 1 314 ? 18.531 17.344 17.516 1 95.38 314 ARG A C 1
ATOM 2399 O O . ARG A 1 314 ? 18.188 16.516 16.688 1 95.38 314 ARG A O 1
ATOM 2406 N N . GLU A 1 315 ? 18.375 18.594 17.359 1 95.75 315 GLU A N 1
ATOM 2407 C CA . GLU A 1 315 ? 17.812 19.109 16.109 1 95.75 315 GLU A CA 1
ATOM 2408 C C . GLU A 1 315 ? 18.703 18.766 14.93 1 95.75 315 GLU A C 1
ATOM 2410 O O . GLU A 1 315 ? 19.922 18.859 15.016 1 95.75 315 GLU A O 1
ATOM 2415 N N . ILE A 1 316 ? 18.094 18.344 13.844 1 92.62 316 ILE A N 1
ATOM 2416 C CA . ILE A 1 316 ? 18.797 18.078 12.586 1 92.62 316 ILE A CA 1
ATOM 2417 C C . ILE A 1 316 ? 18.812 19.344 11.734 1 92.62 316 ILE A C 1
ATOM 2419 O O . ILE A 1 316 ? 17.75 19.906 11.43 1 92.62 316 ILE A O 1
ATOM 2423 N N . LYS A 1 317 ? 19.969 19.781 11.273 1 85.56 317 LYS A N 1
ATOM 2424 C CA . LYS A 1 317 ? 20.109 21 10.492 1 85.56 317 LYS A CA 1
ATOM 2425 C C . LYS A 1 317 ? 20.547 20.703 9.062 1 85.56 317 LYS A C 1
ATOM 2427 O O . LYS A 1 317 ? 21.234 19.719 8.812 1 85.56 317 LYS A O 1
ATOM 2432 N N . MET B 1 1 ? 2.617 -28.281 -26.188 1 91.69 1 MET B N 1
ATOM 2433 C CA . MET B 1 1 ? 3.686 -27.531 -25.547 1 91.69 1 MET B CA 1
ATOM 2434 C C . MET B 1 1 ? 4.012 -28.109 -24.172 1 91.69 1 MET B C 1
ATOM 2436 O O . MET B 1 1 ? 5.16 -28.469 -23.891 1 91.69 1 MET B O 1
ATOM 2440 N N . LEU B 1 2 ? 3.018 -28.516 -23.422 1 95.19 2 LEU B N 1
ATOM 2441 C CA . LEU B 1 2 ? 3.266 -29.016 -22.078 1 95.19 2 LEU B CA 1
ATOM 2442 C C . LEU B 1 2 ? 3.854 -30.422 -22.125 1 95.19 2 LEU B C 1
ATOM 2444 O O . LEU B 1 2 ? 4.746 -30.766 -21.344 1 95.19 2 LEU B O 1
ATOM 2448 N N . ASN B 1 3 ? 3.342 -31.188 -23.031 1 95.81 3 ASN B N 1
ATOM 2449 C CA . ASN B 1 3 ? 3.846 -32.531 -23.188 1 95.81 3 ASN B CA 1
ATOM 2450 C C . ASN B 1 3 ? 5.309 -32.562 -23.625 1 95.81 3 ASN B C 1
ATOM 2452 O O . ASN B 1 3 ? 6.082 -33.406 -23.203 1 95.81 3 ASN B O 1
ATOM 2456 N N . GLU B 1 4 ? 5.629 -31.688 -24.469 1 97.25 4 GLU B N 1
ATOM 2457 C CA . GLU B 1 4 ? 7.012 -31.562 -24.922 1 97.25 4 GLU B CA 1
ATOM 2458 C C . GLU B 1 4 ? 7.93 -31.156 -23.766 1 97.25 4 GLU B C 1
ATOM 2460 O O . GLU B 1 4 ? 9.055 -31.656 -23.656 1 97.25 4 GLU B O 1
ATOM 2465 N N . LEU B 1 5 ? 7.496 -30.203 -22.938 1 97.88 5 LEU B N 1
ATOM 2466 C CA . LEU B 1 5 ? 8.273 -29.797 -21.766 1 97.88 5 LEU B CA 1
ATOM 2467 C C . LEU B 1 5 ? 8.516 -30.984 -20.844 1 97.88 5 LEU B C 1
ATOM 2469 O O . LEU B 1 5 ? 9.641 -31.203 -20.391 1 97.88 5 LEU B O 1
ATOM 2473 N N . LYS B 1 6 ? 7.496 -31.734 -20.609 1 96.69 6 LYS B N 1
ATOM 2474 C CA . LYS B 1 6 ? 7.602 -32.906 -19.75 1 96.69 6 LYS B CA 1
ATOM 2475 C C . LYS B 1 6 ? 8.609 -33.906 -20.312 1 96.69 6 LYS B C 1
ATOM 2477 O O . LYS B 1 6 ? 9.398 -34.5 -19.562 1 96.69 6 LYS B O 1
ATOM 2482 N N . ARG B 1 7 ? 8.5 -34.125 -21.562 1 96.81 7 ARG B N 1
ATOM 2483 C CA . ARG B 1 7 ? 9.422 -35.062 -22.219 1 96.81 7 ARG B CA 1
ATOM 2484 C C . ARG B 1 7 ? 10.867 -34.594 -22.062 1 96.81 7 ARG B C 1
ATOM 2486 O O . ARG B 1 7 ? 11.75 -35.406 -21.75 1 96.81 7 ARG B O 1
ATOM 2493 N N . LEU B 1 8 ? 11.102 -33.281 -22.328 1 96.88 8 LEU B N 1
ATOM 2494 C CA . LEU B 1 8 ? 12.438 -32.719 -22.203 1 96.88 8 LEU B CA 1
ATOM 2495 C C . LEU B 1 8 ? 12.969 -32.906 -20.781 1 96.88 8 LEU B C 1
ATOM 2497 O O . LEU B 1 8 ? 14.141 -33.25 -20.594 1 96.88 8 LEU B O 1
ATOM 2501 N N . ILE B 1 9 ? 12.125 -32.688 -19.781 1 96.44 9 ILE B N 1
ATOM 2502 C CA . ILE B 1 9 ? 12.531 -32.844 -18.375 1 96.44 9 ILE B CA 1
ATOM 2503 C C . ILE B 1 9 ? 12.82 -34.312 -18.062 1 96.44 9 ILE B C 1
ATOM 2505 O O . ILE B 1 9 ? 13.852 -34.625 -17.469 1 96.44 9 ILE B O 1
ATOM 2509 N N . ASP B 1 10 ? 11.969 -35.156 -18.578 1 95.5 10 ASP B N 1
ATOM 2510 C CA . ASP B 1 10 ? 12.07 -36.594 -18.281 1 95.5 10 ASP B CA 1
ATOM 2511 C C . ASP B 1 10 ? 13.344 -37.188 -18.875 1 95.5 10 ASP B C 1
ATOM 2513 O O . ASP B 1 10 ? 13.953 -38.062 -18.297 1 95.5 10 ASP B O 1
ATOM 2517 N N . THR B 1 11 ? 13.75 -36.719 -19.969 1 94.62 11 THR B N 1
ATOM 2518 C CA . THR B 1 11 ? 14.867 -37.312 -20.688 1 94.62 11 THR B CA 1
ATOM 2519 C C . THR B 1 11 ? 16.188 -36.656 -20.281 1 94.62 11 THR B C 1
ATOM 2521 O O . THR B 1 11 ? 17.25 -37.031 -20.766 1 94.62 11 THR B O 1
ATOM 2524 N N . SER B 1 12 ? 16.078 -35.656 -19.422 1 93.19 12 SER B N 1
ATOM 2525 C CA . SER B 1 12 ? 17.297 -35 -18.969 1 93.19 12 SER B CA 1
ATOM 2526 C C . SER B 1 12 ? 17.672 -35.438 -17.562 1 93.19 12 SER B C 1
ATOM 2528 O O . SER B 1 12 ? 16.812 -35.656 -16.703 1 93.19 12 SER B O 1
ATOM 2530 N N . GLN B 1 13 ? 18.953 -35.562 -17.375 1 87.38 13 GLN B N 1
ATOM 2531 C CA . GLN B 1 13 ? 19.453 -35.938 -16.047 1 87.38 13 GLN B CA 1
ATOM 2532 C C . GLN B 1 13 ? 19.812 -34.656 -15.25 1 87.38 13 GLN B C 1
ATOM 2534 O O . GLN B 1 13 ? 19.688 -34.656 -14.023 1 87.38 13 GLN B O 1
ATOM 2539 N N . ARG B 1 14 ? 20.391 -33.75 -15.938 1 90.12 14 ARG B N 1
ATOM 2540 C CA . ARG B 1 14 ? 20.797 -32.469 -15.32 1 90.12 14 ARG B CA 1
ATOM 2541 C C . ARG B 1 14 ? 20.156 -31.281 -16.031 1 90.12 14 ARG B C 1
ATOM 2543 O O . ARG B 1 14 ? 20.125 -31.234 -17.266 1 90.12 14 ARG B O 1
ATOM 2550 N N . VAL B 1 15 ? 19.594 -30.422 -15.281 1 94 15 VAL B N 1
ATOM 2551 C CA . VAL B 1 15 ? 18.938 -29.25 -15.828 1 94 15 VAL B CA 1
ATOM 2552 C C . VAL B 1 15 ? 19.641 -27.984 -15.344 1 94 15 VAL B C 1
ATOM 2554 O O . VAL B 1 15 ? 19.969 -27.859 -14.164 1 94 15 VAL B O 1
ATOM 2557 N N . THR B 1 16 ? 19.984 -27.109 -16.266 1 93.62 16 THR B N 1
ATOM 2558 C CA . THR B 1 16 ? 20.547 -25.812 -15.938 1 93.62 16 THR B CA 1
ATOM 2559 C C . THR B 1 16 ? 19.484 -24.734 -15.938 1 93.62 16 THR B C 1
ATOM 2561 O O . THR B 1 16 ? 18.734 -24.594 -16.906 1 93.62 16 THR B O 1
ATOM 2564 N N . LEU B 1 17 ? 19.359 -24.047 -14.812 1 95.25 17 LEU B N 1
ATOM 2565 C CA . LEU B 1 17 ? 18.438 -22.922 -14.688 1 95.25 17 LEU B CA 1
ATOM 2566 C C . LEU B 1 17 ? 19.188 -21.594 -14.789 1 95.25 17 LEU B C 1
ATOM 2568 O O . LEU B 1 17 ? 20.109 -21.344 -14.016 1 95.25 17 LEU B O 1
ATOM 2572 N N . MET B 1 18 ? 18.781 -20.719 -15.766 1 93.75 18 MET B N 1
ATOM 2573 C CA . MET B 1 18 ? 19.516 -19.484 -16.016 1 93.75 18 MET B CA 1
ATOM 2574 C C . MET B 1 18 ? 18.609 -18.266 -15.898 1 93.75 18 MET B C 1
ATOM 2576 O O . MET B 1 18 ? 17.453 -18.312 -16.328 1 93.75 18 MET B O 1
ATOM 2580 N N . THR B 1 19 ? 19.109 -17.266 -15.281 1 94.88 19 THR B N 1
ATOM 2581 C CA . THR B 1 19 ? 18.484 -15.945 -15.227 1 94.88 19 THR B CA 1
ATOM 2582 C C . THR B 1 19 ? 19.391 -14.891 -15.859 1 94.88 19 THR B C 1
ATOM 2584 O O . THR B 1 19 ? 20.5 -15.195 -16.281 1 94.88 19 THR B O 1
ATOM 2587 N N . HIS B 1 20 ? 18.938 -13.68 -15.969 1 92.75 20 HIS B N 1
ATOM 2588 C CA . HIS B 1 20 ? 19.828 -12.602 -16.375 1 92.75 20 HIS B CA 1
ATOM 2589 C C . HIS B 1 20 ? 20.844 -12.281 -15.281 1 92.75 20 HIS B C 1
ATOM 2591 O O . HIS B 1 20 ? 20.672 -12.695 -14.133 1 92.75 20 HIS B O 1
ATOM 2597 N N . ARG B 1 21 ? 21.953 -11.633 -15.562 1 89.38 21 ARG B N 1
ATOM 2598 C CA . ARG B 1 21 ? 23.125 -11.445 -14.727 1 89.38 21 ARG B CA 1
ATOM 2599 C C . ARG B 1 21 ? 22.766 -10.742 -13.422 1 89.38 21 ARG B C 1
ATOM 2601 O O . ARG B 1 21 ? 23.375 -11 -12.383 1 89.38 21 ARG B O 1
ATOM 2608 N N . ASN B 1 22 ? 21.875 -9.828 -13.281 1 89.44 22 ASN B N 1
ATOM 2609 C CA . ASN B 1 22 ? 21.391 -9.172 -12.078 1 89.44 22 ASN B CA 1
ATOM 2610 C C . ASN B 1 22 ? 19.891 -9.438 -11.867 1 89.44 22 ASN B C 1
ATOM 2612 O O . ASN B 1 22 ? 19.078 -8.516 -11.961 1 89.44 22 ASN B O 1
ATOM 2616 N N . PRO B 1 23 ? 19.828 -10.758 -11.453 1 94.62 23 PRO B N 1
ATOM 2617 C CA . PRO B 1 23 ? 18.422 -11.164 -11.438 1 94.62 23 PRO B CA 1
ATOM 2618 C C . PRO B 1 23 ? 17.609 -10.43 -10.375 1 94.62 23 PRO B C 1
ATOM 2620 O O . PRO B 1 23 ? 18.094 -10.211 -9.266 1 94.62 23 PRO B O 1
ATOM 2623 N N . ASP B 1 24 ? 16.438 -10.039 -10.766 1 95.19 24 ASP B N 1
ATOM 2624 C CA . ASP B 1 24 ? 15.484 -9.477 -9.82 1 95.19 24 ASP B CA 1
ATOM 2625 C C . ASP B 1 24 ? 14.586 -10.562 -9.227 1 95.19 24 ASP B C 1
ATOM 2627 O O . ASP B 1 24 ? 14.828 -11.75 -9.43 1 95.19 24 ASP B O 1
ATOM 2631 N N . LEU B 1 25 ? 13.672 -10.18 -8.438 1 96.5 25 LEU B N 1
ATOM 2632 C CA . LEU B 1 25 ? 12.82 -11.117 -7.711 1 96.5 25 LEU B CA 1
ATOM 2633 C C . LEU B 1 25 ? 11.992 -11.953 -8.68 1 96.5 25 LEU B C 1
ATOM 2635 O O . LEU B 1 25 ? 11.758 -13.141 -8.438 1 96.5 25 LEU B O 1
ATOM 2639 N N . ASP B 1 26 ? 11.5 -11.383 -9.797 1 97.44 26 ASP B N 1
ATOM 2640 C CA . ASP B 1 26 ? 10.703 -12.086 -10.797 1 97.44 26 ASP B CA 1
ATOM 2641 C C . ASP B 1 26 ? 11.492 -13.242 -11.414 1 97.44 26 ASP B C 1
ATOM 2643 O O . ASP B 1 26 ? 11.008 -14.375 -11.445 1 97.44 26 ASP B O 1
ATOM 2647 N N . SER B 1 27 ? 12.648 -12.922 -11.844 1 96.81 27 SER B N 1
ATOM 2648 C CA . SER B 1 27 ? 13.477 -13.93 -12.508 1 96.81 27 SER B CA 1
ATOM 2649 C C . SER B 1 27 ? 13.93 -15 -11.531 1 96.81 27 SER B C 1
ATOM 2651 O O . SER B 1 27 ? 13.867 -16.188 -11.836 1 96.81 27 SER B O 1
ATOM 2653 N N . LEU B 1 28 ? 14.336 -14.648 -10.406 1 96.56 28 LEU B N 1
ATOM 2654 C CA . LEU B 1 28 ? 14.859 -15.594 -9.43 1 96.56 28 LEU B CA 1
ATOM 2655 C C . LEU B 1 28 ? 13.742 -16.469 -8.875 1 96.56 28 LEU B C 1
ATOM 2657 O O . LEU B 1 28 ? 13.922 -17.672 -8.695 1 96.56 28 LEU B O 1
ATOM 2661 N N . ALA B 1 29 ? 12.672 -15.852 -8.523 1 97.75 29 ALA B N 1
ATOM 2662 C CA . ALA B 1 29 ? 11.539 -16.641 -8.039 1 97.75 29 ALA B CA 1
ATOM 2663 C C . ALA B 1 29 ? 11.086 -17.656 -9.078 1 97.75 29 ALA B C 1
ATOM 2665 O O . ALA B 1 29 ? 10.695 -18.766 -8.734 1 97.75 29 ALA B O 1
ATOM 2666 N N . SER B 1 30 ? 11.078 -17.25 -10.359 1 98.12 30 SER B N 1
ATOM 2667 C CA . SER B 1 30 ? 10.742 -18.156 -11.445 1 98.12 30 SER B CA 1
ATOM 2668 C C . SER B 1 30 ? 11.672 -19.359 -11.461 1 98.12 30 SER B C 1
ATOM 2670 O O . SER B 1 30 ? 11.203 -20.5 -11.516 1 98.12 30 SER B O 1
ATOM 2672 N N . ALA B 1 31 ? 12.945 -19.125 -11.359 1 96.75 31 ALA B N 1
ATOM 2673 C CA . ALA B 1 31 ? 13.938 -20.188 -11.375 1 96.75 31 ALA B CA 1
ATOM 2674 C C . ALA B 1 31 ? 13.797 -21.094 -10.148 1 96.75 31 ALA B C 1
ATOM 2676 O O . ALA B 1 31 ? 13.859 -22.312 -10.266 1 96.75 31 ALA B O 1
ATOM 2677 N N . LEU B 1 32 ? 13.617 -20.516 -9.031 1 96.88 32 LEU B N 1
ATOM 2678 C CA . LEU B 1 32 ? 13.562 -21.266 -7.777 1 96.88 32 LEU B CA 1
ATOM 2679 C C . LEU B 1 32 ? 12.281 -22.094 -7.691 1 96.88 32 LEU B C 1
ATOM 2681 O O . LEU B 1 32 ? 12.281 -23.188 -7.148 1 96.88 32 LEU B O 1
ATOM 2685 N N . LEU B 1 33 ? 11.211 -21.516 -8.156 1 97.75 33 LEU B N 1
ATOM 2686 C CA . LEU B 1 33 ? 9.969 -22.281 -8.211 1 97.75 33 LEU B CA 1
ATOM 2687 C C . LEU B 1 33 ? 10.125 -23.5 -9.109 1 97.75 33 LEU B C 1
ATOM 2689 O O . LEU B 1 33 ? 9.672 -24.594 -8.758 1 97.75 33 LEU B O 1
ATOM 2693 N N . PHE B 1 34 ? 10.703 -23.266 -10.258 1 97.81 34 PHE B N 1
ATOM 2694 C CA . PHE B 1 34 ? 10.922 -24.375 -11.188 1 97.81 34 PHE B CA 1
ATOM 2695 C C . PHE B 1 34 ? 11.867 -25.406 -10.586 1 97.81 34 PHE B C 1
ATOM 2697 O O . PHE B 1 34 ? 11.672 -26.609 -10.766 1 97.81 34 PHE B O 1
ATOM 2704 N N . ARG B 1 35 ? 12.891 -24.953 -9.906 1 95.75 35 ARG B N 1
ATOM 2705 C CA . ARG B 1 35 ? 13.805 -25.859 -9.211 1 95.75 35 ARG B CA 1
ATOM 2706 C C . ARG B 1 35 ? 13.055 -26.719 -8.203 1 95.75 35 ARG B C 1
ATOM 2708 O O . ARG B 1 35 ? 13.344 -27.906 -8.078 1 95.75 35 ARG B O 1
ATOM 2715 N N . ASP B 1 36 ? 12.219 -26.109 -7.508 1 96.06 36 ASP B N 1
ATOM 2716 C CA . ASP B 1 36 ? 11.422 -26.844 -6.539 1 96.06 36 ASP B CA 1
ATOM 2717 C C . ASP B 1 36 ? 10.609 -27.938 -7.219 1 96.06 36 ASP B C 1
ATOM 2719 O O . ASP B 1 36 ? 10.492 -29.047 -6.691 1 96.06 36 ASP B O 1
ATOM 2723 N N . TYR B 1 37 ? 10.016 -27.625 -8.328 1 97.12 37 TYR B N 1
ATOM 2724 C CA . TYR B 1 37 ? 9.297 -28.609 -9.125 1 97.12 37 TYR B CA 1
ATOM 2725 C C . TYR B 1 37 ? 10.211 -29.75 -9.547 1 97.12 37 TYR B C 1
ATOM 2727 O O . TYR B 1 37 ? 9.859 -30.922 -9.398 1 97.12 37 TYR B O 1
ATOM 2735 N N . LEU B 1 38 ? 11.43 -29.438 -10.031 1 96.06 38 LEU B N 1
ATOM 2736 C CA . LEU B 1 38 ? 12.398 -30.438 -10.461 1 96.06 38 LEU B CA 1
ATOM 2737 C C . LEU B 1 38 ? 12.812 -31.328 -9.289 1 96.06 38 LEU B C 1
ATOM 2739 O O . LEU B 1 38 ? 12.969 -32.531 -9.445 1 96.06 38 LEU B O 1
ATOM 2743 N N . ASN B 1 39 ? 13.016 -30.672 -8.156 1 94.5 39 ASN B N 1
ATOM 2744 C CA . ASN B 1 39 ? 13.375 -31.422 -6.953 1 94.5 39 ASN B CA 1
ATOM 2745 C C . ASN B 1 39 ? 12.32 -32.469 -6.609 1 94.5 39 ASN B C 1
ATOM 2747 O O . ASN B 1 39 ? 12.648 -33.594 -6.199 1 94.5 39 ASN B O 1
ATOM 2751 N N . LYS B 1 40 ? 11.086 -32.156 -6.727 1 94.88 40 LYS B N 1
ATOM 2752 C CA . LYS B 1 40 ? 9.992 -33.062 -6.438 1 94.88 40 LYS B CA 1
ATOM 2753 C C . LYS B 1 40 ? 10 -34.25 -7.406 1 94.88 40 LYS B C 1
ATOM 2755 O O . LYS B 1 40 ? 9.508 -35.344 -7.074 1 94.88 40 LYS B O 1
ATOM 2760 N N . LEU B 1 41 ? 10.539 -34 -8.617 1 94.81 41 LEU B N 1
ATOM 2761 C CA . LEU B 1 41 ? 10.648 -35.062 -9.609 1 94.81 41 LEU B CA 1
ATOM 2762 C C . LEU B 1 41 ? 11.945 -35.844 -9.438 1 94.81 41 LEU B C 1
ATOM 2764 O O . LEU B 1 41 ? 12.203 -36.812 -10.164 1 94.81 41 LEU B O 1
ATOM 2768 N N . GLY B 1 42 ? 12.742 -35.375 -8.5 1 93.44 42 GLY B N 1
ATOM 2769 C CA . GLY B 1 42 ? 14.023 -36.031 -8.281 1 93.44 42 GLY B CA 1
ATOM 2770 C C . GLY B 1 42 ? 15.078 -35.656 -9.305 1 93.44 42 GLY B C 1
ATOM 2771 O O . GLY B 1 42 ? 16.031 -36.406 -9.531 1 93.44 42 GLY B O 1
ATOM 2772 N N . LYS B 1 43 ? 14.898 -34.531 -9.984 1 93 43 LYS B N 1
ATOM 2773 C CA . LYS B 1 43 ? 15.836 -34.062 -11 1 93 43 LYS B CA 1
ATOM 2774 C C . LYS B 1 43 ? 16.844 -33.094 -10.406 1 93 43 LYS B C 1
ATOM 2776 O O . LYS B 1 43 ? 16.469 -32.219 -9.602 1 93 43 LYS B O 1
ATOM 2781 N N . LEU B 1 44 ? 18.047 -33.219 -10.789 1 89 44 LEU B N 1
ATOM 2782 C CA . LEU B 1 44 ? 19.078 -32.281 -10.352 1 89 44 LEU B CA 1
ATOM 2783 C C . LEU B 1 44 ? 19.078 -31.047 -11.219 1 89 44 LEU B C 1
ATOM 2785 O O . LEU B 1 44 ? 18.859 -31.109 -12.43 1 89 44 LEU B O 1
ATOM 2789 N N . SER B 1 45 ? 19.25 -29.953 -10.523 1 91.75 45 SER B N 1
ATOM 2790 C CA . SER B 1 45 ? 19.344 -28.703 -11.266 1 91.75 45 SER B CA 1
ATOM 2791 C C . SER B 1 45 ? 20.406 -27.781 -10.672 1 91.75 45 SER B C 1
ATOM 2793 O O . SER B 1 45 ? 20.781 -27.938 -9.508 1 91.75 45 SER B O 1
ATOM 2795 N N . CYS B 1 46 ? 20.938 -26.953 -11.57 1 90.56 46 CYS B N 1
ATOM 2796 C CA . CYS B 1 46 ? 21.922 -25.938 -11.156 1 90.56 46 CYS B CA 1
ATOM 2797 C C . CYS B 1 46 ? 21.484 -24.547 -11.594 1 90.56 46 CYS B C 1
ATOM 2799 O O . CYS B 1 46 ? 21.047 -24.359 -12.734 1 90.56 46 CYS B O 1
ATOM 2801 N N . LEU B 1 47 ? 21.531 -23.625 -10.625 1 91.56 47 LEU B N 1
ATOM 2802 C CA . LEU B 1 47 ? 21.25 -22.219 -10.906 1 91.56 47 LEU B CA 1
ATOM 2803 C C . LEU B 1 47 ? 22.531 -21.438 -11.18 1 91.56 47 LEU B C 1
ATOM 2805 O O . LEU B 1 47 ? 23.484 -21.5 -10.398 1 91.56 47 LEU B O 1
ATOM 2809 N N . THR B 1 48 ? 22.594 -20.625 -12.273 1 83.31 48 THR B N 1
ATOM 2810 C CA . THR B 1 48 ? 23.859 -20.062 -12.719 1 83.31 48 THR B CA 1
ATOM 2811 C C . THR B 1 48 ? 24.125 -18.734 -12.023 1 83.31 48 THR B C 1
ATOM 2813 O O . THR B 1 48 ? 25.281 -18.328 -11.859 1 83.31 48 THR B O 1
ATOM 2816 N N . SER B 1 49 ? 23.141 -17.891 -11.758 1 79.69 49 SER B N 1
ATOM 2817 C CA . SER B 1 49 ? 23.391 -16.547 -11.227 1 79.69 49 SER B CA 1
ATOM 2818 C C . SER B 1 49 ? 22.922 -16.422 -9.781 1 79.69 49 SER B C 1
ATOM 2820 O O . SER B 1 49 ? 21.812 -16.844 -9.453 1 79.69 49 SER B O 1
ATOM 2822 N N . CYS B 1 50 ? 23.906 -15.883 -8.992 1 78.69 50 CYS B N 1
ATOM 2823 C CA . CYS B 1 50 ? 23.578 -15.648 -7.59 1 78.69 50 CYS B CA 1
ATOM 2824 C C . CYS B 1 50 ? 23.672 -14.172 -7.246 1 78.69 50 CYS B C 1
ATOM 2826 O O . CYS B 1 50 ? 23.609 -13.789 -6.078 1 78.69 50 CYS B O 1
ATOM 2828 N N . ASN B 1 51 ? 23.859 -13.406 -8.25 1 88.31 51 ASN B N 1
ATOM 2829 C CA . ASN B 1 51 ? 24 -11.977 -7.996 1 88.31 51 ASN B CA 1
ATOM 2830 C C . ASN B 1 51 ? 22.656 -11.273 -7.992 1 88.31 51 ASN B C 1
ATOM 2832 O O . ASN B 1 51 ? 22.438 -10.336 -8.766 1 88.31 51 ASN B O 1
ATOM 2836 N N . ALA B 1 52 ? 21.938 -11.672 -7.039 1 92.62 52 ALA B N 1
ATOM 2837 C CA . ALA B 1 52 ? 20.594 -11.117 -6.93 1 92.62 52 ALA B CA 1
ATOM 2838 C C . ALA B 1 52 ? 20.625 -9.617 -6.664 1 92.62 52 ALA B C 1
ATOM 2840 O O . ALA B 1 52 ? 21.562 -9.117 -6.027 1 92.62 52 ALA B O 1
ATOM 2841 N N . ASP B 1 53 ? 19.672 -8.914 -7.156 1 91.5 53 ASP B N 1
ATOM 2842 C CA . ASP B 1 53 ? 19.578 -7.492 -6.832 1 91.5 53 ASP B CA 1
ATOM 2843 C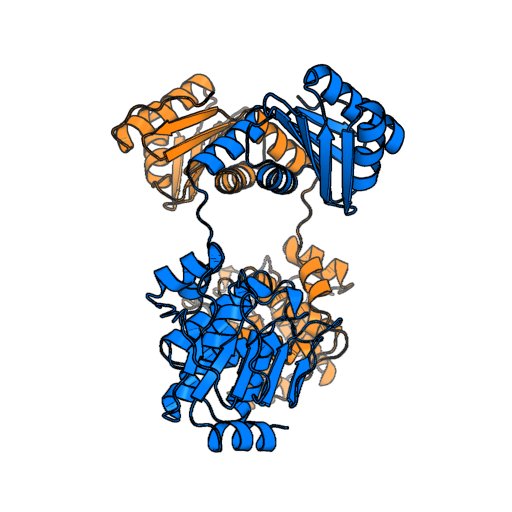 C . ASP B 1 53 ? 19.188 -7.285 -5.371 1 91.5 53 ASP B C 1
ATOM 2845 O O . ASP B 1 53 ? 18.922 -8.25 -4.652 1 91.5 53 ASP B O 1
ATOM 2849 N N . LYS B 1 54 ? 19.156 -6.09 -4.914 1 88.19 54 LYS B N 1
ATOM 2850 C CA . LYS B 1 54 ? 18.984 -5.75 -3.506 1 88.19 54 LYS B CA 1
ATOM 2851 C C . LYS B 1 54 ? 17.656 -6.258 -2.975 1 88.19 54 LYS B C 1
ATOM 2853 O O . LYS B 1 54 ? 17.594 -6.848 -1.894 1 88.19 54 LYS B O 1
ATOM 2858 N N . GLU B 1 55 ? 16.625 -6.004 -3.68 1 91.81 55 GLU B N 1
ATOM 2859 C CA . GLU B 1 55 ? 15.305 -6.426 -3.236 1 91.81 55 GLU B CA 1
ATOM 2860 C C . GLU B 1 55 ? 15.211 -7.945 -3.141 1 91.81 55 GLU B C 1
ATOM 2862 O O . GLU B 1 55 ? 14.68 -8.477 -2.16 1 91.81 55 GLU B O 1
ATOM 2867 N N . ALA B 1 56 ? 15.672 -8.625 -4.172 1 95.38 56 ALA B N 1
ATOM 2868 C CA . ALA B 1 56 ? 15.648 -10.086 -4.172 1 95.38 56 ALA B CA 1
ATOM 2869 C C . ALA B 1 56 ? 16.438 -10.648 -2.994 1 95.38 56 ALA B C 1
ATOM 2871 O O . ALA B 1 56 ? 16 -11.578 -2.326 1 95.38 56 ALA B O 1
ATOM 2872 N N . LYS B 1 57 ? 17.578 -10.055 -2.744 1 93.38 57 LYS B N 1
ATOM 2873 C CA . LYS B 1 57 ? 18.406 -10.484 -1.617 1 93.38 57 LYS B CA 1
ATOM 2874 C C . LYS B 1 57 ? 17.656 -10.312 -0.297 1 93.38 57 LYS B C 1
ATOM 2876 O O . LYS B 1 57 ? 17.688 -11.203 0.562 1 93.38 57 LYS B O 1
ATOM 2881 N N . GLN B 1 58 ? 17.047 -9.242 -0.133 1 92.25 58 GLN B N 1
ATOM 2882 C CA . GLN B 1 58 ? 16.312 -8.945 1.095 1 92.25 58 GLN B CA 1
ATOM 2883 C C . GLN B 1 58 ? 15.18 -9.938 1.309 1 92.25 58 GLN B C 1
ATOM 2885 O O . GLN B 1 58 ? 15.016 -10.484 2.404 1 92.25 58 GLN B O 1
ATOM 2890 N N . VAL B 1 59 ? 14.398 -10.164 0.295 1 96.31 59 VAL B N 1
ATOM 2891 C CA . VAL B 1 59 ? 13.242 -11.047 0.396 1 96.31 59 VAL B CA 1
ATOM 2892 C C . VAL B 1 59 ? 13.703 -12.477 0.667 1 96.31 59 VAL B C 1
ATOM 2894 O O . VAL B 1 59 ? 13.172 -13.156 1.549 1 96.31 59 VAL B O 1
ATOM 2897 N N . LEU B 1 60 ? 14.719 -12.938 -0.08 1 96.5 60 LEU B N 1
ATOM 2898 C CA . LEU B 1 60 ? 15.242 -14.281 0.119 1 96.5 60 LEU B CA 1
ATOM 2899 C C . LEU B 1 60 ? 15.812 -14.445 1.525 1 96.5 60 LEU B C 1
ATOM 2901 O O . LEU B 1 60 ? 15.609 -15.477 2.166 1 96.5 60 LEU B O 1
ATOM 2905 N N . GLY B 1 61 ? 16.5 -13.461 1.95 1 95.62 61 GLY B N 1
ATOM 2906 C CA . GLY B 1 61 ? 17.031 -13.477 3.303 1 95.62 61 GLY B CA 1
ATOM 2907 C C . GLY B 1 61 ? 15.953 -13.578 4.367 1 95.62 61 GLY B C 1
ATOM 2908 O O . GLY B 1 61 ? 16.078 -14.367 5.305 1 95.62 61 GLY B O 1
ATOM 2909 N N . LYS B 1 62 ? 14.945 -12.781 4.262 1 95 62 LYS B N 1
ATOM 2910 C CA . LYS B 1 62 ? 13.844 -12.789 5.219 1 95 62 LYS B CA 1
ATOM 2911 C C . LYS B 1 62 ? 13.133 -14.141 5.23 1 95 62 LYS B C 1
ATOM 2913 O O . LYS B 1 62 ? 12.617 -14.562 6.266 1 95 62 LYS B O 1
ATOM 2918 N N . LEU B 1 63 ? 13.141 -14.82 4.098 1 96.75 63 LEU B N 1
ATOM 2919 C CA . LEU B 1 63 ? 12.461 -16.109 3.979 1 96.75 63 LEU B CA 1
ATOM 2920 C C . LEU B 1 63 ? 13.406 -17.25 4.328 1 96.75 63 LEU B C 1
ATOM 2922 O O . LEU B 1 63 ? 12.984 -18.422 4.383 1 96.75 63 LEU B O 1
ATOM 2926 N N . GLY B 1 64 ? 14.68 -16.938 4.461 1 96.31 64 GLY B N 1
ATOM 2927 C CA . GLY B 1 64 ? 15.664 -17.969 4.762 1 96.31 64 GLY B CA 1
ATOM 2928 C C . GLY B 1 64 ? 15.977 -18.859 3.578 1 96.31 64 GLY B C 1
ATOM 2929 O O . GLY B 1 64 ? 16.281 -20.031 3.75 1 96.31 64 GLY B O 1
ATOM 2930 N N . ILE B 1 65 ? 15.82 -18.328 2.432 1 94.81 65 ILE B N 1
ATOM 2931 C CA . ILE B 1 65 ? 16.094 -19.094 1.224 1 94.81 65 ILE B CA 1
ATOM 2932 C C . ILE B 1 65 ? 17.531 -18.844 0.765 1 94.81 65 ILE B C 1
ATOM 2934 O O . ILE B 1 65 ? 17.922 -17.703 0.539 1 94.81 65 ILE B O 1
ATOM 2938 N N . GLU B 1 66 ? 18.25 -19.844 0.535 1 90.38 66 GLU B N 1
ATOM 2939 C CA . GLU B 1 66 ? 19.609 -19.766 0.008 1 90.38 66 GLU B CA 1
ATOM 2940 C C . GLU B 1 66 ? 19.641 -20.078 -1.485 1 90.38 66 GLU B C 1
ATOM 2942 O O . GLU B 1 66 ? 18.969 -21 -1.944 1 90.38 66 GLU B O 1
ATOM 2947 N N . LEU B 1 67 ? 20.234 -19.281 -2.289 1 87.56 67 LEU B N 1
ATOM 2948 C CA . LEU B 1 67 ? 20.266 -19.438 -3.738 1 87.56 67 LEU B CA 1
ATOM 2949 C C . LEU B 1 67 ? 21.156 -20.625 -4.125 1 87.56 67 LEU B C 1
ATOM 2951 O O . LEU B 1 67 ? 20.906 -21.297 -5.129 1 87.56 67 LEU B O 1
ATOM 2955 N N . ASN B 1 68 ? 21.984 -21.109 -3.328 1 80.44 68 ASN B N 1
ATOM 2956 C CA . ASN B 1 68 ? 22.922 -22.188 -3.639 1 80.44 68 ASN B CA 1
ATOM 2957 C C . ASN B 1 68 ? 23.312 -22.172 -5.113 1 80.44 68 ASN B C 1
ATOM 2959 O O . ASN B 1 68 ? 23 -23.125 -5.848 1 80.44 68 ASN B O 1
ATOM 2963 N N . CYS B 1 69 ? 23.969 -21.109 -5.461 1 73.56 69 CYS B N 1
ATOM 2964 C CA . CYS B 1 69 ? 24.422 -20.969 -6.84 1 73.56 69 CYS B CA 1
ATOM 2965 C C . CYS B 1 69 ? 25.766 -21.672 -7.043 1 73.56 69 CYS B C 1
ATOM 2967 O O . CYS B 1 69 ? 26.547 -21.797 -6.102 1 73.56 69 CYS B O 1
ATOM 2969 N N . THR B 1 70 ? 25.844 -22.531 -8.008 1 65.88 70 THR B N 1
ATOM 2970 C CA . THR B 1 70 ? 27.156 -23.047 -8.367 1 65.88 70 THR B CA 1
ATOM 2971 C C . THR B 1 70 ? 27.625 -22.438 -9.695 1 65.88 70 THR B C 1
ATOM 2973 O O . THR B 1 70 ? 26.859 -22.359 -10.648 1 65.88 70 THR B O 1
ATOM 2976 N N . GLN B 1 71 ? 28.594 -21.641 -9.617 1 57.12 71 GLN B N 1
ATOM 2977 C CA . GLN B 1 71 ? 29.172 -21.078 -10.828 1 57.12 71 GLN B CA 1
ATOM 2978 C C . GLN B 1 71 ? 29.469 -22.172 -11.852 1 57.12 71 GLN B C 1
ATOM 2980 O O . GLN B 1 71 ? 29.484 -21.906 -13.062 1 57.12 71 GLN B O 1
ATOM 2985 N N . THR B 1 72 ? 29.703 -23.281 -11.391 1 59.78 72 THR B N 1
ATOM 2986 C CA . THR B 1 72 ? 30.094 -24.281 -12.375 1 59.78 72 THR B CA 1
ATOM 2987 C C . THR B 1 72 ? 28.953 -25.234 -12.664 1 59.78 72 THR B C 1
ATOM 2989 O O . THR B 1 72 ? 28.828 -26.281 -12.016 1 59.78 72 THR B O 1
ATOM 2992 N N . CYS B 1 73 ? 27.828 -24.641 -13.125 1 67.38 73 CYS B N 1
ATOM 2993 C CA . CYS B 1 73 ? 26.781 -25.531 -13.609 1 67.38 73 CYS B CA 1
ATOM 2994 C C . CYS B 1 73 ? 27.266 -26.344 -14.805 1 67.38 73 CYS B C 1
ATOM 2996 O O . CYS B 1 73 ? 27.812 -25.797 -15.758 1 67.38 73 CYS B O 1
ATOM 2998 N N . THR B 1 74 ? 27.562 -27.578 -14.633 1 63.31 74 THR B N 1
ATOM 2999 C CA . THR B 1 74 ? 27.906 -28.406 -15.773 1 63.31 74 THR B CA 1
ATOM 3000 C C . THR B 1 74 ? 26.797 -28.359 -16.828 1 63.31 74 THR B C 1
ATOM 3002 O O . THR B 1 74 ? 25.625 -28.172 -16.5 1 63.31 74 THR B O 1
ATOM 3005 N N . CYS B 1 75 ? 27.219 -28.25 -18.078 1 68.75 75 CYS B N 1
ATOM 3006 C CA . CYS B 1 75 ? 26.328 -28.234 -19.234 1 68.75 75 CYS B CA 1
ATOM 3007 C C . CYS B 1 75 ? 25.328 -29.391 -19.172 1 68.75 75 CYS B C 1
ATOM 3009 O O . CYS B 1 75 ? 25.672 -30.531 -19.422 1 68.75 75 CYS B O 1
ATOM 3011 N N . GLY B 1 76 ? 24.125 -29.047 -18.672 1 76.94 76 GLY B N 1
ATOM 3012 C CA . GLY B 1 76 ? 23.062 -30.047 -18.672 1 76.94 76 GLY B CA 1
ATOM 3013 C C . GLY B 1 76 ? 22.453 -30.266 -20.031 1 76.94 76 GLY B C 1
ATOM 3014 O O . GLY B 1 76 ? 22.766 -29.547 -20.984 1 76.94 76 GLY B O 1
ATOM 3015 N N . GLU B 1 77 ? 21.734 -31.344 -20.156 1 90.12 77 GLU B N 1
ATOM 3016 C CA . GLU B 1 77 ? 21.031 -31.703 -21.391 1 90.12 77 GLU B CA 1
ATOM 3017 C C . GLU B 1 77 ? 19.891 -30.719 -21.672 1 90.12 77 GLU B C 1
ATOM 3019 O O . GLU B 1 77 ? 19.438 -30.594 -22.812 1 90.12 77 GLU B O 1
ATOM 3024 N N . LEU B 1 78 ? 19.5 -30.062 -20.578 1 95.5 78 LEU B N 1
ATOM 3025 C CA . LEU B 1 78 ? 18.391 -29.125 -20.672 1 95.5 78 LEU B CA 1
ATOM 3026 C C . LEU B 1 78 ? 18.734 -27.812 -19.969 1 95.5 78 LEU B C 1
ATOM 3028 O O . LEU B 1 78 ? 19.219 -27.812 -18.844 1 95.5 78 LEU B O 1
ATOM 3032 N N . THR B 1 79 ? 18.578 -26.703 -20.734 1 95.25 79 THR B N 1
ATOM 3033 C CA . THR B 1 79 ? 18.734 -25.359 -20.172 1 95.25 79 THR B CA 1
ATOM 3034 C C . THR B 1 79 ? 17.406 -24.609 -20.188 1 95.25 79 THR B C 1
ATOM 3036 O O . THR B 1 79 ? 16.75 -24.547 -21.234 1 95.25 79 THR B O 1
ATOM 3039 N N . ILE B 1 80 ? 17.016 -24.125 -19.047 1 96.56 80 ILE B N 1
ATOM 3040 C CA . ILE B 1 80 ? 15.781 -23.344 -18.953 1 96.56 80 ILE B CA 1
ATOM 3041 C C . ILE B 1 80 ? 16.109 -21.906 -18.594 1 96.56 80 ILE B C 1
ATOM 3043 O O . ILE B 1 80 ? 16.797 -21.641 -17.594 1 96.56 80 ILE B O 1
ATOM 3047 N N . LEU B 1 81 ? 15.656 -20.953 -19.422 1 96.25 81 LEU B N 1
ATOM 3048 C CA . LEU B 1 81 ? 15.883 -19.516 -19.234 1 96.25 81 LEU B CA 1
ATOM 3049 C C . LEU B 1 81 ? 14.656 -18.844 -18.625 1 96.25 81 LEU B C 1
ATOM 3051 O O . LEU B 1 81 ? 13.523 -19.109 -19.047 1 96.25 81 LEU B O 1
ATOM 3055 N N . PHE B 1 82 ? 14.93 -18.031 -17.656 1 97.44 82 PHE B N 1
ATOM 3056 C CA . PHE B 1 82 ? 13.852 -17.281 -17 1 97.44 82 PHE B CA 1
ATOM 3057 C C . PHE B 1 82 ? 14.086 -15.781 -17.141 1 97.44 82 PHE B C 1
ATOM 3059 O O . PHE B 1 82 ? 15.047 -15.25 -16.578 1 97.44 82 PHE B O 1
ATOM 3066 N N . ASP B 1 83 ? 13.133 -15.055 -17.828 1 96.44 83 ASP B N 1
ATOM 3067 C CA . ASP B 1 83 ? 13.125 -13.594 -17.906 1 96.44 83 ASP B CA 1
ATOM 3068 C C . ASP B 1 83 ? 14.414 -13.07 -18.547 1 96.44 83 ASP B C 1
ATOM 3070 O O . ASP B 1 83 ? 15.086 -12.203 -17.969 1 96.44 83 ASP B O 1
ATOM 3074 N N . VAL B 1 84 ? 14.766 -13.688 -19.625 1 94.25 84 VAL B N 1
ATOM 3075 C CA . VAL B 1 84 ? 15.93 -13.289 -20.422 1 94.25 84 VAL B CA 1
ATOM 3076 C C . VAL B 1 84 ? 15.484 -12.875 -21.812 1 94.25 84 VAL B C 1
ATOM 3078 O O . VAL B 1 84 ? 15.047 -13.719 -22.609 1 94.25 84 VAL B O 1
ATOM 3081 N N . ALA B 1 85 ? 15.625 -11.641 -22.125 1 88.94 85 ALA B N 1
ATOM 3082 C CA . ALA B 1 85 ? 15.141 -11.125 -23.406 1 88.94 85 ALA B CA 1
ATOM 3083 C C . ALA B 1 85 ? 16.203 -11.258 -24.484 1 88.94 85 ALA B C 1
ATOM 3085 O O . ALA B 1 85 ? 15.891 -11.398 -25.672 1 88.94 85 ALA B O 1
ATOM 3086 N N . ASN B 1 86 ? 17.484 -11.203 -24.047 1 90.62 86 ASN B N 1
ATOM 3087 C CA . ASN B 1 86 ? 18.609 -11.281 -24.984 1 90.62 86 ASN B CA 1
ATOM 3088 C C . ASN B 1 86 ? 19.797 -12.023 -24.359 1 90.62 86 ASN B C 1
ATOM 3090 O O . ASN B 1 86 ? 20 -11.992 -23.156 1 90.62 86 ASN B O 1
ATOM 3094 N N . LYS B 1 87 ? 20.609 -12.57 -25.25 1 89.25 87 LYS B N 1
ATOM 3095 C CA . LYS B 1 87 ? 21.75 -13.367 -24.812 1 89.25 87 LYS B CA 1
ATOM 3096 C C . LYS B 1 87 ? 22.766 -12.508 -24.062 1 89.25 87 LYS B C 1
ATOM 3098 O O . LYS B 1 87 ? 23.469 -13 -23.188 1 89.25 87 LYS B O 1
ATOM 3103 N N . ALA B 1 88 ? 22.797 -11.273 -24.406 1 90 88 ALA B N 1
ATOM 3104 C CA . ALA B 1 88 ? 23.734 -10.344 -23.797 1 90 88 ALA B CA 1
ATOM 3105 C C . ALA B 1 88 ? 23.469 -10.195 -22.297 1 90 88 ALA B C 1
ATOM 3107 O O . ALA B 1 88 ? 24.328 -9.734 -21.547 1 90 88 ALA B O 1
ATOM 3108 N N . GLN B 1 89 ? 22.375 -10.609 -21.812 1 90.88 89 GLN B N 1
ATOM 3109 C CA . GLN B 1 89 ? 21.984 -10.477 -20.422 1 90.88 89 GLN B CA 1
ATOM 3110 C C . GLN B 1 89 ? 22.5 -11.656 -19.594 1 90.88 89 GLN B C 1
ATOM 3112 O O . GLN B 1 89 ? 22.406 -11.641 -18.359 1 90.88 89 GLN B O 1
ATOM 3117 N N . LEU B 1 90 ? 23.047 -12.594 -20.234 1 89.19 90 LEU B N 1
ATOM 3118 C CA . LEU B 1 90 ? 23.516 -13.789 -19.547 1 89.19 90 LEU B CA 1
ATOM 3119 C C . LEU B 1 90 ? 24.969 -13.625 -19.094 1 89.19 90 LEU B C 1
ATOM 3121 O O . LEU B 1 90 ? 25.766 -12.984 -19.781 1 89.19 90 LEU B O 1
ATOM 3125 N N . ASP B 1 91 ? 25.203 -14.148 -17.969 1 84.5 91 ASP B N 1
ATOM 3126 C CA . ASP B 1 91 ? 26.578 -14.141 -17.484 1 84.5 91 ASP B CA 1
ATOM 3127 C C . ASP B 1 91 ? 27.328 -15.398 -17.922 1 84.5 91 ASP B C 1
ATOM 3129 O O . ASP B 1 91 ? 28.562 -15.438 -17.875 1 84.5 91 ASP B O 1
ATOM 3133 N N . THR B 1 92 ? 26.641 -16.406 -18.25 1 83.62 92 THR B N 1
ATOM 3134 C CA . THR B 1 92 ? 27.203 -17.672 -18.688 1 83.62 92 THR B CA 1
ATOM 3135 C C . THR B 1 92 ? 26.625 -18.094 -20.031 1 83.62 92 THR B C 1
ATOM 3137 O O . THR B 1 92 ? 25.453 -17.828 -20.328 1 83.62 92 THR B O 1
ATOM 3140 N N . GLU B 1 93 ? 27.438 -18.75 -20.781 1 84.62 93 GLU B N 1
ATOM 3141 C CA . GLU B 1 93 ? 26.984 -19.203 -22.094 1 84.62 93 GLU B CA 1
ATOM 3142 C C . GLU B 1 93 ? 26.094 -20.438 -21.984 1 84.62 93 GLU B C 1
ATOM 3144 O O . GLU B 1 93 ? 26.281 -21.266 -21.094 1 84.62 93 GLU B O 1
ATOM 3149 N N . ILE B 1 94 ? 25.141 -20.469 -22.891 1 87.88 94 ILE B N 1
ATOM 3150 C CA . ILE B 1 94 ? 24.328 -21.656 -23 1 87.88 94 ILE B CA 1
ATOM 3151 C C . ILE B 1 94 ? 25.141 -22.797 -23.609 1 87.88 94 ILE B C 1
ATOM 3153 O O . ILE B 1 94 ? 25.844 -22.609 -24.609 1 87.88 94 ILE B O 1
ATOM 3157 N N . CYS B 1 95 ? 24.984 -23.875 -23.031 1 84.62 95 CYS B N 1
ATOM 3158 C CA . CYS B 1 95 ? 25.734 -25.016 -23.531 1 84.62 95 CYS B CA 1
ATOM 3159 C C . CYS B 1 95 ? 25.266 -25.406 -24.938 1 84.62 95 CYS B C 1
ATOM 3161 O O . CYS B 1 95 ? 24.062 -25.438 -25.203 1 84.62 95 CYS B O 1
ATOM 3163 N N . GLN B 1 96 ? 26.188 -25.641 -25.859 1 82 96 GLN B N 1
ATOM 3164 C CA . GLN B 1 96 ? 25.922 -25.875 -27.281 1 82 96 GLN B CA 1
ATOM 3165 C C . GLN B 1 96 ? 24.969 -27.047 -27.484 1 82 96 GLN B C 1
ATOM 3167 O O . GLN B 1 96 ? 24.094 -27 -28.344 1 82 96 GLN B O 1
ATOM 3172 N N . ASP B 1 97 ? 25.062 -28.203 -26.797 1 85.06 97 ASP B N 1
ATOM 3173 C CA . ASP B 1 97 ? 24.266 -29.406 -27.047 1 85.06 97 ASP B CA 1
ATOM 3174 C C . ASP B 1 97 ? 23.078 -29.484 -26.094 1 85.06 97 ASP B C 1
ATOM 3176 O O . ASP B 1 97 ? 22.375 -30.484 -26.062 1 85.06 97 ASP B O 1
ATOM 3180 N N . SER B 1 98 ? 22.812 -28.375 -25.516 1 92 98 SER B N 1
ATOM 3181 C CA . SER B 1 98 ? 21.688 -28.344 -24.594 1 92 98 SER B CA 1
ATOM 3182 C C . SER B 1 98 ? 20.391 -27.938 -25.281 1 92 98 SER B C 1
ATOM 3184 O O . SER B 1 98 ? 20.406 -27.047 -26.141 1 92 98 SER B O 1
ATOM 3186 N N . LYS B 1 99 ? 19.266 -28.672 -24.969 1 95.5 99 LYS B N 1
ATOM 3187 C CA . LYS B 1 99 ? 17.953 -28.141 -25.344 1 95.5 99 LYS B CA 1
ATOM 3188 C C . LYS B 1 99 ? 17.594 -26.922 -24.5 1 95.5 99 LYS B C 1
ATOM 3190 O O . LYS B 1 99 ? 17.891 -26.875 -23.312 1 95.5 99 LYS B O 1
ATOM 3195 N N . VAL B 1 100 ? 16.969 -25.922 -25.203 1 95.81 100 VAL B N 1
ATOM 3196 C CA . VAL B 1 100 ? 16.734 -24.656 -24.516 1 95.81 100 VAL B CA 1
ATOM 3197 C C . VAL B 1 100 ? 15.227 -24.406 -24.406 1 95.81 100 VAL B C 1
ATOM 3199 O O . VAL B 1 100 ? 14.508 -24.469 -25.406 1 95.81 100 VAL B O 1
ATOM 3202 N N . VAL B 1 101 ? 14.742 -24.234 -23.172 1 97.5 101 VAL B N 1
ATOM 3203 C CA . VAL B 1 101 ? 13.375 -23.797 -22.906 1 97.5 101 VAL B CA 1
ATOM 3204 C C . VAL B 1 101 ? 13.391 -22.359 -22.375 1 97.5 101 VAL B C 1
ATOM 3206 O O . VAL B 1 101 ? 14.219 -22.016 -21.531 1 97.5 101 VAL B O 1
ATOM 3209 N N . VAL B 1 102 ? 12.484 -21.469 -22.891 1 97.31 102 VAL B N 1
ATOM 3210 C CA . VAL B 1 102 ? 12.477 -20.078 -22.484 1 97.31 102 VAL B CA 1
ATOM 3211 C C . VAL B 1 102 ? 11.133 -19.734 -21.844 1 97.31 102 VAL B C 1
ATOM 3213 O O . VAL B 1 102 ? 10.078 -20.016 -22.422 1 97.31 102 VAL B O 1
ATOM 3216 N N . PHE B 1 103 ? 11.172 -19.219 -20.641 1 98.19 103 PHE B N 1
ATOM 3217 C CA . PHE B 1 103 ? 10.039 -18.562 -20 1 98.19 103 PHE B CA 1
ATOM 3218 C C . PHE B 1 103 ? 10.227 -17.047 -19.969 1 98.19 103 PHE B C 1
ATOM 3220 O O . PHE B 1 103 ? 11.203 -16.547 -19.391 1 98.19 103 PHE B O 1
ATOM 3227 N N . ASP B 1 104 ? 9.312 -16.312 -20.578 1 96 104 ASP B N 1
ATOM 3228 C CA . ASP B 1 104 ? 9.469 -14.859 -20.609 1 96 104 ASP B CA 1
ATOM 3229 C C . ASP B 1 104 ? 8.125 -14.172 -20.828 1 96 104 ASP B C 1
ATOM 3231 O O . ASP B 1 104 ? 7.137 -14.812 -21.188 1 96 104 ASP B O 1
ATOM 3235 N N . HIS B 1 105 ? 8.086 -12.898 -20.484 1 93.81 105 HIS B N 1
ATOM 3236 C CA . HIS B 1 105 ? 6.879 -12.117 -20.703 1 93.81 105 HIS B CA 1
ATOM 3237 C C . HIS B 1 105 ? 7.172 -10.867 -21.531 1 93.81 105 HIS B C 1
ATOM 3239 O O . HIS B 1 105 ? 6.258 -10.102 -21.859 1 93.81 105 HIS B O 1
ATOM 3245 N N . HIS B 1 106 ? 8.344 -10.734 -22.031 1 88.38 106 HIS B N 1
ATOM 3246 C CA . HIS B 1 106 ? 8.703 -9.562 -22.812 1 88.38 106 HIS B CA 1
ATOM 3247 C C . HIS B 1 106 ? 8.203 -9.68 -24.25 1 88.38 106 HIS B C 1
ATOM 3249 O O . HIS B 1 106 ? 8.234 -10.766 -24.828 1 88.38 106 HIS B O 1
ATOM 3255 N N . LYS B 1 107 ? 7.793 -8.594 -24.812 1 85.31 107 LYS B N 1
ATOM 3256 C CA . LYS B 1 107 ? 7.297 -8.562 -26.188 1 85.31 107 LYS B CA 1
ATOM 3257 C C . LYS B 1 107 ? 8.445 -8.656 -27.188 1 85.31 107 LYS B C 1
ATOM 3259 O O . LYS B 1 107 ? 8.352 -9.391 -28.172 1 85.31 107 LYS B O 1
ATOM 3264 N N . VAL B 1 108 ? 9.43 -7.902 -26.969 1 81.44 108 VAL B N 1
ATOM 3265 C CA . VAL B 1 108 ? 10.602 -7.887 -27.828 1 81.44 108 VAL B CA 1
ATOM 3266 C C . VAL B 1 108 ? 11.68 -8.82 -27.266 1 81.44 108 VAL B C 1
ATOM 3268 O O . VAL B 1 108 ? 12.086 -8.68 -26.109 1 81.44 108 VAL B O 1
ATOM 3271 N N . ARG B 1 109 ? 12.047 -9.805 -28.125 1 87.12 109 ARG B N 1
ATOM 3272 C CA . ARG B 1 109 ? 13 -10.82 -27.672 1 87.12 109 ARG B CA 1
ATOM 3273 C C . ARG B 1 109 ? 14.055 -11.102 -28.719 1 87.12 109 ARG B C 1
ATOM 3275 O O . ARG B 1 109 ? 13.766 -11.062 -29.922 1 87.12 109 ARG B O 1
ATOM 3282 N N . GLY B 1 110 ? 15.32 -11.336 -28.219 1 89.44 110 GLY B N 1
ATOM 3283 C CA . GLY B 1 110 ? 16.438 -11.68 -29.078 1 89.44 110 GLY B CA 1
ATOM 3284 C C . GLY B 1 110 ? 16.953 -13.094 -28.859 1 89.44 110 GLY B C 1
ATOM 3285 O O . GLY B 1 110 ? 18.016 -13.461 -29.359 1 89.44 110 GLY B O 1
ATOM 3286 N N . ILE B 1 111 ? 16.312 -13.781 -28.047 1 89.81 111 ILE B N 1
ATOM 3287 C CA . ILE B 1 111 ? 16.719 -15.156 -27.781 1 89.81 111 ILE B CA 1
ATOM 3288 C C . ILE B 1 111 ? 15.578 -16.109 -28.156 1 89.81 111 ILE B C 1
ATOM 3290 O O . ILE B 1 111 ? 14.406 -15.805 -27.922 1 89.81 111 ILE B O 1
ATOM 3294 N N . ARG B 1 112 ? 15.984 -17.266 -28.781 1 90.88 112 ARG B N 1
ATOM 3295 C CA . ARG B 1 112 ? 15.031 -18.312 -29.172 1 90.88 112 ARG B CA 1
ATOM 3296 C C . ARG B 1 112 ? 15.398 -19.641 -28.547 1 90.88 112 ARG B C 1
ATOM 3298 O O . ARG B 1 112 ? 16.578 -20 -28.453 1 90.88 112 ARG B O 1
ATOM 3305 N N . GLY B 1 113 ? 14.398 -20.281 -28.031 1 94 113 GLY B N 1
ATOM 3306 C CA . GLY B 1 113 ? 14.578 -21.609 -27.484 1 94 113 GLY B CA 1
ATOM 3307 C C . GLY B 1 113 ? 13.984 -22.703 -28.359 1 94 113 GLY B C 1
ATOM 3308 O O . GLY B 1 113 ? 13.367 -22.422 -29.391 1 94 113 GLY B O 1
ATOM 3309 N N . ASP B 1 114 ? 14.312 -23.953 -28.031 1 96 114 ASP B N 1
ATOM 3310 C CA . ASP B 1 114 ? 13.672 -25.109 -28.656 1 96 114 ASP B CA 1
ATOM 3311 C C . ASP B 1 114 ? 12.195 -25.172 -28.281 1 96 114 ASP B C 1
ATOM 3313 O O . ASP B 1 114 ? 11.375 -25.656 -29.062 1 96 114 ASP B O 1
ATOM 3317 N N . LEU B 1 115 ? 11.891 -24.812 -27.125 1 97.38 115 LEU B N 1
ATOM 3318 C CA . LEU B 1 115 ? 10.547 -24.656 -26.594 1 97.38 115 LEU B CA 1
ATOM 3319 C C . LEU B 1 115 ? 10.391 -23.328 -25.859 1 97.38 115 LEU B C 1
ATOM 3321 O O . LEU B 1 115 ? 11.266 -22.938 -25.094 1 97.38 115 LEU B O 1
ATOM 3325 N N . GLU B 1 116 ? 9.242 -22.594 -26.172 1 97.06 116 GLU B N 1
ATOM 3326 C CA . GLU B 1 116 ? 9.117 -21.25 -25.609 1 97.06 116 GLU B CA 1
ATOM 3327 C C . GLU B 1 116 ? 7.742 -21.047 -24.969 1 97.06 116 GLU B C 1
ATOM 3329 O O . GLU B 1 116 ? 6.719 -21.281 -25.625 1 97.06 116 GLU B O 1
ATOM 3334 N N . PHE B 1 117 ? 7.73 -20.688 -23.766 1 97.69 117 PHE B N 1
ATOM 3335 C CA . PHE B 1 117 ? 6.539 -20.219 -23.062 1 97.69 117 PHE B CA 1
ATOM 3336 C C . PHE B 1 117 ? 6.582 -18.703 -22.875 1 97.69 117 PHE B C 1
ATOM 3338 O O . PHE B 1 117 ? 7.062 -18.219 -21.844 1 97.69 117 PHE B O 1
ATOM 3345 N N . ILE B 1 118 ? 6.066 -17.984 -23.906 1 96.19 118 ILE B N 1
ATOM 3346 C CA . ILE B 1 118 ? 6.105 -16.516 -23.938 1 96.19 118 ILE B CA 1
ATOM 3347 C C . ILE B 1 118 ? 4.688 -15.961 -23.828 1 96.19 118 ILE B C 1
ATOM 3349 O O . ILE B 1 118 ? 3.801 -16.359 -24.594 1 96.19 118 ILE B O 1
ATOM 3353 N N . ASP B 1 119 ? 4.426 -15.117 -22.859 1 95.94 119 ASP B N 1
ATOM 3354 C CA . ASP B 1 119 ? 3.139 -14.445 -22.719 1 95.94 119 ASP B CA 1
ATOM 3355 C C . ASP B 1 119 ? 3.326 -12.953 -22.453 1 95.94 119 ASP B C 1
ATOM 3357 O O . ASP B 1 119 ? 3.367 -12.531 -21.297 1 95.94 119 ASP B O 1
ATOM 3361 N N . PRO B 1 120 ? 3.312 -12.156 -23.531 1 93.12 120 PRO B N 1
ATOM 3362 C CA . PRO B 1 120 ? 3.527 -10.711 -23.359 1 93.12 120 PRO B CA 1
ATOM 3363 C C . PRO B 1 120 ? 2.393 -10.031 -22.594 1 93.12 120 PRO B C 1
ATOM 3365 O O . PRO B 1 120 ? 2.543 -8.898 -22.141 1 93.12 120 PRO B O 1
ATOM 3368 N N . GLU B 1 121 ? 1.302 -10.695 -22.422 1 92.5 121 GLU B N 1
ATOM 3369 C CA . GLU B 1 121 ? 0.172 -10.117 -21.703 1 92.5 121 GLU B CA 1
ATOM 3370 C C . GLU B 1 121 ? 0.281 -10.375 -20.203 1 92.5 121 GLU B C 1
ATOM 3372 O O . GLU B 1 121 ? -0.431 -9.758 -19.406 1 92.5 121 GLU B O 1
ATOM 3377 N N . SER B 1 122 ? 1.147 -11.25 -19.875 1 95.12 122 SER B N 1
ATOM 3378 C CA . SER B 1 122 ? 1.373 -11.508 -18.453 1 95.12 122 SER B CA 1
ATOM 3379 C C . SER B 1 122 ? 2.154 -10.367 -17.812 1 95.12 122 SER B C 1
ATOM 3381 O O . SER B 1 122 ? 3.057 -9.797 -18.422 1 95.12 122 SER B O 1
ATOM 3383 N N . SER B 1 123 ? 1.847 -10.141 -16.578 1 94.31 123 SER B N 1
ATOM 3384 C CA . SER B 1 123 ? 2.49 -9.031 -15.883 1 94.31 123 SER B CA 1
ATOM 3385 C C . SER B 1 123 ? 3.9 -9.406 -15.438 1 94.31 123 SER B C 1
ATOM 3387 O O . SER B 1 123 ? 4.699 -8.531 -15.102 1 94.31 123 SER B O 1
ATOM 3389 N N . SER B 1 124 ? 4.184 -10.68 -15.453 1 96.38 124 SER B N 1
ATOM 3390 C CA . SER B 1 124 ? 5.48 -11.133 -14.953 1 96.38 124 SER B CA 1
ATOM 3391 C C . SER B 1 124 ? 5.828 -12.516 -15.5 1 96.38 124 SER B C 1
ATOM 3393 O O . SER B 1 124 ? 4.945 -13.25 -15.938 1 96.38 124 SER B O 1
ATOM 3395 N N . THR B 1 125 ? 7.125 -12.867 -15.508 1 97.88 125 THR B N 1
ATOM 3396 C CA . THR B 1 125 ? 7.574 -14.188 -15.906 1 97.88 125 THR B CA 1
ATOM 3397 C C . THR B 1 125 ? 7.125 -15.242 -14.898 1 97.88 125 THR B C 1
ATOM 3399 O O . THR B 1 125 ? 6.766 -16.359 -15.281 1 97.88 125 THR B O 1
ATOM 3402 N N . ILE B 1 126 ? 7.121 -14.898 -13.68 1 98.5 126 ILE B N 1
ATOM 3403 C CA . ILE B 1 126 ? 6.75 -15.828 -12.617 1 98.5 126 ILE B CA 1
ATOM 3404 C C . ILE B 1 126 ? 5.32 -16.312 -12.828 1 98.5 126 ILE B C 1
ATOM 3406 O O . ILE B 1 126 ? 5.008 -17.484 -12.562 1 98.5 126 ILE B O 1
ATOM 3410 N N . GLU B 1 127 ? 4.484 -15.484 -13.266 1 98.06 127 GLU B N 1
ATOM 3411 C CA . GLU B 1 127 ? 3.111 -15.898 -13.539 1 98.06 127 GLU B CA 1
ATOM 3412 C C . GLU B 1 127 ? 3.057 -16.922 -14.672 1 98.06 127 GLU B C 1
ATOM 3414 O O . GLU B 1 127 ? 2.25 -17.859 -14.633 1 98.06 127 GLU B O 1
ATOM 3419 N N . VAL B 1 128 ? 3.848 -16.719 -15.711 1 98.12 128 VAL B N 1
ATOM 3420 C CA . VAL B 1 128 ? 3.936 -17.672 -16.812 1 98.12 128 VAL B CA 1
ATOM 3421 C C . VAL B 1 128 ? 4.391 -19.031 -16.281 1 98.12 128 VAL B C 1
ATOM 3423 O O . VAL B 1 128 ? 3.811 -20.062 -16.625 1 98.12 128 VAL B O 1
ATOM 3426 N N . VAL B 1 129 ? 5.398 -19.016 -15.422 1 98.56 129 VAL B N 1
ATOM 3427 C CA . VAL B 1 129 ? 5.953 -20.234 -14.852 1 98.56 129 VAL B CA 1
ATOM 3428 C C . VAL B 1 129 ? 4.898 -20.938 -13.992 1 98.56 129 VAL B C 1
ATOM 3430 O O . VAL B 1 129 ? 4.703 -22.141 -14.102 1 98.56 129 VAL B O 1
ATOM 3433 N N . VAL B 1 130 ? 4.223 -20.188 -13.172 1 98.06 130 VAL B N 1
ATOM 3434 C CA . VAL B 1 130 ? 3.197 -20.719 -12.281 1 98.06 130 VAL B CA 1
ATOM 3435 C C . VAL B 1 130 ? 2.104 -21.406 -13.102 1 98.06 130 VAL B C 1
ATOM 3437 O O . VAL B 1 130 ? 1.654 -22.5 -12.766 1 98.06 130 VAL B O 1
ATOM 3440 N N . ASN B 1 131 ? 1.654 -20.75 -14.125 1 96.94 131 ASN B N 1
ATOM 3441 C CA . ASN B 1 131 ? 0.587 -21.297 -14.961 1 96.94 131 ASN B CA 1
ATOM 3442 C C . ASN B 1 131 ? 0.987 -22.625 -15.586 1 96.94 131 ASN B C 1
ATOM 3444 O O . ASN B 1 131 ? 0.193 -23.562 -15.609 1 96.94 131 ASN B O 1
ATOM 3448 N N . VAL B 1 132 ? 2.199 -22.719 -16.094 1 98 132 VAL B N 1
ATOM 3449 C CA . VAL B 1 132 ? 2.693 -23.938 -16.719 1 98 132 VAL B CA 1
ATOM 3450 C C . VAL B 1 132 ? 2.816 -25.031 -15.672 1 98 132 VAL B C 1
ATOM 3452 O O . VAL B 1 132 ? 2.354 -26.156 -15.883 1 98 132 VAL B O 1
ATOM 3455 N N . LEU B 1 133 ? 3.377 -24.719 -14.523 1 97.81 133 LEU B N 1
ATOM 3456 C CA . LEU B 1 133 ? 3.592 -25.719 -13.477 1 97.81 133 LEU B CA 1
ATOM 3457 C C . LEU B 1 133 ? 2.266 -26.188 -12.891 1 97.81 133 LEU B C 1
ATOM 3459 O O . LEU B 1 133 ? 2.117 -27.359 -12.547 1 97.81 133 LEU B O 1
ATOM 3463 N N . ARG B 1 134 ? 1.393 -25.266 -12.797 1 96.38 134 ARG B N 1
ATOM 3464 C CA . ARG B 1 134 ? 0.056 -25.625 -12.328 1 96.38 134 ARG B CA 1
ATOM 3465 C C . ARG B 1 134 ? -0.599 -26.641 -13.258 1 96.38 134 ARG B C 1
ATOM 3467 O O . ARG B 1 134 ? -1.223 -27.594 -12.797 1 96.38 134 ARG B O 1
ATOM 3474 N N . GLU B 1 135 ? -0.489 -26.469 -14.492 1 96.25 135 GLU B N 1
ATOM 3475 C CA . GLU B 1 135 ? -1.051 -27.375 -15.484 1 96.25 135 GLU B CA 1
ATOM 3476 C C . GLU B 1 135 ? -0.364 -28.734 -15.438 1 96.25 135 GLU B C 1
ATOM 3478 O O . GLU B 1 135 ? -0.96 -29.75 -15.805 1 96.25 135 GLU B O 1
ATOM 3483 N N . LEU B 1 136 ? 0.824 -28.75 -14.969 1 96.62 136 LEU B N 1
ATOM 3484 C CA . LEU B 1 136 ? 1.574 -29.984 -14.844 1 96.62 136 LEU B CA 1
ATOM 3485 C C . LEU B 1 136 ? 1.255 -30.688 -13.531 1 96.62 136 LEU B C 1
ATOM 3487 O O . LEU B 1 136 ? 1.82 -31.734 -13.227 1 96.62 136 LEU B O 1
ATOM 3491 N N . GLY B 1 137 ? 0.414 -30.016 -12.695 1 95.38 137 GLY B N 1
ATOM 3492 C CA . GLY B 1 137 ? -0.031 -30.625 -11.453 1 95.38 137 GLY B CA 1
ATOM 3493 C C . GLY B 1 137 ? 0.865 -30.297 -10.273 1 95.38 137 GLY B C 1
ATOM 3494 O O . GLY B 1 137 ? 0.743 -30.906 -9.203 1 95.38 137 GLY B O 1
ATOM 3495 N N . TYR B 1 138 ? 1.728 -29.344 -10.43 1 96 138 TYR B N 1
ATOM 3496 C CA . TYR B 1 138 ? 2.65 -28.938 -9.383 1 96 138 TYR B CA 1
ATOM 3497 C C . TYR B 1 138 ? 1.928 -28.141 -8.297 1 96 138 TYR B C 1
ATOM 3499 O O . TYR B 1 138 ? 1.071 -27.312 -8.602 1 96 138 TYR B O 1
ATOM 3507 N N . ILE B 1 139 ? 2.205 -28.453 -7.027 1 95.44 139 ILE B N 1
ATOM 3508 C CA . ILE B 1 139 ? 1.717 -27.719 -5.859 1 95.44 139 ILE B CA 1
ATOM 3509 C C . ILE B 1 139 ? 2.898 -27.172 -5.062 1 95.44 139 ILE B C 1
ATOM 3511 O O . ILE B 1 139 ? 3.682 -27.938 -4.5 1 95.44 139 ILE B O 1
ATOM 3515 N N . PRO B 1 140 ? 3.012 -25.938 -4.992 1 96.62 140 PRO B N 1
ATOM 3516 C CA . PRO B 1 140 ? 4.141 -25.375 -4.242 1 96.62 140 PRO B CA 1
ATOM 3517 C C . PRO B 1 140 ? 3.988 -25.547 -2.734 1 96.62 140 PRO B C 1
ATOM 3519 O O . PRO B 1 140 ? 2.867 -25.641 -2.229 1 96.62 140 PRO B O 1
ATOM 3522 N N . SER B 1 141 ? 5.121 -25.625 -2.072 1 95 141 SER B N 1
ATOM 3523 C CA . SER B 1 141 ? 5.109 -25.5 -0.619 1 95 141 SER B CA 1
ATOM 3524 C C . SER B 1 141 ? 4.676 -24.094 -0.19 1 95 141 SER B C 1
ATOM 3526 O O . SER B 1 141 ? 4.617 -23.188 -1.011 1 95 141 SER B O 1
ATOM 3528 N N . GLY B 1 142 ? 4.379 -23.984 1.131 1 95.75 142 GLY B N 1
ATOM 3529 C CA . GLY B 1 142 ? 4.047 -22.656 1.654 1 95.75 142 GLY B CA 1
ATOM 3530 C C . GLY B 1 142 ? 5.133 -21.625 1.412 1 95.75 142 GLY B C 1
ATOM 3531 O O . GLY B 1 142 ? 4.84 -20.484 1.073 1 95.75 142 GLY B O 1
ATOM 3532 N N . LEU B 1 143 ? 6.352 -22.078 1.565 1 96.94 143 LEU B N 1
ATOM 3533 C CA . LEU B 1 143 ? 7.504 -21.203 1.389 1 96.94 143 LEU B CA 1
ATOM 3534 C C . LEU B 1 143 ? 7.617 -20.734 -0.058 1 96.94 143 LEU B C 1
ATOM 3536 O O . LEU B 1 143 ? 7.797 -19.547 -0.317 1 96.94 143 LEU B O 1
ATOM 3540 N N . MET B 1 144 ? 7.457 -21.625 -0.988 1 97.56 144 MET B N 1
ATOM 3541 C CA . MET B 1 144 ? 7.582 -21.297 -2.404 1 97.56 144 MET B CA 1
ATOM 3542 C C . MET B 1 144 ? 6.398 -20.469 -2.873 1 97.56 144 MET B C 1
ATOM 3544 O O . MET B 1 144 ? 6.551 -19.578 -3.721 1 97.56 144 MET B O 1
ATOM 3548 N N . ALA B 1 145 ? 5.277 -20.797 -2.33 1 98.12 145 ALA B N 1
ATOM 3549 C CA . ALA B 1 145 ? 4.094 -20 -2.641 1 98.12 145 ALA B CA 1
ATOM 3550 C C . ALA B 1 145 ? 4.262 -18.562 -2.156 1 98.12 145 ALA B C 1
ATOM 3552 O O . ALA B 1 145 ? 3.881 -17.625 -2.852 1 98.12 145 ALA B O 1
ATOM 3553 N N . THR B 1 146 ? 4.832 -18.375 -0.974 1 98.38 146 THR B N 1
ATOM 3554 C CA . THR B 1 146 ? 5.094 -17.062 -0.416 1 98.38 146 THR B CA 1
ATOM 3555 C C . THR B 1 146 ? 6.086 -16.297 -1.284 1 98.38 146 THR B C 1
ATOM 3557 O O . THR B 1 146 ? 5.871 -15.117 -1.592 1 98.38 146 THR B O 1
ATOM 3560 N N . LEU B 1 147 ? 7.125 -16.953 -1.681 1 98.31 147 LEU B N 1
ATOM 3561 C CA . LEU B 1 147 ? 8.117 -16.344 -2.557 1 98.31 147 LEU B CA 1
ATOM 3562 C C . LEU B 1 147 ? 7.48 -15.914 -3.875 1 98.31 147 LEU B C 1
ATOM 3564 O O . LEU B 1 147 ? 7.75 -14.812 -4.367 1 98.31 147 LEU B O 1
ATOM 3568 N N . THR B 1 148 ? 6.703 -16.781 -4.422 1 98.38 148 THR B N 1
ATOM 3569 C CA . THR B 1 148 ? 6.023 -16.516 -5.688 1 98.38 148 THR B CA 1
ATOM 3570 C C . THR B 1 148 ? 5.105 -15.305 -5.562 1 98.38 148 THR B C 1
ATOM 3572 O O . THR B 1 148 ? 5.121 -14.422 -6.422 1 98.38 148 THR B O 1
ATOM 3575 N N . LEU B 1 149 ? 4.336 -15.312 -4.5 1 98.56 149 LEU B N 1
ATOM 3576 C CA . LEU B 1 149 ? 3.438 -14.195 -4.242 1 98.56 149 LEU B CA 1
ATOM 3577 C C . LEU B 1 149 ? 4.219 -12.891 -4.098 1 98.56 149 LEU B C 1
ATOM 3579 O O . LEU B 1 149 ? 3.814 -11.859 -4.637 1 98.56 149 LEU B O 1
ATOM 3583 N N . ALA B 1 150 ? 5.305 -12.914 -3.396 1 98.38 150 ALA B N 1
ATOM 3584 C CA . ALA B 1 150 ? 6.148 -11.727 -3.225 1 98.38 150 ALA B CA 1
ATOM 3585 C C . ALA B 1 150 ? 6.645 -11.211 -4.57 1 98.38 150 ALA B C 1
ATOM 3587 O O . ALA B 1 150 ? 6.676 -10 -4.801 1 98.38 150 ALA B O 1
ATOM 3588 N N . ALA B 1 151 ? 7.027 -12.094 -5.434 1 98.56 151 ALA B N 1
ATOM 3589 C CA . ALA B 1 151 ? 7.527 -11.711 -6.754 1 98.56 151 ALA B CA 1
ATOM 3590 C C . ALA B 1 151 ? 6.43 -11.055 -7.586 1 98.56 151 ALA B C 1
ATOM 3592 O O . ALA B 1 151 ? 6.68 -10.055 -8.266 1 98.56 151 ALA B O 1
ATOM 3593 N N . ILE B 1 152 ? 5.23 -11.617 -7.535 1 98.31 152 ILE B N 1
ATOM 3594 C CA . ILE B 1 152 ? 4.094 -11.062 -8.258 1 98.31 152 ILE B CA 1
ATOM 3595 C C . ILE B 1 152 ? 3.795 -9.656 -7.742 1 98.31 152 ILE B C 1
ATOM 3597 O O . ILE B 1 152 ? 3.619 -8.719 -8.531 1 98.31 152 ILE B O 1
ATOM 3601 N N . LEU B 1 153 ? 3.762 -9.539 -6.426 1 97.88 153 LEU B N 1
ATOM 3602 C CA . LEU B 1 153 ? 3.49 -8.25 -5.793 1 97.88 153 LEU B CA 1
ATOM 3603 C C . LEU B 1 153 ? 4.531 -7.215 -6.199 1 97.88 153 LEU B C 1
ATOM 3605 O O . LEU B 1 153 ? 4.188 -6.082 -6.543 1 97.88 153 LEU B O 1
ATOM 3609 N N . SER B 1 154 ? 5.754 -7.594 -6.188 1 96.31 154 SER B N 1
ATOM 3610 C CA . SER B 1 154 ? 6.84 -6.691 -6.547 1 96.31 154 SER B CA 1
ATOM 3611 C C . SER B 1 154 ? 6.758 -6.281 -8.016 1 96.31 154 SER B C 1
ATOM 3613 O O . SER B 1 154 ? 6.777 -5.09 -8.336 1 96.31 154 SER B O 1
ATOM 3615 N N . GLU B 1 155 ? 6.625 -7.238 -8.906 1 95 155 GLU B N 1
ATOM 3616 C CA . GLU B 1 155 ? 6.656 -6.992 -10.352 1 95 155 GLU B CA 1
ATOM 3617 C C . GLU B 1 155 ? 5.457 -6.16 -10.789 1 95 155 GLU B C 1
ATOM 3619 O O . GLU B 1 155 ? 5.555 -5.383 -11.742 1 95 155 GLU B O 1
ATOM 3624 N N . THR B 1 156 ? 4.332 -6.363 -10.133 1 95.62 156 THR B N 1
ATOM 3625 C CA . THR B 1 156 ? 3.119 -5.645 -10.508 1 95.62 156 THR B CA 1
ATOM 3626 C C . THR B 1 156 ? 3.014 -4.328 -9.742 1 95.62 156 THR B C 1
ATOM 3628 O O . THR B 1 156 ? 2.031 -3.598 -9.891 1 95.62 156 THR B O 1
ATOM 3631 N N . ASN B 1 157 ? 3.992 -3.959 -8.945 1 92.19 157 ASN B N 1
ATOM 3632 C CA . ASN B 1 157 ? 3.91 -2.793 -8.07 1 92.19 157 ASN B CA 1
ATOM 3633 C C . ASN B 1 157 ? 2.627 -2.799 -7.25 1 92.19 157 ASN B C 1
ATOM 3635 O O . ASN B 1 157 ? 1.844 -1.849 -7.305 1 92.19 157 ASN B O 1
ATOM 3639 N N . ARG B 1 158 ? 2.494 -3.928 -6.492 1 93.88 158 ARG B N 1
ATOM 3640 C CA . ARG B 1 158 ? 1.315 -4.137 -5.66 1 93.88 158 ARG B CA 1
ATOM 3641 C C . ARG B 1 158 ? 0.037 -4.035 -6.484 1 93.88 158 ARG B C 1
ATOM 3643 O O . ARG B 1 158 ? -0.851 -3.242 -6.168 1 93.88 158 ARG B O 1
ATOM 3650 N N . PHE B 1 159 ? -0.082 -4.645 -7.598 1 97.38 159 PHE B N 1
ATOM 3651 C CA . PHE B 1 159 ? -1.216 -4.91 -8.477 1 97.38 159 PHE B CA 1
ATOM 3652 C C . PHE B 1 159 ? -1.536 -3.689 -9.328 1 97.38 159 PHE B C 1
ATOM 3654 O O . PHE B 1 159 ? -2.557 -3.658 -10.016 1 97.38 159 PHE B O 1
ATOM 3661 N N . SER B 1 160 ? -0.671 -2.666 -9.445 1 92.88 160 SER B N 1
ATOM 3662 C CA . SER B 1 160 ? -0.901 -1.534 -10.336 1 92.88 160 SER B CA 1
ATOM 3663 C C . SER B 1 160 ? -0.945 -1.978 -11.797 1 92.88 160 SER B C 1
ATOM 3665 O O . SER B 1 160 ? -1.655 -1.384 -12.609 1 92.88 160 SER B O 1
ATOM 3667 N N . ARG B 1 161 ? -0.22 -3.105 -12.117 1 92.69 161 ARG B N 1
ATOM 3668 C CA . ARG B 1 161 ? -0.153 -3.611 -13.484 1 92.69 161 ARG B CA 1
ATOM 3669 C C . ARG B 1 161 ? -0.709 -5.027 -13.578 1 92.69 161 ARG B C 1
ATOM 3671 O O . ARG B 1 161 ? -0.303 -5.805 -14.445 1 92.69 161 ARG B O 1
ATOM 3678 N N . ALA B 1 162 ? -1.539 -5.312 -12.68 1 96.38 162 ALA B N 1
ATOM 3679 C CA . ALA B 1 162 ? -2.105 -6.656 -12.617 1 96.38 162 ALA B CA 1
ATOM 3680 C C . ALA B 1 162 ? -3.105 -6.883 -13.75 1 96.38 162 ALA B C 1
ATOM 3682 O O . ALA B 1 162 ? -3.678 -5.926 -14.281 1 96.38 162 ALA B O 1
ATOM 3683 N N . THR B 1 163 ? -3.25 -8.078 -14.133 1 95.25 163 THR B N 1
ATOM 3684 C CA . THR B 1 163 ? -4.27 -8.555 -15.062 1 95.25 163 THR B CA 1
ATOM 3685 C C . THR B 1 163 ? -5.234 -9.508 -14.367 1 95.25 163 THR B C 1
ATOM 3687 O O . THR B 1 163 ? -5.055 -9.836 -13.195 1 95.25 163 THR B O 1
ATOM 3690 N N . GLN B 1 164 ? -6.309 -9.859 -15.133 1 96.38 164 GLN B N 1
ATOM 3691 C CA . GLN B 1 164 ? -7.238 -10.852 -14.609 1 96.38 164 GLN B CA 1
ATOM 3692 C C . GLN B 1 164 ? -6.508 -12.117 -14.172 1 96.38 164 GLN B C 1
ATOM 3694 O O . GLN B 1 164 ? -6.781 -12.672 -13.109 1 96.38 164 GLN B O 1
ATOM 3699 N N . GLY B 1 165 ? -5.59 -12.516 -14.984 1 96.12 165 GLY B N 1
ATOM 3700 C CA . GLY B 1 165 ? -4.812 -13.703 -14.68 1 96.12 165 GLY B CA 1
ATOM 3701 C C . GLY B 1 165 ? -3.971 -13.562 -13.422 1 96.12 165 GLY B C 1
ATOM 3702 O O . GLY B 1 165 ? -3.775 -14.531 -12.688 1 96.12 165 GLY B O 1
ATOM 3703 N N . THR B 1 166 ? -3.484 -12.375 -13.117 1 98.06 166 THR B N 1
ATOM 3704 C CA . THR B 1 166 ? -2.717 -12.109 -11.906 1 98.06 166 THR B CA 1
ATOM 3705 C C . THR B 1 166 ? -3.537 -12.445 -10.664 1 98.06 166 THR B C 1
ATOM 3707 O O . THR B 1 166 ? -3.061 -13.148 -9.773 1 98.06 166 THR B O 1
ATOM 3710 N N . PHE B 1 167 ? -4.754 -11.961 -10.672 1 98.19 167 PHE B N 1
ATOM 3711 C CA . PHE B 1 167 ? -5.605 -12.141 -9.508 1 98.19 167 PHE B CA 1
ATOM 3712 C C . PHE B 1 167 ? -5.992 -13.609 -9.344 1 98.19 167 PHE B C 1
ATOM 3714 O O . PHE B 1 167 ? -6.109 -14.102 -8.219 1 98.19 167 PHE B O 1
ATOM 3721 N N . GLU B 1 168 ? -6.219 -14.32 -10.43 1 97.06 168 GLU B N 1
ATOM 3722 C CA . GLU B 1 168 ? -6.465 -15.758 -10.367 1 97.06 168 GLU B CA 1
ATOM 3723 C C . GLU B 1 168 ? -5.273 -16.484 -9.75 1 97.06 168 GLU B C 1
ATOM 3725 O O . GLU B 1 168 ? -5.453 -17.375 -8.914 1 97.06 168 GLU B O 1
ATOM 3730 N N . THR B 1 169 ? -4.109 -16.109 -10.211 1 97.56 169 THR B N 1
ATOM 3731 C CA . THR B 1 169 ? -2.893 -16.734 -9.711 1 97.56 169 THR B CA 1
ATOM 3732 C C . THR B 1 169 ? -2.717 -16.469 -8.219 1 97.56 169 THR B C 1
ATOM 3734 O O . THR B 1 169 ? -2.395 -17.391 -7.453 1 97.56 169 THR B O 1
ATOM 3737 N N . VAL B 1 170 ? -2.945 -15.242 -7.789 1 98.19 170 VAL B N 1
ATOM 3738 C CA . VAL B 1 170 ? -2.783 -14.875 -6.387 1 98.19 170 VAL B CA 1
ATOM 3739 C C . VAL B 1 170 ? -3.807 -15.625 -5.531 1 98.19 170 VAL B C 1
ATOM 3741 O O . VAL B 1 170 ? -3.475 -16.125 -4.461 1 98.19 170 VAL B O 1
ATOM 3744 N N . ALA B 1 171 ? -5.078 -15.68 -6.039 1 97.44 171 ALA B N 1
ATOM 3745 C CA . ALA B 1 171 ? -6.094 -16.438 -5.312 1 97.44 171 ALA B CA 1
ATOM 3746 C C . ALA B 1 171 ? -5.672 -17.891 -5.141 1 97.44 171 ALA B C 1
ATOM 3748 O O . ALA B 1 171 ? -5.848 -18.484 -4.066 1 97.44 171 ALA B O 1
ATOM 3749 N N . TRP B 1 172 ? -5.145 -18.469 -6.172 1 97.19 172 TRP B N 1
ATOM 3750 C CA . TRP B 1 172 ? -4.699 -19.859 -6.137 1 97.19 172 TRP B CA 1
ATOM 3751 C C . TRP B 1 172 ? -3.566 -20.031 -5.133 1 97.19 172 TRP B C 1
ATOM 3753 O O . TRP B 1 172 ? -3.561 -21 -4.363 1 97.19 172 TRP B O 1
ATOM 3763 N N . LEU B 1 173 ? -2.594 -19.156 -5.086 1 97.69 173 LEU B N 1
ATOM 3764 C CA . LEU B 1 173 ? -1.442 -19.25 -4.191 1 97.69 173 LEU B CA 1
ATOM 3765 C C . LEU B 1 173 ? -1.879 -19.172 -2.734 1 97.69 173 LEU B C 1
ATOM 3767 O O . LEU B 1 173 ? -1.295 -19.844 -1.875 1 97.69 173 LEU B O 1
ATOM 3771 N N . LEU B 1 174 ? -2.881 -18.391 -2.477 1 96.94 174 LEU B N 1
ATOM 3772 C CA . LEU B 1 174 ? -3.301 -18.141 -1.102 1 96.94 174 LEU B CA 1
ATOM 3773 C C . LEU B 1 174 ? -4.023 -19.344 -0.527 1 96.94 174 LEU B C 1
ATOM 3775 O O . LEU B 1 174 ? -4.254 -19.422 0.682 1 96.94 174 LEU B O 1
ATOM 3779 N N . LYS B 1 175 ? -4.309 -20.344 -1.36 1 93.62 175 LYS B N 1
ATOM 3780 C CA . LYS B 1 175 ? -4.965 -21.562 -0.894 1 93.62 175 LYS B CA 1
ATOM 3781 C C . LYS B 1 175 ? -3.973 -22.484 -0.194 1 93.62 175 LYS B C 1
ATOM 3783 O O . LYS B 1 175 ? -4.371 -23.438 0.487 1 93.62 175 LYS B O 1
ATOM 3788 N N . PHE B 1 176 ? -2.73 -22.172 -0.383 1 92.38 176 PHE B N 1
ATOM 3789 C CA . PHE B 1 176 ? -1.728 -23.094 0.126 1 92.38 176 PHE B CA 1
ATOM 3790 C C . PHE B 1 176 ? -1.327 -22.734 1.551 1 92.38 176 PHE B C 1
ATOM 3792 O O . PHE B 1 176 ? -1.216 -21.562 1.888 1 92.38 176 PHE B O 1
ATOM 3799 N N . SER B 1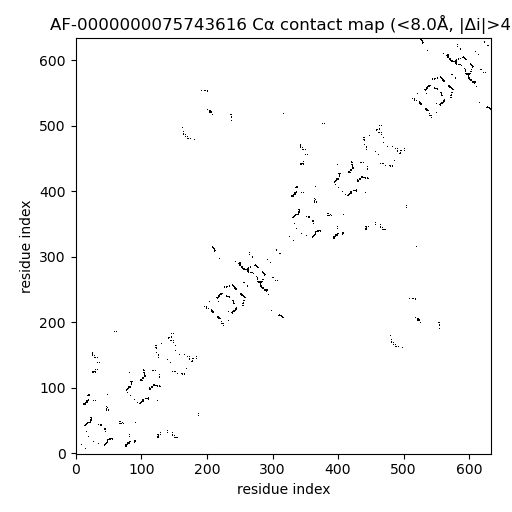 177 ? -1.053 -23.75 2.289 1 84.62 177 SER B N 1
ATOM 3800 C CA . SER B 1 177 ? -0.708 -23.578 3.695 1 84.62 177 SER B CA 1
ATOM 3801 C C . SER B 1 177 ? 0.601 -22.812 3.854 1 84.62 177 SER B C 1
ATOM 3803 O O . SER B 1 177 ? 1.547 -23.031 3.092 1 84.62 177 SER B O 1
ATOM 3805 N N . GLY B 1 178 ? 0.564 -21.922 4.816 1 87.88 178 GLY B N 1
ATOM 3806 C CA . GLY B 1 178 ? 1.773 -21.172 5.133 1 87.88 178 GLY B CA 1
ATOM 3807 C C . GLY B 1 178 ? 1.849 -19.828 4.438 1 87.88 178 GLY B C 1
ATOM 3808 O O . GLY B 1 178 ? 2.686 -19 4.781 1 87.88 178 GLY B O 1
ATOM 3809 N N . VAL B 1 179 ? 0.949 -19.703 3.484 1 93.56 179 VAL B N 1
ATOM 3810 C CA . VAL B 1 179 ? 0.955 -18.391 2.842 1 93.56 179 VAL B CA 1
ATOM 3811 C C . VAL B 1 179 ? 0.105 -17.422 3.652 1 93.56 179 VAL B C 1
ATOM 3813 O O . 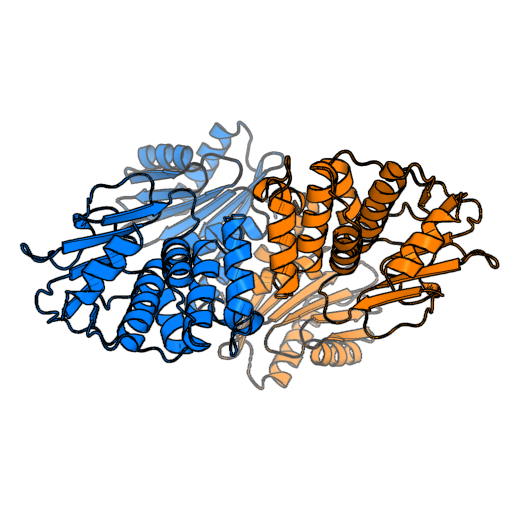VAL B 1 179 ? -1.087 -17.656 3.865 1 93.56 179 VAL B O 1
ATOM 3816 N N . ASN B 1 180 ? 0.675 -16.375 4.117 1 94.88 180 ASN B N 1
ATOM 3817 C CA . ASN B 1 180 ? -0.005 -15.266 4.77 1 94.88 180 ASN B CA 1
ATOM 3818 C C . ASN B 1 180 ? 0.155 -13.969 3.977 1 94.88 180 ASN B C 1
ATOM 3820 O O . ASN B 1 180 ? 1.263 -13.445 3.852 1 94.88 180 ASN B O 1
ATOM 3824 N N . TYR B 1 181 ? -0.846 -13.492 3.508 1 96.62 181 TYR B N 1
ATOM 3825 C CA . TYR B 1 181 ? -0.836 -12.359 2.592 1 96.62 181 TYR B CA 1
ATOM 3826 C C . TYR B 1 181 ? -0.183 -11.141 3.238 1 96.62 181 TYR B C 1
ATOM 3828 O O . TYR B 1 181 ? 0.688 -10.508 2.641 1 96.62 181 TYR B O 1
ATOM 3836 N N . ARG B 1 182 ? -0.621 -10.758 4.43 1 92.56 182 ARG B N 1
ATOM 3837 C CA . ARG B 1 182 ? -0.102 -9.586 5.125 1 92.56 182 ARG B CA 1
ATOM 3838 C C . ARG B 1 182 ? 1.395 -9.719 5.383 1 92.56 182 ARG B C 1
ATOM 3840 O O . ARG B 1 182 ? 2.143 -8.75 5.254 1 92.56 182 ARG B O 1
ATOM 3847 N N . ASP B 1 183 ? 1.81 -10.867 5.766 1 94.69 183 ASP B N 1
ATOM 3848 C CA . ASP B 1 183 ? 3.23 -11.117 5.992 1 94.69 183 ASP B CA 1
ATOM 3849 C C . ASP B 1 183 ? 4.027 -10.969 4.699 1 94.69 183 ASP B C 1
ATOM 3851 O O . ASP B 1 183 ? 5.168 -10.5 4.719 1 94.69 183 ASP B O 1
ATOM 3855 N N . THR B 1 184 ? 3.383 -11.438 3.621 1 97.31 184 THR B N 1
ATOM 3856 C CA . THR B 1 184 ? 4.062 -11.328 2.334 1 97.31 184 THR B CA 1
ATOM 3857 C C . THR B 1 184 ? 4.23 -9.867 1.928 1 97.31 184 THR B C 1
ATOM 3859 O O . THR B 1 184 ? 5.273 -9.484 1.394 1 97.31 184 THR B O 1
ATOM 3862 N N . LEU B 1 185 ? 3.223 -9.102 2.164 1 94.88 185 LEU B N 1
ATOM 3863 C CA . LEU B 1 185 ? 3.326 -7.668 1.92 1 94.88 185 LEU B CA 1
ATOM 3864 C C . LEU B 1 185 ? 4.48 -7.062 2.709 1 94.88 185 LEU B C 1
ATOM 3866 O O . LEU B 1 185 ? 5.227 -6.23 2.188 1 94.88 185 LEU B O 1
ATOM 3870 N N . ALA B 1 186 ? 4.629 -7.508 3.92 1 90.62 186 ALA B N 1
ATOM 3871 C CA . ALA B 1 186 ? 5.641 -6.969 4.828 1 90.62 186 ALA B CA 1
ATOM 3872 C C . ALA B 1 186 ? 7.047 -7.277 4.324 1 90.62 186 ALA B C 1
ATOM 3874 O O . ALA B 1 186 ? 7.984 -6.516 4.578 1 90.62 186 ALA B O 1
ATOM 3875 N N . LEU B 1 187 ? 7.18 -8.312 3.592 1 94 187 LEU B N 1
ATOM 3876 C CA . LEU B 1 187 ? 8.469 -8.695 3.025 1 94 187 LEU B CA 1
ATOM 3877 C C . LEU B 1 187 ? 8.977 -7.633 2.062 1 94 187 LEU B C 1
ATOM 3879 O O . LEU B 1 187 ? 10.188 -7.496 1.872 1 94 187 LEU B O 1
ATOM 3883 N N . LEU B 1 188 ? 8.086 -6.941 1.448 1 93.31 188 LEU B N 1
ATOM 3884 C CA . LEU B 1 188 ? 8.438 -6.027 0.367 1 93.31 188 LEU B CA 1
ATOM 3885 C C . LEU B 1 188 ? 8.57 -4.602 0.884 1 93.31 188 LEU B C 1
ATOM 3887 O O . LEU B 1 188 ? 8.969 -3.701 0.14 1 93.31 188 LEU B O 1
ATOM 3891 N N . VAL B 1 189 ? 8.133 -4.332 2.062 1 81.5 189 VAL B N 1
ATOM 3892 C CA . VAL B 1 189 ? 8.258 -2.994 2.631 1 81.5 189 VAL B CA 1
ATOM 3893 C C . VAL B 1 189 ? 9.727 -2.613 2.746 1 81.5 189 VAL B C 1
ATOM 3895 O O . VAL B 1 189 ? 10.531 -3.365 3.309 1 81.5 189 VAL B O 1
ATOM 3898 N N . ARG B 1 190 ? 10 -1.581 1.988 1 71.81 190 ARG B N 1
ATOM 3899 C CA . ARG B 1 190 ? 11.367 -1.06 2.033 1 71.81 190 ARG B CA 1
ATOM 3900 C C . ARG B 1 190 ? 11.547 -0.092 3.197 1 71.81 190 ARG B C 1
ATOM 3902 O O . ARG B 1 190 ? 10.758 0.841 3.363 1 71.81 190 ARG B O 1
ATOM 3909 N N . GLU B 1 191 ? 12.344 -0.576 4.055 1 73.81 191 GLU B N 1
ATOM 3910 C CA . GLU B 1 191 ? 12.695 0.351 5.125 1 73.81 191 GLU B CA 1
ATOM 3911 C C . GLU B 1 191 ? 13.781 1.325 4.68 1 73.81 191 GLU B C 1
ATOM 3913 O O . GLU B 1 191 ? 14.766 0.921 4.062 1 73.81 191 GLU B O 1
ATOM 3918 N N . LEU B 1 192 ? 13.43 2.648 4.711 1 82.38 192 LEU B N 1
ATOM 3919 C CA . LEU B 1 192 ? 14.453 3.648 4.422 1 82.38 192 LEU B CA 1
ATOM 3920 C C . LEU B 1 192 ? 15.617 3.537 5.402 1 82.38 192 LEU B C 1
ATOM 3922 O O . LEU B 1 192 ? 15.398 3.367 6.605 1 82.38 192 LEU B O 1
ATOM 3926 N N . ASP B 1 193 ? 16.812 3.42 4.801 1 83.94 193 ASP B N 1
ATOM 3927 C CA . ASP B 1 193 ? 17.938 3.486 5.723 1 83.94 193 ASP B CA 1
ATOM 3928 C C . ASP B 1 193 ? 18.094 4.891 6.305 1 83.94 193 ASP B C 1
ATOM 3930 O O . ASP B 1 193 ? 17.422 5.824 5.867 1 83.94 193 ASP B O 1
ATOM 3934 N N . GLU B 1 194 ? 18.953 4.996 7.363 1 88.62 194 GLU B N 1
ATOM 3935 C CA . GLU B 1 194 ? 19.109 6.25 8.094 1 88.62 194 GLU B CA 1
ATOM 3936 C C . GLU B 1 194 ? 19.562 7.375 7.164 1 88.62 194 GLU B C 1
ATOM 3938 O O . GLU B 1 194 ? 19.094 8.508 7.285 1 88.62 194 GLU B O 1
ATOM 3943 N N . SER B 1 195 ? 20.453 7.109 6.23 1 91.69 195 SER B N 1
ATOM 3944 C CA . SER B 1 195 ? 20.969 8.125 5.32 1 91.69 195 SER B CA 1
ATOM 3945 C C . SER B 1 195 ? 19.875 8.641 4.395 1 91.69 195 SER B C 1
ATOM 3947 O O . SER B 1 195 ? 19.797 9.844 4.121 1 91.69 195 SER B O 1
ATOM 3949 N N . ALA B 1 196 ? 19.078 7.746 3.941 1 92.94 196 ALA B N 1
ATOM 3950 C CA . ALA B 1 196 ? 17.969 8.133 3.08 1 92.94 196 ALA B CA 1
ATOM 3951 C C . ALA B 1 196 ? 16.953 8.984 3.842 1 92.94 196 ALA B C 1
ATOM 3953 O O . ALA B 1 196 ? 16.453 9.984 3.314 1 92.94 196 ALA B O 1
ATOM 3954 N N . LYS B 1 197 ? 16.688 8.57 5.074 1 92.88 197 LYS B N 1
ATOM 3955 C CA . LYS B 1 197 ? 15.781 9.344 5.906 1 92.88 197 LYS B CA 1
ATOM 3956 C C . LYS B 1 197 ? 16.281 10.773 6.098 1 92.88 197 LYS B C 1
ATOM 3958 O O . LYS B 1 197 ? 15.523 11.734 5.934 1 92.88 197 LYS B O 1
ATOM 3963 N N . ILE B 1 198 ? 17.516 10.852 6.391 1 93.75 198 ILE B N 1
ATOM 3964 C CA . ILE B 1 198 ? 18.125 12.156 6.648 1 93.75 198 ILE B CA 1
ATOM 3965 C C . ILE B 1 198 ? 18.094 13 5.371 1 93.75 198 ILE B C 1
ATOM 3967 O O . ILE B 1 198 ? 17.797 14.195 5.418 1 93.75 198 ILE B O 1
ATOM 3971 N N . ALA B 1 199 ? 18.391 12.391 4.289 1 94.69 199 ALA B N 1
ATOM 3972 C CA . ALA B 1 199 ? 18.359 13.102 3.014 1 94.69 199 ALA B CA 1
ATOM 3973 C C . ALA B 1 199 ? 16.969 13.633 2.707 1 94.69 199 ALA B C 1
ATOM 3975 O O . ALA B 1 199 ? 16.812 14.766 2.238 1 94.69 199 ALA B O 1
ATOM 3976 N N . LEU B 1 200 ? 15.984 12.797 2.945 1 95.44 200 LEU B N 1
ATOM 3977 C CA . LEU B 1 200 ? 14.602 13.188 2.699 1 95.44 200 LEU B CA 1
ATOM 3978 C C . LEU B 1 200 ? 14.203 14.359 3.592 1 95.44 200 LEU B C 1
ATOM 3980 O O . LEU B 1 200 ? 13.578 15.312 3.129 1 95.44 200 LEU B O 1
ATOM 3984 N N . ILE B 1 201 ? 14.594 14.273 4.789 1 94.56 201 ILE B N 1
ATOM 3985 C CA . ILE B 1 201 ? 14.281 15.312 5.758 1 94.56 201 ILE B CA 1
ATOM 3986 C C . ILE B 1 201 ? 14.977 16.609 5.359 1 94.56 201 ILE B C 1
ATOM 3988 O O . ILE B 1 201 ? 14.344 17.672 5.312 1 94.56 201 ILE B O 1
ATOM 3992 N N . LYS B 1 202 ? 16.188 16.547 5.047 1 94.75 202 LYS B N 1
ATOM 3993 C CA . LYS B 1 202 ? 16.938 17.734 4.637 1 94.75 202 LYS B CA 1
ATOM 3994 C C . LYS B 1 202 ? 16.375 18.328 3.35 1 94.75 202 LYS B C 1
ATOM 3996 O O . LYS B 1 202 ? 16.281 19.547 3.207 1 94.75 202 LYS B O 1
ATOM 4001 N N . GLY B 1 203 ? 16.047 17.484 2.461 1 95.44 203 GLY B N 1
ATOM 4002 C CA . GLY B 1 203 ? 15.414 17.938 1.232 1 95.44 203 GLY B CA 1
ATOM 4003 C C . GLY B 1 203 ? 14.117 18.688 1.471 1 95.44 203 GLY B C 1
ATOM 4004 O O . GLY B 1 203 ? 13.773 19.594 0.72 1 95.44 203 GLY B O 1
ATOM 4005 N N . SER B 1 204 ? 13.445 18.312 2.488 1 94.19 204 SER B N 1
ATOM 4006 C CA . SER B 1 204 ? 12.172 18.953 2.82 1 94.19 204 SER B CA 1
ATOM 4007 C C . SER B 1 204 ? 12.391 20.312 3.477 1 94.19 204 SER B C 1
ATOM 4009 O O . SER B 1 204 ? 11.727 21.281 3.123 1 94.19 204 SER B O 1
ATOM 4011 N N . ILE B 1 205 ? 13.32 20.359 4.371 1 93.06 205 ILE B N 1
ATOM 4012 C CA . ILE B 1 205 ? 13.477 21.609 5.109 1 93.06 205 ILE B CA 1
ATOM 4013 C C . ILE B 1 205 ? 14.148 22.656 4.227 1 93.06 205 ILE B C 1
ATOM 4015 O O . ILE B 1 205 ? 14.023 23.859 4.469 1 93.06 205 ILE B O 1
ATOM 4019 N N . ARG B 1 206 ? 14.789 22.25 3.172 1 94.38 206 ARG B N 1
ATOM 4020 C CA . ARG B 1 206 ? 15.5 23.156 2.281 1 94.38 206 ARG B CA 1
ATOM 4021 C C . ARG B 1 206 ? 14.641 23.516 1.072 1 94.38 206 ARG B C 1
ATOM 4023 O O . ARG B 1 206 ? 15.094 24.25 0.181 1 94.38 206 ARG B O 1
ATOM 4030 N N . LEU B 1 207 ? 13.508 23.078 1.086 1 95.88 207 LEU B N 1
ATOM 4031 C CA . LEU B 1 207 ? 12.602 23.219 -0.05 1 95.88 207 LEU B CA 1
ATOM 4032 C C . LEU B 1 207 ? 12.266 24.688 -0.3 1 95.88 207 LEU B C 1
ATOM 4034 O O . LEU B 1 207 ? 11.969 25.422 0.64 1 95.88 207 LEU B O 1
ATOM 4038 N N . ILE B 1 208 ? 12.367 25.109 -1.549 1 96.94 208 ILE B N 1
ATOM 4039 C CA . ILE B 1 208 ? 11.859 26.406 -2.012 1 96.94 208 ILE B CA 1
ATOM 4040 C C . ILE B 1 208 ? 10.703 26.172 -2.986 1 96.94 208 ILE B C 1
ATOM 4042 O O . ILE B 1 208 ? 10.922 25.844 -4.152 1 96.94 208 ILE B O 1
ATOM 4046 N N . PRO B 1 209 ? 9.516 26.422 -2.566 1 96.94 209 PRO B N 1
ATOM 4047 C CA . PRO B 1 209 ? 8.352 26.203 -3.428 1 96.94 209 PRO B CA 1
ATOM 4048 C C . PRO B 1 209 ? 7.953 27.453 -4.207 1 96.94 209 PRO B C 1
ATOM 4050 O O . PRO B 1 209 ? 8.047 28.562 -3.68 1 96.94 209 PRO B O 1
ATOM 4053 N N . TYR B 1 210 ? 7.531 27.234 -5.438 1 96.69 210 TYR B N 1
ATOM 4054 C CA . TYR B 1 210 ? 7.043 28.312 -6.301 1 96.69 210 TYR B CA 1
ATOM 4055 C C . TYR B 1 210 ? 5.645 28 -6.82 1 96.69 210 TYR B C 1
ATOM 4057 O O . TYR B 1 210 ? 5.301 26.828 -7.027 1 96.69 210 TYR B O 1
ATOM 4065 N N . ARG B 1 211 ? 4.914 29.016 -7.039 1 95.06 211 ARG B N 1
ATOM 4066 C CA . ARG B 1 211 ? 3.596 28.906 -7.648 1 95.06 211 ARG B CA 1
ATOM 4067 C C . ARG B 1 211 ? 3.6 29.469 -9.07 1 95.06 211 ARG B C 1
ATOM 4069 O O . ARG B 1 211 ? 4.141 30.547 -9.312 1 95.06 211 ARG B O 1
ATOM 4076 N N . ALA B 1 212 ? 3.137 28.734 -10 1 93.06 212 ALA B N 1
ATOM 4077 C CA . ALA B 1 212 ? 2.824 29.156 -11.367 1 93.06 212 ALA B CA 1
ATOM 4078 C C . ALA B 1 212 ? 1.39 28.797 -11.742 1 93.06 212 ALA B C 1
ATOM 4080 O O . ALA B 1 212 ? 1.122 27.688 -12.211 1 93.06 212 ALA B O 1
ATOM 4081 N N . GLY B 1 213 ? 0.476 29.812 -11.633 1 88.56 213 GLY B N 1
ATOM 4082 C CA . GLY B 1 213 ? -0.926 29.438 -11.766 1 88.56 213 GLY B CA 1
ATOM 4083 C C . GLY B 1 213 ? -1.39 28.469 -10.703 1 88.56 213 GLY B C 1
ATOM 4084 O O . GLY B 1 213 ? -1.257 28.734 -9.508 1 88.56 213 GLY B O 1
ATOM 4085 N N . SER B 1 214 ? -1.791 27.359 -11.133 1 87.62 214 SER B N 1
ATOM 4086 C CA . SER B 1 214 ? -2.262 26.344 -10.195 1 87.62 214 SER B CA 1
ATOM 4087 C C . SER B 1 214 ? -1.173 25.312 -9.906 1 87.62 214 SER B C 1
ATOM 4089 O O . SER B 1 214 ? -1.368 24.422 -9.094 1 87.62 214 SER B O 1
ATOM 4091 N N . MET B 1 215 ? -0.05 25.531 -10.469 1 92.5 215 MET B N 1
ATOM 4092 C CA . MET B 1 215 ? 1.026 24.562 -10.32 1 92.5 215 MET B CA 1
ATOM 4093 C C . MET B 1 215 ? 1.964 24.953 -9.18 1 92.5 215 MET B C 1
ATOM 4095 O O . MET B 1 215 ? 2.289 26.141 -9.023 1 92.5 215 MET B O 1
ATOM 4099 N N . ILE B 1 216 ? 2.361 23.953 -8.531 1 95.31 216 ILE B N 1
ATOM 4100 C CA . ILE B 1 216 ? 3.377 24.141 -7.5 1 95.31 216 ILE B CA 1
ATOM 4101 C C . ILE B 1 216 ? 4.68 23.484 -7.938 1 95.31 216 ILE B C 1
ATOM 4103 O O . ILE B 1 216 ? 4.727 22.266 -8.164 1 95.31 216 ILE B O 1
ATOM 4107 N N . ILE B 1 217 ? 5.695 24.281 -8.016 1 96.81 217 ILE B N 1
ATOM 4108 C CA . ILE B 1 217 ? 7.023 23.812 -8.414 1 96.81 217 ILE B CA 1
ATOM 4109 C C . ILE B 1 217 ? 7.969 23.875 -7.215 1 96.81 217 ILE B C 1
ATOM 4111 O O . ILE B 1 217 ? 8.086 24.922 -6.566 1 96.81 217 ILE B O 1
ATOM 4115 N N . CYS B 1 218 ? 8.648 22.766 -6.977 1 97.62 218 CYS B N 1
ATOM 4116 C CA . CYS B 1 218 ? 9.523 22.688 -5.809 1 97.62 218 CYS B CA 1
ATOM 4117 C C . CYS B 1 218 ? 10.977 22.484 -6.23 1 97.62 218 CYS B C 1
ATOM 4119 O O . CYS B 1 218 ? 11.273 21.625 -7.059 1 97.62 218 CYS B O 1
ATOM 4121 N N . VAL B 1 219 ? 11.836 23.328 -5.641 1 97.62 219 VAL B N 1
ATOM 4122 C CA . VAL B 1 219 ? 13.273 23.188 -5.848 1 97.62 219 VAL B CA 1
ATOM 4123 C C . VAL B 1 219 ? 13.969 22.953 -4.504 1 97.62 219 VAL B C 1
ATOM 4125 O O . VAL B 1 219 ? 13.625 23.594 -3.508 1 97.62 219 VAL B O 1
ATOM 4128 N N . THR B 1 220 ? 14.859 22.016 -4.477 1 97.06 220 THR B N 1
ATOM 4129 C CA . THR B 1 220 ? 15.625 21.766 -3.256 1 97.06 220 THR B CA 1
ATOM 4130 C C . THR B 1 220 ? 17.031 21.281 -3.586 1 97.06 220 THR B C 1
ATOM 4132 O O . THR B 1 220 ? 17.406 21.188 -4.758 1 97.06 220 THR B O 1
ATOM 4135 N N . ASN B 1 221 ? 17.875 21.156 -2.529 1 96.31 221 ASN B N 1
ATOM 4136 C CA . ASN B 1 221 ? 19.25 20.688 -2.707 1 96.31 221 ASN B CA 1
ATOM 4137 C C . ASN B 1 221 ? 19.641 19.688 -1.633 1 96.31 221 ASN B C 1
ATOM 4139 O O . ASN B 1 221 ? 19.281 19.844 -0.465 1 96.31 221 ASN B O 1
ATOM 4143 N N . VAL B 1 222 ? 20.203 18.594 -2.076 1 95.25 222 VAL B N 1
ATOM 4144 C CA . VAL B 1 222 ? 20.703 17.547 -1.19 1 95.25 222 VAL B CA 1
ATOM 4145 C C . VAL B 1 222 ? 22 16.969 -1.76 1 95.25 222 VAL B C 1
ATOM 4147 O O . VAL B 1 222 ? 22.406 17.312 -2.877 1 95.25 222 VAL B O 1
ATOM 4150 N N . ASN B 1 223 ? 22.609 16.062 -0.983 1 93.12 223 ASN B N 1
ATOM 4151 C CA . ASN B 1 223 ? 23.891 15.5 -1.426 1 93.12 223 ASN B CA 1
ATOM 4152 C C . ASN B 1 223 ? 23.703 14.117 -2.041 1 93.12 223 ASN B C 1
ATOM 4154 O O . ASN B 1 223 ? 24.594 13.609 -2.732 1 93.12 223 ASN B O 1
ATOM 4158 N N . ALA B 1 224 ? 22.625 13.594 -1.739 1 93.25 224 ALA B N 1
ATOM 4159 C CA . ALA B 1 224 ? 22.391 12.234 -2.219 1 93.25 224 ALA B CA 1
ATOM 4160 C C . ALA B 1 224 ? 20.891 11.938 -2.277 1 93.25 224 ALA B C 1
ATOM 4162 O O . ALA B 1 224 ? 20.078 12.734 -1.816 1 93.25 224 ALA B O 1
ATOM 4163 N N . TYR B 1 225 ? 20.531 10.875 -3.027 1 95.12 225 TYR B N 1
ATOM 4164 C CA . TYR B 1 225 ? 19.172 10.344 -3.096 1 95.12 225 TYR B CA 1
ATOM 4165 C C . TYR B 1 225 ? 18.25 11.305 -3.84 1 95.12 225 TYR B C 1
ATOM 4167 O O . TYR B 1 225 ? 17.094 11.508 -3.436 1 95.12 225 TYR B O 1
ATOM 4175 N N . GLU B 1 226 ? 18.75 11.867 -4.883 1 96.5 226 GLU B N 1
ATOM 4176 C CA . GLU B 1 226 ? 18.031 12.906 -5.609 1 96.5 226 GLU B CA 1
ATOM 4177 C C . GLU B 1 226 ? 16.703 12.375 -6.164 1 96.5 226 GLU B C 1
ATOM 4179 O O . GLU B 1 226 ? 15.672 13.031 -6.047 1 96.5 226 GLU B O 1
ATOM 4184 N N . GLY B 1 227 ? 16.781 11.227 -6.75 1 94.94 227 GLY B N 1
ATOM 4185 C CA . GLY B 1 227 ? 15.586 10.641 -7.332 1 94.94 227 GLY B CA 1
ATOM 4186 C C . GLY B 1 227 ? 14.5 10.352 -6.305 1 94.94 227 GLY B C 1
ATOM 4187 O O . GLY B 1 227 ? 13.32 10.609 -6.555 1 94.94 227 GLY B O 1
ATOM 4188 N N . LEU B 1 228 ? 14.891 9.797 -5.199 1 93.31 228 LEU B N 1
ATOM 4189 C CA . LEU B 1 228 ? 13.977 9.5 -4.105 1 93.31 228 LEU B CA 1
ATOM 4190 C C . LEU B 1 228 ? 13.289 10.773 -3.613 1 93.31 228 LEU B C 1
ATOM 4192 O O . LEU B 1 228 ? 12.07 10.797 -3.426 1 93.31 228 LEU B O 1
ATOM 4196 N N . ILE B 1 229 ? 14.07 11.789 -3.473 1 96.31 229 ILE B N 1
ATOM 4197 C CA . ILE B 1 229 ? 13.57 13.055 -2.945 1 96.31 229 ILE B CA 1
ATOM 4198 C C . ILE B 1 229 ? 12.609 13.68 -3.945 1 96.31 229 ILE B C 1
ATOM 4200 O O . ILE B 1 229 ? 11.523 14.141 -3.568 1 96.31 229 ILE B O 1
ATOM 4204 N N . ALA B 1 230 ? 13.016 13.68 -5.195 1 97 230 ALA B N 1
ATOM 4205 C CA . ALA B 1 230 ? 12.156 14.242 -6.23 1 97 230 ALA B CA 1
ATOM 4206 C C . ALA B 1 230 ? 10.797 13.555 -6.25 1 97 230 ALA B C 1
ATOM 4208 O O . ALA B 1 230 ? 9.758 14.211 -6.348 1 97 230 ALA B O 1
ATOM 4209 N N . GLY B 1 231 ? 10.82 12.305 -6.109 1 94.56 231 GLY B N 1
ATOM 4210 C CA . GLY B 1 231 ? 9.586 11.539 -6.078 1 94.56 231 GLY B CA 1
ATOM 4211 C C . GLY B 1 231 ? 8.727 11.844 -4.867 1 94.56 231 GLY B C 1
ATOM 4212 O O . GLY B 1 231 ? 7.508 12.008 -4.988 1 94.56 231 GLY B O 1
ATOM 4213 N N . LYS B 1 232 ? 9.281 11.859 -3.734 1 93.69 232 LYS B N 1
ATOM 4214 C CA . LYS B 1 232 ? 8.547 12.102 -2.5 1 93.69 232 LYS B CA 1
ATOM 4215 C C . LYS B 1 232 ? 7.945 13.508 -2.49 1 93.69 232 LYS B C 1
ATOM 4217 O O . LYS B 1 232 ? 6.871 13.727 -1.927 1 93.69 232 LYS B O 1
ATOM 4222 N N . LEU B 1 233 ? 8.648 14.445 -3.133 1 94.94 233 LEU B N 1
ATOM 4223 C CA . LEU B 1 233 ? 8.133 15.805 -3.193 1 94.94 233 LEU B CA 1
ATOM 4224 C C . LEU B 1 233 ? 6.852 15.867 -4.02 1 94.94 233 LEU B C 1
ATOM 4226 O O . LEU B 1 233 ? 5.953 16.656 -3.729 1 94.94 233 LEU B O 1
ATOM 4230 N N . LEU B 1 234 ? 6.789 15.055 -5.047 1 92.62 234 LEU B N 1
ATOM 4231 C CA . LEU B 1 234 ? 5.539 14.969 -5.793 1 92.62 234 LEU B CA 1
ATOM 4232 C C . LEU B 1 234 ? 4.414 14.438 -4.906 1 92.62 234 LEU B C 1
ATOM 4234 O O . LEU B 1 234 ? 3.27 14.883 -5.02 1 92.62 234 LEU B O 1
ATOM 4238 N N . ASP B 1 235 ? 4.809 13.602 -4.02 1 89.25 235 ASP B N 1
ATOM 4239 C CA . ASP B 1 235 ? 3.822 12.992 -3.135 1 89.25 235 ASP B CA 1
ATOM 4240 C C . ASP B 1 235 ? 3.301 14.008 -2.117 1 89.25 235 ASP B C 1
ATOM 4242 O O . ASP B 1 235 ? 2.188 13.867 -1.608 1 89.25 235 ASP B O 1
ATOM 4246 N N . ILE B 1 236 ? 4.129 14.984 -1.8 1 89.69 236 ILE B N 1
ATOM 4247 C CA . ILE B 1 236 ? 3.693 15.922 -0.774 1 89.69 236 ILE B CA 1
ATOM 4248 C C . ILE B 1 236 ? 3.043 17.141 -1.432 1 89.69 236 ILE B C 1
ATOM 4250 O O . ILE B 1 236 ? 2.746 18.125 -0.761 1 89.69 236 ILE B O 1
ATOM 4254 N N . GLY B 1 237 ? 2.82 17.109 -2.75 1 89.06 237 GLY B N 1
ATOM 4255 C CA . GLY B 1 237 ? 1.957 18.156 -3.289 1 89.06 237 GLY B CA 1
ATOM 4256 C C . GLY B 1 237 ? 2.596 18.922 -4.426 1 89.06 237 GLY B C 1
ATOM 4257 O O . GLY B 1 237 ? 1.931 19.734 -5.09 1 89.06 237 GLY B O 1
ATOM 4258 N N . CYS B 1 238 ? 3.877 18.75 -4.672 1 95.06 238 CYS B N 1
ATOM 4259 C CA . CYS B 1 238 ? 4.523 19.422 -5.789 1 95.06 238 CYS B CA 1
ATOM 4260 C C . CYS B 1 238 ? 4.09 18.828 -7.121 1 95.06 238 CYS B C 1
ATOM 4262 O O . CYS B 1 238 ? 3.947 17.609 -7.242 1 95.06 238 CYS B O 1
ATOM 4264 N N . ASP B 1 239 ? 3.816 19.719 -8.016 1 95 239 ASP B N 1
ATOM 4265 C CA . ASP B 1 239 ? 3.477 19.25 -9.352 1 95 239 ASP B CA 1
ATOM 4266 C C . ASP B 1 239 ? 4.73 18.891 -10.148 1 95 239 ASP B C 1
ATOM 4268 O O . ASP B 1 239 ? 4.695 18.047 -11.031 1 95 239 ASP B O 1
ATOM 4272 N N . ALA B 1 240 ? 5.797 19.609 -9.875 1 97.06 240 ALA B N 1
ATOM 4273 C CA . ALA B 1 240 ? 7.137 19.359 -10.391 1 97.06 240 ALA B CA 1
ATOM 4274 C C . ALA B 1 240 ? 8.195 19.594 -9.32 1 97.06 240 ALA B C 1
ATOM 4276 O O . ALA B 1 240 ? 8.062 20.516 -8.508 1 97.06 240 ALA B O 1
ATOM 4277 N N . ALA B 1 241 ? 9.156 18.703 -9.328 1 98.19 241 ALA B N 1
ATOM 4278 C CA . ALA B 1 241 ? 10.227 18.797 -8.336 1 98.19 241 ALA B CA 1
ATOM 4279 C C . ALA B 1 241 ? 11.594 18.766 -9.008 1 98.19 241 ALA B C 1
ATOM 4281 O O . ALA B 1 241 ? 11.812 17.984 -9.945 1 98.19 241 ALA B O 1
ATOM 4282 N N . PHE B 1 242 ? 12.469 19.688 -8.578 1 98.19 242 PHE B N 1
ATOM 4283 C CA . PHE B 1 242 ? 13.852 19.766 -9.039 1 98.19 242 PHE B CA 1
ATOM 4284 C C . PHE B 1 242 ? 14.82 19.641 -7.867 1 98.19 242 PHE B C 1
ATOM 4286 O O . PHE B 1 242 ? 14.82 20.469 -6.965 1 98.19 242 PHE B O 1
ATOM 4293 N N . VAL B 1 243 ? 15.633 18.594 -7.898 1 98.25 243 VAL B N 1
ATOM 4294 C CA . VAL B 1 243 ? 16.609 18.359 -6.836 1 98.25 243 VAL B CA 1
ATOM 4295 C C . VAL B 1 243 ? 18.016 18.594 -7.363 1 98.25 243 VAL B C 1
ATOM 4297 O O . VAL B 1 243 ? 18.469 17.906 -8.289 1 98.25 243 VAL B O 1
ATOM 4300 N N . VAL B 1 244 ? 18.703 19.578 -6.73 1 96.56 244 VAL B N 1
ATOM 4301 C CA . VAL B 1 244 ? 20.047 19.938 -7.129 1 96.56 244 VAL B CA 1
ATOM 4302 C C . VAL B 1 244 ? 21.062 19.312 -6.156 1 96.56 244 VAL B C 1
ATOM 4304 O O . VAL B 1 244 ? 20.859 19.359 -4.941 1 96.56 244 VAL B O 1
ATOM 4307 N N . SER B 1 245 ? 22.031 18.641 -6.656 1 94.94 245 SER B N 1
ATOM 4308 C CA . SER B 1 245 ? 23.078 18.078 -5.832 1 94.94 245 SER B CA 1
ATOM 4309 C C . SER B 1 245 ? 24.469 18.469 -6.348 1 94.94 245 SER B C 1
ATOM 4311 O O . SER B 1 245 ? 24.672 18.547 -7.559 1 94.94 245 SER B O 1
ATOM 4313 N N . ASP B 1 246 ? 25.312 18.812 -5.328 1 89.06 246 ASP B N 1
ATOM 4314 C CA . ASP B 1 246 ? 26.688 19.172 -5.598 1 89.06 246 ASP B CA 1
ATOM 4315 C C . ASP B 1 246 ? 27.641 18.016 -5.281 1 89.06 246 ASP B C 1
ATOM 4317 O O . ASP B 1 246 ? 27.734 17.578 -4.133 1 89.06 246 ASP B O 1
ATOM 4321 N N . HIS B 1 247 ? 28.344 17.422 -6.352 1 87.31 247 HIS B N 1
ATOM 4322 C CA . HIS B 1 247 ? 29.281 16.312 -6.191 1 87.31 247 HIS B CA 1
ATOM 4323 C C . HIS B 1 247 ? 30.719 16.766 -6.461 1 87.31 247 HIS B C 1
ATOM 4325 O O . HIS B 1 247 ? 31.453 16.078 -7.164 1 87.31 247 HIS B O 1
ATOM 4331 N N . ASN B 1 248 ? 31.125 17.906 -5.922 1 80.81 248 ASN B N 1
ATOM 4332 C CA . ASN B 1 248 ? 32.438 18.531 -5.98 1 80.81 248 ASN B CA 1
ATOM 4333 C C . ASN B 1 248 ? 32.844 18.828 -7.414 1 80.81 248 ASN B C 1
ATOM 4335 O O . ASN B 1 248 ? 33.156 19.984 -7.75 1 80.81 248 ASN B O 1
ATOM 4339 N N . ASP B 1 249 ? 32.875 17.859 -8.383 1 83.81 249 ASP B N 1
ATOM 4340 C CA . ASP B 1 249 ? 33.344 18.062 -9.75 1 83.81 249 ASP B CA 1
ATOM 4341 C C . ASP B 1 249 ? 32.156 18.266 -10.703 1 83.81 249 ASP B C 1
ATOM 4343 O O . ASP B 1 249 ? 32.344 18.703 -11.844 1 83.81 249 ASP B O 1
ATOM 4347 N N . GLU B 1 250 ? 31.047 17.984 -10.211 1 87.81 250 GLU B N 1
ATOM 4348 C CA . GLU B 1 250 ? 29.875 18.078 -11.07 1 87.81 250 GLU B CA 1
ATOM 4349 C C . GLU B 1 250 ? 28.625 18.469 -10.273 1 87.81 250 GLU B C 1
ATOM 4351 O O . GLU B 1 250 ? 28.594 18.297 -9.055 1 87.81 250 GLU B O 1
ATOM 4356 N N . LEU B 1 251 ? 27.781 19.141 -11.023 1 91.5 251 LEU B N 1
ATOM 4357 C CA . LEU B 1 251 ? 26.469 19.422 -10.477 1 91.5 251 LEU B CA 1
ATOM 4358 C C . LEU B 1 251 ? 25.391 18.594 -11.172 1 91.5 251 LEU B C 1
ATOM 4360 O O . LEU B 1 251 ? 25.438 18.391 -12.391 1 91.5 251 LEU B O 1
ATOM 4364 N N . ARG B 1 252 ? 24.531 18.094 -10.406 1 94.81 252 ARG B N 1
ATOM 4365 C CA . ARG B 1 252 ? 23.438 17.281 -10.945 1 94.81 252 ARG B CA 1
ATOM 4366 C C . ARG B 1 252 ? 22.078 17.891 -10.594 1 94.81 252 ARG B C 1
ATOM 4368 O O . ARG B 1 252 ? 21.906 18.438 -9.5 1 94.81 252 ARG B O 1
ATOM 4375 N N . ILE B 1 253 ? 21.188 17.828 -11.555 1 96.75 253 ILE B N 1
ATOM 4376 C CA . ILE B 1 253 ? 19.781 18.156 -11.32 1 96.75 253 ILE B CA 1
ATOM 4377 C C . ILE B 1 253 ? 18.906 16.953 -11.664 1 96.75 253 ILE B C 1
ATOM 4379 O O . ILE B 1 253 ? 18.969 16.422 -12.781 1 96.75 253 ILE B O 1
ATOM 4383 N N . VAL B 1 254 ? 18.141 16.469 -10.742 1 97.75 254 VAL B N 1
ATOM 4384 C CA . VAL B 1 254 ? 17.156 15.422 -10.977 1 97.75 254 VAL B CA 1
ATOM 4385 C C . VAL B 1 254 ? 15.75 16 -10.828 1 97.75 254 VAL B C 1
ATOM 4387 O O . VAL B 1 254 ? 15.453 16.688 -9.852 1 97.75 254 VAL B O 1
ATOM 4390 N N . ALA B 1 255 ? 14.93 15.742 -11.852 1 98.06 255 ALA B N 1
ATOM 4391 C CA . ALA B 1 255 ? 13.594 16.344 -11.844 1 98.06 255 ALA B CA 1
ATOM 4392 C C . ALA B 1 255 ? 12.516 15.281 -12.039 1 98.06 255 ALA B C 1
ATOM 4394 O O . ALA B 1 255 ? 12.742 14.273 -12.711 1 98.06 255 ALA B O 1
ATOM 4395 N N . ARG B 1 256 ? 11.406 15.445 -11.383 1 97.38 256 ARG B N 1
ATOM 4396 C CA . ARG B 1 256 ? 10.18 14.664 -11.555 1 97.38 256 ARG B CA 1
ATOM 4397 C C . ARG B 1 256 ? 8.977 15.586 -11.734 1 97.38 256 ARG B C 1
ATOM 4399 O O . ARG B 1 256 ? 8.891 16.641 -11.109 1 97.38 256 ARG B O 1
ATOM 4406 N N . SER B 1 257 ? 8.055 15.172 -12.609 1 96.31 257 SER B N 1
ATOM 4407 C CA . SER B 1 257 ? 6.855 15.977 -12.805 1 96.31 257 SER B CA 1
ATOM 4408 C C . SER B 1 257 ? 5.699 15.125 -13.32 1 96.31 257 SER B C 1
ATOM 4410 O O . SER B 1 257 ? 5.914 14.125 -14.008 1 96.31 257 SER B O 1
ATOM 4412 N N . ARG B 1 258 ? 4.512 15.57 -13 1 86.25 258 ARG B N 1
ATOM 4413 C CA . ARG B 1 258 ? 3.295 14.969 -13.539 1 86.25 258 ARG B CA 1
ATOM 4414 C C . ARG B 1 258 ? 2.656 15.867 -14.586 1 86.25 258 ARG B C 1
ATOM 4416 O O . ARG B 1 258 ? 1.711 15.469 -15.266 1 86.25 258 ARG B O 1
ATOM 4423 N N . THR B 1 259 ? 3.184 17.031 -14.805 1 89.44 259 THR B N 1
ATOM 4424 C CA . THR B 1 259 ? 2.439 18.031 -15.555 1 89.44 259 THR B CA 1
ATOM 4425 C C . THR B 1 259 ? 3.295 18.625 -16.672 1 89.44 259 THR B C 1
ATOM 4427 O O . THR B 1 259 ? 2.768 19.094 -17.688 1 89.44 259 THR B O 1
ATOM 4430 N N . ILE B 1 260 ? 4.559 18.656 -16.438 1 92.75 260 ILE B N 1
ATOM 4431 C CA . ILE B 1 260 ? 5.383 19.297 -17.453 1 92.75 260 ILE B CA 1
ATOM 4432 C C . ILE B 1 260 ? 6.445 18.312 -17.953 1 92.75 260 ILE B C 1
ATOM 4434 O O . ILE B 1 260 ? 6.781 17.359 -17.266 1 92.75 260 ILE B O 1
ATOM 4438 N N . ASN B 1 261 ? 6.984 18.594 -19.094 1 94.88 261 ASN B N 1
ATOM 4439 C CA . ASN B 1 261 ? 8.062 17.797 -19.656 1 94.88 261 ASN B CA 1
ATOM 4440 C C . ASN B 1 261 ? 9.422 18.219 -19.109 1 94.88 261 ASN B C 1
ATOM 4442 O O . ASN B 1 261 ? 10.094 19.078 -19.672 1 94.88 261 ASN B O 1
ATOM 4446 N N . VAL B 1 262 ? 9.859 17.516 -18.141 1 96.31 262 VAL B N 1
ATOM 4447 C CA . VAL B 1 262 ? 11.078 17.922 -17.453 1 96.31 262 VAL B CA 1
ATOM 4448 C C . VAL B 1 262 ? 12.297 17.516 -18.281 1 96.31 262 VAL B C 1
ATOM 4450 O O . VAL B 1 262 ? 13.375 18.109 -18.141 1 96.31 262 VAL B O 1
ATOM 4453 N N . ALA B 1 263 ? 12.133 16.531 -19.141 1 94.44 263 ALA B N 1
ATOM 4454 C CA . ALA B 1 263 ? 13.234 16.125 -20 1 94.44 263 ALA B CA 1
ATOM 4455 C C . ALA B 1 263 ? 13.609 17.234 -20.969 1 94.44 263 ALA B C 1
ATOM 4457 O O . ALA B 1 263 ? 14.789 17.547 -21.156 1 94.44 263 ALA B O 1
ATOM 4458 N N . GLU B 1 264 ? 12.617 17.781 -21.531 1 95.12 264 GLU B N 1
ATOM 4459 C CA . GLU B 1 264 ? 12.828 18.891 -22.453 1 95.12 264 GLU B CA 1
ATOM 4460 C C . GLU B 1 264 ? 13.453 20.094 -21.734 1 95.12 264 GLU B C 1
ATOM 4462 O O . GLU B 1 264 ? 14.375 20.719 -22.25 1 95.12 264 GLU B O 1
ATOM 4467 N N . LEU B 1 265 ? 12.984 20.406 -20.625 1 96.19 265 LEU B N 1
ATOM 4468 C CA . LEU B 1 265 ? 13.461 21.547 -19.844 1 96.19 265 LEU B CA 1
ATOM 4469 C C . LEU B 1 265 ? 14.93 21.359 -19.469 1 96.19 265 LEU B C 1
ATOM 4471 O O . LEU B 1 265 ? 15.742 22.281 -19.641 1 96.19 265 LEU B O 1
ATOM 4475 N N . LEU B 1 266 ? 15.266 20.203 -18.953 1 96.38 266 LEU B N 1
ATOM 4476 C CA . LEU B 1 266 ? 16.625 19.953 -18.5 1 96.38 266 LEU B CA 1
ATOM 4477 C C . LEU B 1 266 ? 17.594 19.891 -19.672 1 96.38 266 LEU B C 1
ATOM 4479 O O . LEU B 1 266 ? 18.766 20.281 -19.531 1 96.38 266 LEU B O 1
ATOM 4483 N N . SER B 1 267 ? 17.109 19.422 -20.781 1 95.25 267 SER B N 1
ATOM 4484 C CA . SER B 1 267 ? 17.938 19.438 -21.984 1 95.25 267 SER B CA 1
ATOM 4485 C C . SER B 1 267 ? 18.312 20.875 -22.375 1 95.25 267 SER B C 1
ATOM 4487 O O . SER B 1 267 ? 19.453 21.141 -22.766 1 95.25 267 SER B O 1
ATOM 4489 N N . LYS B 1 268 ? 17.375 21.688 -22.359 1 95 268 LYS B N 1
ATOM 4490 C CA . LYS B 1 268 ? 17.609 23.094 -22.656 1 95 268 LYS B CA 1
ATOM 4491 C C . LYS B 1 268 ? 18.609 23.719 -21.688 1 95 268 LYS B C 1
ATOM 4493 O O . LYS B 1 268 ? 19.547 24.406 -22.094 1 95 268 LYS B O 1
ATOM 4498 N N . ILE B 1 269 ? 18.469 23.422 -20.438 1 94.81 269 ILE B N 1
ATOM 4499 C CA . ILE B 1 269 ? 19.328 23.969 -19.406 1 94.81 269 ILE B CA 1
ATOM 4500 C C . ILE B 1 269 ? 20.75 23.406 -19.562 1 94.81 269 ILE B C 1
ATOM 4502 O O . ILE B 1 269 ? 21.734 24.109 -19.344 1 94.81 269 ILE B O 1
ATOM 4506 N N . ALA B 1 270 ? 20.797 22.156 -19.906 1 93.81 270 ALA B N 1
ATOM 4507 C CA . ALA B 1 270 ? 22.094 21.516 -20.125 1 93.81 270 ALA B CA 1
ATOM 4508 C C . ALA B 1 270 ? 22.891 22.266 -21.188 1 93.81 270 ALA B C 1
ATOM 4510 O O . ALA B 1 270 ? 24.109 22.391 -21.078 1 93.81 270 ALA B O 1
ATOM 4511 N N . GLY B 1 271 ? 22.219 22.641 -22.219 1 90.88 271 GLY B N 1
ATOM 4512 C CA . GLY B 1 271 ? 22.859 23.422 -23.266 1 90.88 271 GLY B CA 1
ATOM 4513 C C . GLY B 1 271 ? 23.453 24.719 -22.75 1 90.88 271 GLY B C 1
ATOM 4514 O O . GLY B 1 271 ? 24.516 25.156 -23.203 1 90.88 271 GLY B O 1
ATOM 4515 N N . GLU B 1 272 ? 22.812 25.281 -21.828 1 91.12 272 GLU B N 1
ATOM 4516 C CA . GLU B 1 272 ? 23.25 26.562 -21.266 1 91.12 272 GLU B CA 1
ATOM 4517 C C . GLU B 1 272 ? 24.391 26.359 -20.266 1 91.12 272 GLU B C 1
ATOM 4519 O O . GLU B 1 272 ? 25.188 27.266 -20.031 1 91.12 272 GLU B O 1
ATOM 4524 N N . LEU B 1 273 ? 24.547 25.156 -19.656 1 89.06 273 LEU B N 1
ATOM 4525 C CA . LEU B 1 273 ? 25.516 24.891 -18.594 1 89.06 273 LEU B CA 1
ATOM 4526 C C . LEU B 1 273 ? 26.656 24 -19.109 1 89.06 273 LEU B C 1
ATOM 4528 O O . LEU B 1 273 ? 27.531 23.609 -18.328 1 89.06 273 LEU B O 1
ATOM 4532 N N . ASN B 1 274 ? 26.797 23.797 -20.297 1 85.06 274 ASN B N 1
ATOM 4533 C CA . ASN B 1 274 ? 27.781 22.875 -20.875 1 85.06 274 ASN B CA 1
ATOM 4534 C C . ASN B 1 274 ? 27.703 21.5 -20.219 1 85.06 274 ASN B C 1
ATOM 4536 O O . ASN B 1 274 ? 28.719 21 -19.719 1 85.06 274 ASN B O 1
ATOM 4540 N N . GLY B 1 275 ? 26.516 21.031 -20.156 1 91.31 275 GLY B N 1
ATOM 4541 C CA . GLY B 1 275 ? 26.266 19.719 -19.547 1 91.31 275 GLY B CA 1
ATOM 4542 C C . GLY B 1 275 ? 25.453 18.797 -20.438 1 91.31 275 GLY B C 1
ATOM 4543 O O . GLY B 1 275 ? 25.359 19.016 -21.641 1 91.31 275 GLY B O 1
ATOM 4544 N N . GLU B 1 276 ? 25.125 17.719 -19.891 1 93.19 276 GLU B N 1
ATOM 4545 C CA . GLU B 1 276 ? 24.266 16.734 -20.547 1 93.19 276 GLU B CA 1
ATOM 4546 C C . GLU B 1 276 ? 22.984 16.516 -19.734 1 93.19 276 GLU B C 1
ATOM 4548 O O . GLU B 1 276 ? 23.016 16.484 -18.516 1 93.19 276 GLU B O 1
ATOM 4553 N N . GLY B 1 277 ? 21.906 16.562 -20.547 1 91.5 277 GLY B N 1
ATOM 4554 C CA . GLY B 1 277 ? 20.625 16.391 -19.875 1 91.5 277 GLY B CA 1
ATOM 4555 C C . GLY B 1 277 ? 19.594 15.68 -20.734 1 91.5 277 GLY B C 1
ATOM 4556 O O . GLY B 1 277 ? 19.703 15.672 -21.953 1 91.5 277 GLY B O 1
ATOM 4557 N N . GLY B 1 278 ? 18.609 15.078 -20.125 1 89.81 278 GLY B N 1
ATOM 4558 C CA . GLY B 1 278 ? 17.547 14.367 -20.797 1 89.81 278 GLY B CA 1
ATOM 4559 C C . GLY B 1 278 ? 16.75 13.469 -19.875 1 89.81 278 GLY B C 1
ATOM 4560 O O . GLY B 1 278 ? 16.609 13.758 -18.688 1 89.81 278 GLY B O 1
ATOM 4561 N N . GLY B 1 279 ? 15.984 12.531 -20.469 1 91.06 279 GLY B N 1
ATOM 4562 C CA . GLY B 1 279 ? 15.133 11.617 -19.719 1 91.06 279 GLY B CA 1
ATOM 4563 C C . GLY B 1 279 ? 13.789 11.383 -20.391 1 91.06 279 GLY B C 1
ATOM 4564 O O . GLY B 1 279 ? 13.688 11.375 -21.609 1 91.06 279 GLY B O 1
ATOM 4565 N N . HIS B 1 280 ? 12.82 11.07 -19.594 1 90.06 280 HIS B N 1
ATOM 4566 C CA . HIS B 1 280 ? 11.43 10.938 -20.016 1 90.06 280 HIS B CA 1
ATOM 4567 C C . HIS B 1 280 ? 10.609 12.156 -19.609 1 90.06 280 HIS B C 1
ATOM 4569 O O . HIS B 1 280 ? 11.078 12.992 -18.828 1 90.06 280 HIS B O 1
ATOM 4575 N N . GLU B 1 281 ? 9.406 12.195 -20.172 1 89.38 281 GLU B N 1
ATOM 4576 C CA . GLU B 1 281 ? 8.562 13.359 -19.938 1 89.38 281 GLU B CA 1
ATOM 4577 C C . GLU B 1 281 ? 8.438 13.656 -18.438 1 89.38 281 GLU B C 1
ATOM 4579 O O . GLU B 1 281 ? 8.609 14.805 -18.016 1 89.38 281 GLU B O 1
ATOM 4584 N N . GLY B 1 282 ? 8.266 12.711 -17.562 1 93.19 282 GLY B N 1
ATOM 4585 C CA . GLY B 1 282 ? 7.988 12.922 -16.156 1 93.19 282 GLY B CA 1
ATOM 4586 C C . GLY B 1 282 ? 9.203 12.742 -15.273 1 93.19 282 GLY B C 1
ATOM 4587 O O . GLY B 1 282 ? 9.125 12.906 -14.055 1 93.19 282 GLY B O 1
ATOM 4588 N N . ALA B 1 283 ? 10.289 12.344 -15.859 1 95.19 283 ALA B N 1
ATOM 4589 C CA . ALA B 1 283 ? 11.516 12.07 -15.109 1 95.19 283 ALA B CA 1
ATOM 4590 C C . ALA B 1 283 ? 12.75 12.398 -15.938 1 95.19 283 ALA B C 1
ATOM 4592 O O . ALA B 1 283 ? 12.969 11.828 -17.016 1 95.19 283 ALA B O 1
ATOM 4593 N N . GLY B 1 284 ? 13.562 13.398 -15.453 1 95.62 284 GLY B N 1
ATOM 4594 C CA . GLY B 1 284 ? 14.75 13.812 -16.188 1 95.62 284 GLY B CA 1
ATOM 4595 C C . GLY B 1 284 ? 15.945 14.07 -15.281 1 95.62 284 GLY B C 1
ATOM 4596 O O . GLY B 1 284 ? 15.812 14.078 -14.055 1 95.62 284 GLY B O 1
ATOM 4597 N N . MET B 1 285 ? 17.078 14.188 -15.922 1 96.06 285 MET B N 1
ATOM 4598 C CA . MET B 1 285 ? 18.328 14.492 -15.203 1 96.06 285 MET B CA 1
ATOM 4599 C C . MET B 1 285 ? 19.266 15.328 -16.078 1 96.06 285 MET B C 1
ATOM 4601 O O . MET B 1 285 ? 19.188 15.273 -17.297 1 96.06 285 MET B O 1
ATOM 4605 N N . LEU B 1 286 ? 20.016 16.172 -15.383 1 95.94 286 LEU B N 1
ATOM 4606 C CA . LEU B 1 286 ? 21.078 17 -15.969 1 95.94 286 LEU B CA 1
ATOM 4607 C C . LEU B 1 286 ? 22.359 16.891 -15.164 1 95.94 286 LEU B C 1
ATOM 4609 O O . LEU B 1 286 ? 22.328 16.906 -13.93 1 95.94 286 LEU B O 1
ATOM 4613 N N . VAL B 1 287 ? 23.453 16.656 -15.844 1 94 287 VAL B N 1
ATOM 4614 C CA . VAL B 1 287 ? 24.766 16.656 -15.211 1 94 287 VAL B CA 1
ATOM 4615 C C . VAL B 1 287 ? 25.672 17.656 -15.906 1 94 287 VAL B C 1
ATOM 4617 O O . VAL B 1 287 ? 25.734 17.703 -17.141 1 94 287 VAL B O 1
ATOM 4620 N N . THR B 1 288 ? 26.234 18.516 -15.031 1 91.25 288 THR B N 1
ATOM 4621 C CA . THR B 1 288 ? 27.188 19.469 -15.594 1 91.25 288 THR B CA 1
ATOM 4622 C C . THR B 1 288 ? 28.609 18.922 -15.547 1 91.25 288 THR B C 1
ATOM 4624 O O . THR B 1 288 ? 28.891 17.984 -14.789 1 91.25 288 THR B O 1
ATOM 4627 N N . LYS B 1 289 ? 29.406 19.453 -16.375 1 83.56 289 LYS B N 1
ATOM 4628 C CA . LYS B 1 289 ? 30.797 19.016 -16.422 1 83.56 289 LYS B CA 1
ATOM 4629 C C . LYS B 1 289 ? 31.625 19.75 -15.359 1 83.56 289 LYS B C 1
ATOM 4631 O O . LYS B 1 289 ? 32.688 19.266 -14.969 1 83.56 289 LYS B O 1
ATOM 4636 N N . VAL B 1 290 ? 31.156 20.969 -14.992 1 82.56 290 VAL B N 1
ATOM 4637 C CA . VAL B 1 290 ? 31.875 21.75 -13.992 1 82.56 290 VAL B CA 1
ATOM 4638 C C . VAL B 1 290 ? 30.922 22.188 -12.883 1 82.56 290 VAL B C 1
ATOM 4640 O O . VAL B 1 290 ? 29.719 22.281 -13.102 1 82.56 290 VAL B O 1
ATOM 4643 N N . LYS B 1 291 ? 31.562 22.453 -11.797 1 84.12 291 LYS B N 1
ATOM 4644 C CA . LYS B 1 291 ? 30.781 22.953 -10.664 1 84.12 291 LYS B CA 1
ATOM 4645 C C . LYS B 1 291 ? 30.156 24.312 -10.992 1 84.12 291 LYS B C 1
ATOM 4647 O O . LYS B 1 291 ? 30.797 25.156 -11.641 1 84.12 291 LYS B O 1
ATOM 4652 N N . GLN B 1 292 ? 28.938 24.484 -10.672 1 84.44 292 GLN B N 1
ATOM 4653 C CA . GLN B 1 292 ? 28.188 25.719 -10.836 1 84.44 292 GLN B CA 1
ATOM 4654 C C . GLN B 1 292 ? 27.641 26.219 -9.492 1 84.44 292 GLN B C 1
ATOM 4656 O O . GLN B 1 292 ? 27.297 25.406 -8.633 1 84.44 292 GLN B O 1
ATOM 4661 N N . PRO B 1 293 ? 27.641 27.531 -9.367 1 87.06 293 PRO B N 1
ATOM 4662 C CA . PRO B 1 293 ? 26.969 28.047 -8.164 1 87.06 293 PRO B CA 1
ATOM 4663 C C . PRO B 1 293 ? 25.484 27.688 -8.117 1 87.06 293 PRO B C 1
ATOM 4665 O O . PRO B 1 293 ? 24.797 27.781 -9.133 1 87.06 293 PRO B O 1
ATOM 4668 N N . TYR B 1 294 ? 25.062 27.297 -6.93 1 88.19 294 TYR B N 1
ATOM 4669 C CA . TYR B 1 294 ? 23.672 26.891 -6.738 1 88.19 294 TYR B CA 1
ATOM 4670 C C . TYR B 1 294 ? 22.719 28 -7.191 1 88.19 294 TYR B C 1
ATOM 4672 O O . TYR B 1 294 ? 21.703 27.719 -7.824 1 88.19 294 TYR B O 1
ATOM 4680 N N . VAL B 1 295 ? 23.016 29.188 -6.895 1 91 295 VAL B N 1
ATOM 4681 C CA . VAL B 1 295 ? 22.156 30.328 -7.203 1 91 295 VAL B CA 1
ATOM 4682 C C . VAL B 1 295 ? 21.984 30.453 -8.711 1 91 295 VAL B C 1
ATOM 4684 O O . VAL B 1 295 ? 20.891 30.766 -9.203 1 91 295 VAL B O 1
ATOM 4687 N N . LYS B 1 296 ? 23.078 30.25 -9.375 1 91.56 296 LYS B N 1
ATOM 4688 C CA . LYS B 1 296 ? 23.031 30.297 -10.836 1 91.56 296 LYS B CA 1
ATOM 4689 C C . LYS B 1 296 ? 22.094 29.219 -11.383 1 91.56 296 LYS B C 1
ATOM 4691 O O . LYS B 1 296 ? 21.281 29.484 -12.273 1 91.56 296 LYS B O 1
ATOM 4696 N N . VAL B 1 297 ? 22.203 28.078 -10.836 1 91.31 297 VAL B N 1
ATOM 4697 C CA . VAL B 1 297 ? 21.406 26.953 -11.281 1 91.31 297 VAL B CA 1
ATOM 4698 C C . VAL B 1 297 ? 19.938 27.203 -10.969 1 91.31 297 VAL B C 1
ATOM 4700 O O . VAL B 1 297 ? 19.062 26.969 -11.805 1 91.31 297 VAL B O 1
ATOM 4703 N N . LEU B 1 298 ? 19.734 27.688 -9.844 1 93.31 298 LEU B N 1
ATOM 4704 C CA . LEU B 1 298 ? 18.375 28 -9.43 1 93.31 298 LEU B CA 1
ATOM 4705 C C . LEU B 1 298 ? 17.734 29.016 -10.383 1 93.31 298 LEU B C 1
ATOM 4707 O O . LEU B 1 298 ? 16.594 28.828 -10.82 1 93.31 298 LEU B O 1
ATOM 4711 N N . ASN B 1 299 ? 18.5 29.969 -10.703 1 95 299 ASN B N 1
ATOM 4712 C CA . ASN B 1 299 ? 18 31.016 -11.602 1 95 299 ASN B CA 1
ATOM 4713 C C . ASN B 1 299 ? 17.703 30.469 -12.992 1 95 299 ASN B C 1
ATOM 4715 O O . ASN B 1 299 ? 16.734 30.875 -13.625 1 95 299 ASN B O 1
ATOM 4719 N N . LEU B 1 300 ? 18.531 29.641 -13.375 1 94.94 300 LEU B N 1
ATOM 4720 C CA . LEU B 1 300 ? 18.328 29.016 -14.688 1 94.94 300 LEU B CA 1
ATOM 4721 C C . LEU B 1 300 ? 17.078 28.156 -14.695 1 94.94 300 LEU B C 1
ATOM 4723 O O . LEU B 1 300 ? 16.312 28.172 -15.664 1 94.94 300 LEU B O 1
ATOM 4727 N N . ILE B 1 301 ? 16.844 27.406 -13.617 1 95.44 301 ILE B N 1
ATOM 4728 C CA . ILE B 1 301 ? 15.648 26.578 -13.508 1 95.44 301 ILE B CA 1
ATOM 4729 C C . ILE B 1 301 ? 14.406 27.469 -13.562 1 95.44 301 ILE B C 1
ATOM 4731 O O . ILE B 1 301 ? 13.484 27.219 -14.336 1 95.44 301 ILE B O 1
ATOM 4735 N N . ILE B 1 302 ? 14.453 28.516 -12.844 1 96.19 302 ILE B N 1
ATOM 4736 C CA . ILE B 1 302 ? 13.305 29.391 -12.711 1 96.19 302 ILE B CA 1
ATOM 4737 C C . ILE B 1 302 ? 13.023 30.078 -14.047 1 96.19 302 ILE B C 1
ATOM 4739 O O . ILE B 1 302 ? 11.883 30.094 -14.516 1 96.19 302 ILE B O 1
ATOM 4743 N N . SER B 1 303 ? 14.078 30.578 -14.641 1 96.5 303 SER B N 1
ATOM 4744 C CA . SER B 1 303 ? 13.914 31.328 -15.891 1 96.5 303 SER B CA 1
ATOM 4745 C C . SER B 1 303 ? 13.383 30.422 -17 1 96.5 303 SER B C 1
ATOM 4747 O O . SER B 1 303 ? 12.516 30.828 -17.781 1 96.5 303 SER B O 1
ATOM 4749 N N . ASN B 1 304 ? 13.891 29.297 -17.062 1 96.19 304 ASN B N 1
ATOM 4750 C CA . ASN B 1 304 ? 13.453 28.359 -18.109 1 96.19 304 ASN B CA 1
ATOM 4751 C C . ASN B 1 304 ? 12.039 27.859 -17.859 1 96.19 304 ASN B C 1
ATOM 4753 O O . ASN B 1 304 ? 11.281 27.625 -18.797 1 96.19 304 ASN B O 1
ATOM 4757 N N . LEU B 1 305 ? 11.688 27.688 -16.625 1 96.19 305 LEU B N 1
ATOM 4758 C CA . LEU B 1 305 ? 10.32 27.312 -16.266 1 96.19 305 LEU B CA 1
ATOM 4759 C C . LEU B 1 305 ? 9.336 28.422 -16.625 1 96.19 305 LEU B C 1
ATOM 4761 O O . LEU B 1 305 ? 8.266 28.156 -17.172 1 96.19 305 LEU B O 1
ATOM 4765 N N . GLU B 1 306 ? 9.742 29.625 -16.297 1 96.5 306 GLU B N 1
ATOM 4766 C CA . GLU B 1 306 ? 8.891 30.766 -16.625 1 96.5 306 GLU B CA 1
ATOM 4767 C C . GLU B 1 306 ? 8.664 30.875 -18.141 1 96.5 306 GLU B C 1
ATOM 4769 O O . GLU B 1 306 ? 7.547 31.141 -18.578 1 96.5 306 GLU B O 1
ATOM 4774 N N . SER B 1 307 ? 9.719 30.625 -18.859 1 95 307 SER B N 1
ATOM 4775 C CA . SER B 1 307 ? 9.625 30.641 -20.312 1 95 307 SER B CA 1
ATOM 4776 C C . SER B 1 307 ? 8.711 29.531 -20.828 1 95 307 SER B C 1
ATOM 4778 O O . SER B 1 307 ? 7.875 29.766 -21.703 1 95 307 SER B O 1
ATOM 4780 N N . MET B 1 308 ? 8.828 28.406 -20.266 1 93.94 308 MET B N 1
ATOM 4781 C CA . MET B 1 308 ? 8.062 27.234 -20.688 1 93.94 308 MET B CA 1
ATOM 4782 C C . MET B 1 308 ? 6.586 27.406 -20.344 1 93.94 308 MET B C 1
ATOM 4784 O O . MET B 1 308 ? 5.719 27.031 -21.141 1 93.94 308 MET B O 1
ATOM 4788 N N . LEU B 1 309 ? 6.32 27.953 -19.234 1 93.88 309 LEU B N 1
ATOM 4789 C CA . LEU B 1 309 ? 4.949 28.031 -18.734 1 93.88 309 LEU B CA 1
ATOM 4790 C C . LEU B 1 309 ? 4.285 29.328 -19.172 1 93.88 309 LEU B C 1
ATOM 4792 O O . LEU B 1 309 ? 3.061 29.453 -19.109 1 93.88 309 LEU B O 1
ATOM 4796 N N . GLY B 1 310 ? 5.07 30.25 -19.5 1 93.19 310 GLY B N 1
ATOM 4797 C CA . GLY B 1 310 ? 4.539 31.547 -19.891 1 93.19 310 GLY B CA 1
ATOM 4798 C C . GLY B 1 310 ? 4 32.344 -18.719 1 93.19 310 GLY B C 1
ATOM 4799 O O . GLY B 1 310 ? 3.033 33.094 -18.859 1 93.19 310 GLY B O 1
ATOM 4800 N N . GLU B 1 311 ? 4.484 32 -17.531 1 92.94 311 GLU B N 1
ATOM 4801 C CA . GLU B 1 311 ? 4.055 32.656 -16.297 1 92.94 311 GLU B CA 1
ATOM 4802 C C . GLU B 1 311 ? 5.223 32.844 -15.328 1 92.94 311 GLU B C 1
ATOM 4804 O O . GLU B 1 311 ? 6.137 32 -15.297 1 92.94 311 GLU B O 1
ATOM 4809 N N . LYS B 1 312 ? 5.164 33.938 -14.562 1 94.19 312 LYS B N 1
ATOM 4810 C CA . LYS B 1 312 ? 6.184 34.156 -13.547 1 94.19 312 LYS B CA 1
ATOM 4811 C C . LYS B 1 312 ? 5.992 33.219 -12.352 1 94.19 312 LYS B C 1
ATOM 4813 O O . LYS B 1 312 ? 4.859 32.938 -11.953 1 94.19 312 LYS B O 1
ATOM 4818 N N . LEU B 1 313 ? 7.059 32.812 -11.82 1 95.88 313 LEU B N 1
ATOM 4819 C CA . LEU B 1 313 ? 7.031 31.969 -10.625 1 95.88 313 LEU B CA 1
ATOM 4820 C C . LEU B 1 313 ? 7.051 32.844 -9.359 1 95.88 313 LEU B C 1
ATOM 4822 O O . LEU B 1 313 ? 7.852 33.75 -9.25 1 95.88 313 LEU B O 1
ATOM 4826 N N . ARG B 1 314 ? 6.129 32.531 -8.477 1 95.62 314 ARG B N 1
ATOM 4827 C CA . ARG B 1 314 ? 6.07 33.219 -7.191 1 95.62 314 ARG B CA 1
ATOM 4828 C C . ARG B 1 314 ? 6.398 32.25 -6.047 1 95.62 314 ARG B C 1
ATOM 4830 O O . ARG B 1 314 ? 5.75 31.219 -5.887 1 95.62 314 ARG B O 1
ATOM 4837 N N . GLU B 1 315 ? 7.391 32.625 -5.262 1 95.56 315 GLU B N 1
ATOM 4838 C CA . GLU B 1 315 ? 7.777 31.797 -4.137 1 95.56 315 GLU B CA 1
ATOM 4839 C C . GLU B 1 315 ? 6.664 31.719 -3.094 1 95.56 315 GLU B C 1
ATOM 4841 O O . GLU B 1 315 ? 6.027 32.719 -2.785 1 95.56 315 GLU B O 1
ATOM 4846 N N . ILE B 1 316 ? 6.441 30.531 -2.602 1 92.69 316 ILE B N 1
ATOM 4847 C CA . ILE B 1 316 ? 5.492 30.297 -1.519 1 92.69 316 ILE B CA 1
ATOM 4848 C C . ILE B 1 316 ? 6.207 30.391 -0.174 1 92.69 316 ILE B C 1
ATOM 4850 O O . ILE B 1 316 ? 7.184 29.688 0.072 1 92.69 316 ILE B O 1
ATOM 4854 N N . LYS B 1 317 ? 5.68 31.25 0.711 1 85.69 317 LYS B N 1
ATOM 4855 C CA . LYS B 1 317 ? 6.309 31.469 2.01 1 85.69 317 LYS B CA 1
ATOM 4856 C C . LYS B 1 317 ? 5.426 30.938 3.143 1 85.69 317 LYS B C 1
ATOM 4858 O O . LYS B 1 317 ? 4.199 30.938 3.023 1 85.69 317 LYS B O 1
#

Solvent-accessible surface area (backbone atoms only — not comparable to full-atom values): 32505 Å² total; per-residue (Å²): 108,68,66,55,52,50,49,55,53,70,75,33,72,33,35,30,36,38,40,26,48,66,24,40,39,39,27,47,40,33,47,52,50,51,47,51,54,34,48,76,71,69,41,50,72,36,35,57,58,69,50,50,30,72,68,32,46,50,40,31,56,76,70,68,54,78,76,74,49,41,88,71,60,66,80,26,53,27,33,38,37,23,52,56,46,39,69,84,42,41,79,65,81,77,49,86,86,28,45,32,36,34,37,28,22,68,80,74,65,70,59,84,49,80,41,70,52,71,40,58,83,43,64,37,35,34,58,54,48,48,53,54,40,44,75,72,68,57,76,69,51,25,65,52,33,36,48,45,50,39,21,51,35,59,64,19,60,65,56,68,52,53,48,51,65,48,28,45,51,50,24,57,43,50,71,36,64,79,39,46,68,63,62,39,53,57,58,67,58,77,74,75,50,72,68,55,24,50,38,34,46,46,31,34,46,51,42,46,38,26,34,42,88,92,41,33,38,33,36,29,51,42,80,56,63,40,64,62,40,17,51,52,40,42,72,46,43,30,41,28,21,38,23,36,29,70,65,81,55,24,28,36,39,27,33,28,27,84,78,51,52,40,11,60,53,32,31,55,49,12,67,74,60,64,32,48,39,31,69,42,53,42,37,18,37,27,38,31,66,49,65,66,61,66,66,59,50,51,49,51,53,51,52,53,48,24,64,74,68,71,43,71,72,42,76,65,129,110,68,66,57,51,51,50,55,55,69,76,31,70,34,34,29,36,38,41,25,48,66,25,43,37,40,28,46,38,33,45,51,51,52,46,52,55,34,49,77,72,71,40,49,70,32,34,54,58,69,49,51,31,72,68,31,46,51,41,31,55,76,69,69,54,77,77,76,50,37,81,75,51,68,77,24,52,28,34,39,37,22,53,55,45,38,67,86,43,40,79,66,82,78,48,87,85,29,46,33,35,34,36,28,24,66,78,74,65,71,59,86,48,82,40,72,53,72,39,59,83,43,63,36,34,34,57,54,50,49,54,54,38,45,75,72,66,56,76,69,52,28,68,52,33,36,48,44,50,38,23,52,35,58,65,18,60,65,55,69,50,53,46,49,65,49,28,46,51,52,25,56,42,49,72,34,63,79,38,48,68,62,62,41,56,57,56,67,60,77,76,77,50,71,67,54,23,50,40,34,46,47,31,34,45,50,42,48,38,26,33,43,89,92,40,32,37,33,38,29,51,41,81,54,62,40,65,61,41,17,51,53,40,43,73,46,45,26,40,28,19,39,22,37,28,70,65,83,55,25,29,36,39,26,33,27,28,84,79,52,53,39,11,63,52,32,30,56,50,13,67,76,57,65,33,47,38,30,70,40,53,43,39,18,37,26,40,31,65,49,64,66,59,66,67,58,52,51,47,51,54,50,52,53,48,23,64,73,68,72,41,72,71,39,75,62,129